Protein AF-A0A7J6FLV2-F1 (afdb_monomer_lite)

Secondary structure (DSSP, 8-state):
-HHHHHHHHHHHHHHHTS--GGGHHHHHHHHHHHHHHHHHHHH-TTT--HHHHHHHHHHHHHHHHHHHHHHHHHHHHHHHHH-SSTT--TT-HHHHH-TT-PPTTHHHHHHHHHHHHHHHHHHHHHTT--SSSHHHHHHHHHHHHHHHHHHHT-SHHHHHHHGGGHHHHHHHHHHHHHHHH-TT--TT-HHHHHHHHHHHHHIIIIIIIHHHHHHHHHHHHGGGS-SSSHHHHHHHHHHHHHHHHHHHHHHHHHHHHHHHTS-TTTHHHHHHHHHHHHHHHHHHHSS--TT----S----TTTHHHHTTSS-S--EEEEEEEEEETTEEEEEEEEE-S-TT--B-EEEEEEEEPTTS-EEEEEE----TTBSS-B-----EEE--TTS--EEEEEEEEPPGGGTT-----

Structure (mmCIF, N/CA/C/O backbone):
data_AF-A0A7J6FLV2-F1
#
_entry.id   AF-A0A7J6FLV2-F1
#
loop_
_atom_site.group_PDB
_atom_site.id
_atom_site.type_symbol
_atom_site.label_atom_id
_atom_site.label_alt_id
_atom_site.label_comp_id
_atom_site.label_asym_id
_atom_site.label_entity_id
_atom_site.label_seq_id
_atom_site.pdbx_PDB_ins_code
_atom_site.Cartn_x
_atom_site.Cartn_y
_atom_site.Cartn_z
_atom_site.occupancy
_atom_site.B_iso_or_equiv
_atom_site.auth_seq_id
_atom_site.auth_comp_id
_atom_site.auth_asym_id
_atom_site.auth_atom_id
_atom_site.pdbx_PDB_model_num
ATOM 1 N N . MET A 1 1 ? -3.388 -17.970 0.027 1.00 80.94 1 MET A N 1
ATOM 2 C CA . MET A 1 1 ? -4.805 -18.245 -0.303 1.00 80.94 1 MET A CA 1
ATOM 3 C C . MET A 1 1 ? -5.576 -18.782 0.895 1.00 80.94 1 MET A C 1
ATOM 5 O O . MET A 1 1 ? -6.500 -18.103 1.310 1.00 80.94 1 MET A O 1
ATOM 9 N N . ALA A 1 2 ? -5.187 -19.911 1.504 1.00 85.69 2 ALA A N 1
ATOM 10 C CA . ALA A 1 2 ? -5.914 -20.488 2.648 1.00 85.69 2 ALA A CA 1
ATOM 11 C C . ALA A 1 2 ? -6.146 -19.507 3.819 1.00 85.69 2 ALA A C 1
ATOM 13 O O . ALA A 1 2 ? -7.260 -19.401 4.318 1.00 85.69 2 ALA A O 1
ATOM 14 N N . THR A 1 3 ? -5.132 -18.727 4.202 1.00 87.06 3 THR A N 1
ATOM 15 C CA . THR A 1 3 ? -5.237 -17.716 5.272 1.00 87.06 3 THR A CA 1
ATOM 16 C C . THR A 1 3 ? -6.282 -16.637 4.988 1.00 87.06 3 THR A C 1
ATOM 18 O O . THR A 1 3 ? -7.032 -16.261 5.881 1.00 87.06 3 THR A O 1
ATOM 21 N N . LEU A 1 4 ? -6.371 -16.171 3.742 1.00 87.75 4 LEU A N 1
ATOM 22 C CA . LEU A 1 4 ? -7.323 -15.142 3.325 1.00 87.75 4 LEU A CA 1
ATOM 23 C C . LEU A 1 4 ? -8.761 -15.681 3.280 1.00 87.75 4 LEU A C 1
ATOM 25 O O . LEU A 1 4 ? -9.696 -14.973 3.637 1.00 87.75 4 LEU A O 1
ATOM 29 N N . VAL A 1 5 ? -8.927 -16.954 2.905 1.00 89.56 5 VAL A N 1
ATOM 30 C CA . VAL A 1 5 ? -10.223 -17.646 2.963 1.00 89.56 5 VAL A CA 1
ATOM 31 C C . VAL A 1 5 ? -10.681 -17.807 4.412 1.00 89.56 5 VAL A C 1
ATOM 33 O O . VAL A 1 5 ? -11.814 -17.461 4.725 1.00 89.56 5 VAL A O 1
ATOM 36 N N . LEU A 1 6 ? -9.804 -18.269 5.309 1.00 90.88 6 LEU A N 1
ATOM 37 C CA . LEU A 1 6 ? -10.122 -18.389 6.737 1.00 90.88 6 LEU A CA 1
ATOM 38 C C . LEU A 1 6 ? -10.489 -17.036 7.357 1.00 90.88 6 LEU A C 1
ATOM 40 O O . LEU A 1 6 ? -11.454 -16.942 8.113 1.00 90.88 6 LEU A O 1
ATOM 44 N N . TRP A 1 7 ? -9.754 -15.982 6.999 1.00 92.81 7 TRP A N 1
ATOM 45 C CA . TRP A 1 7 ? -10.057 -14.618 7.420 1.00 92.81 7 TRP A CA 1
ATOM 46 C C . TRP A 1 7 ? -11.438 -14.154 6.930 1.00 92.81 7 TRP A C 1
ATOM 48 O O . TRP A 1 7 ? -12.233 -13.654 7.724 1.00 92.81 7 TRP A O 1
ATOM 58 N N . LEU A 1 8 ? -11.768 -14.391 5.656 1.00 91.38 8 LEU A N 1
ATOM 59 C CA . LEU A 1 8 ? -13.079 -14.050 5.101 1.00 91.38 8 LEU A CA 1
ATOM 60 C C . LEU A 1 8 ? -14.209 -14.817 5.802 1.00 91.38 8 LEU A C 1
ATOM 62 O O . LEU A 1 8 ? -15.231 -14.224 6.137 1.00 91.38 8 LEU A O 1
ATOM 66 N N . VAL A 1 9 ? -14.021 -16.114 6.062 1.00 92.50 9 VAL A N 1
ATOM 67 C CA . VAL A 1 9 ? -14.990 -16.932 6.810 1.00 92.50 9 VAL A CA 1
ATOM 68 C C . VAL A 1 9 ? -15.202 -16.372 8.218 1.00 92.50 9 VAL A C 1
ATOM 70 O O . VAL A 1 9 ? -16.345 -16.284 8.657 1.00 92.50 9 VAL A O 1
ATOM 73 N N . SER A 1 10 ? -14.140 -15.933 8.901 1.00 93.38 10 SER A N 1
ATOM 74 C CA . SER A 1 10 ? -14.253 -15.283 10.214 1.00 93.38 10 SER A CA 1
ATOM 75 C C . SER A 1 10 ? -15.088 -13.998 10.156 1.00 93.38 10 SER A C 1
ATOM 77 O O . SER A 1 10 ? -15.989 -13.835 10.974 1.00 93.38 10 SER A O 1
ATOM 79 N N . ILE A 1 11 ? -14.851 -13.124 9.172 1.00 92.88 11 ILE A N 1
ATOM 80 C CA . ILE A 1 11 ? -15.625 -11.880 8.996 1.00 92.88 11 ILE A CA 1
ATOM 81 C C . ILE A 1 11 ? -17.100 -12.191 8.712 1.00 92.88 11 ILE A C 1
ATOM 83 O O . ILE A 1 11 ? -17.995 -11.599 9.314 1.00 92.88 11 ILE A O 1
ATOM 87 N N . LEU A 1 12 ? -17.371 -13.135 7.805 1.00 92.62 12 LEU A N 1
ATOM 88 C CA . LEU A 1 12 ? -18.736 -13.534 7.459 1.00 92.62 12 LEU A CA 1
ATOM 89 C C . LEU A 1 12 ? -19.462 -14.160 8.653 1.00 92.62 12 LEU A C 1
ATOM 91 O O . LEU A 1 12 ? -20.650 -13.903 8.843 1.00 92.62 12 LEU A O 1
ATOM 95 N N . PHE A 1 13 ? -18.753 -14.937 9.473 1.00 93.25 13 PHE A N 1
ATOM 96 C CA . PHE A 1 13 ? -19.305 -15.506 10.696 1.00 93.25 13 PHE A CA 1
ATOM 97 C C . PHE A 1 13 ? -19.764 -14.408 11.667 1.00 93.25 13 PHE A C 1
ATOM 99 O O . PHE A 1 13 ? -20.900 -14.446 12.138 1.00 93.25 13 PHE A O 1
ATOM 106 N N . GLU A 1 14 ? -18.936 -13.387 11.903 1.00 91.88 14 GLU A N 1
ATOM 107 C CA . GLU A 1 14 ? -19.285 -12.242 12.758 1.00 91.88 14 GLU A CA 1
ATOM 108 C C . GLU A 1 14 ? -20.484 -11.436 12.223 1.00 91.88 14 GLU A C 1
ATOM 110 O O . GLU A 1 14 ? -21.342 -10.984 12.988 1.00 91.88 14 GLU A O 1
ATOM 115 N N . ILE A 1 15 ? -20.594 -11.288 10.900 1.00 92.19 15 ILE A N 1
ATOM 116 C CA . ILE A 1 15 ? -21.723 -10.591 10.267 1.00 92.19 15 ILE A CA 1
ATOM 117 C C . ILE A 1 15 ? -23.023 -11.386 10.437 1.00 92.19 15 ILE A C 1
ATOM 119 O O . ILE A 1 15 ? -24.042 -10.821 10.835 1.00 92.19 15 ILE A O 1
ATOM 123 N N . VAL A 1 16 ? -22.997 -12.685 10.126 1.00 93.00 16 VAL A N 1
ATOM 124 C CA . VAL A 1 16 ? -24.203 -13.523 10.049 1.00 93.00 16 VAL A CA 1
ATOM 125 C C . VAL A 1 16 ? -24.667 -13.979 11.430 1.00 93.00 16 VAL A C 1
ATOM 127 O O . VAL A 1 16 ? -25.844 -13.835 11.757 1.00 93.00 16 VAL A O 1
ATOM 130 N N . PHE A 1 17 ? -23.762 -14.516 12.250 1.00 92.38 17 PHE A N 1
ATOM 131 C CA . PHE A 1 17 ? -24.121 -15.134 13.528 1.00 92.38 17 PHE A CA 1
ATOM 132 C C . PHE A 1 17 ? -24.131 -14.126 14.677 1.00 92.38 17 PHE A C 1
ATOM 134 O O . PHE A 1 17 ? -25.069 -14.124 15.473 1.00 92.38 17 PHE A O 1
ATOM 141 N N . ASN A 1 18 ? -23.155 -13.214 14.721 1.00 89.94 18 ASN A N 1
ATOM 142 C CA . ASN A 1 18 ? -23.060 -12.198 15.777 1.00 89.94 18 ASN A CA 1
ATOM 143 C C . ASN A 1 18 ? -23.767 -10.877 15.417 1.00 89.94 18 ASN A C 1
ATOM 145 O O . ASN A 1 18 ? -23.737 -9.927 16.200 1.00 89.94 18 ASN A O 1
ATOM 149 N N . LYS A 1 19 ? -24.439 -10.817 14.253 1.00 88.88 19 LYS A N 1
ATOM 150 C CA . LYS A 1 19 ? -25.243 -9.677 13.766 1.00 88.88 19 LYS A CA 1
ATOM 151 C C . LYS A 1 19 ? -24.482 -8.342 13.721 1.00 88.88 19 LYS A C 1
ATOM 153 O O . LYS A 1 19 ? -25.082 -7.275 13.857 1.00 88.88 19 LYS A O 1
ATOM 158 N N . ARG A 1 20 ? -23.163 -8.370 13.500 1.00 88.50 20 ARG A N 1
ATOM 159 C CA . ARG A 1 20 ? -22.321 -7.166 13.377 1.00 88.50 20 ARG A CA 1
ATOM 160 C C . ARG A 1 20 ? -22.409 -6.582 11.962 1.00 88.50 20 ARG A C 1
ATOM 162 O O . ARG A 1 20 ? -21.488 -6.719 11.161 1.00 88.50 20 ARG A O 1
ATOM 169 N N . SER A 1 21 ? -23.514 -5.900 11.650 1.00 87.81 21 SER A N 1
ATOM 170 C CA . SER A 1 21 ? -23.757 -5.301 10.323 1.00 87.81 21 SER A CA 1
ATOM 171 C C . SER A 1 21 ? -22.735 -4.230 9.922 1.00 87.81 21 SER A C 1
ATOM 173 O O . SER A 1 21 ? -22.538 -3.981 8.738 1.00 87.81 21 SER A O 1
ATOM 175 N N . GLU A 1 22 ? -22.041 -3.620 10.882 1.00 87.94 22 GLU A N 1
ATOM 176 C CA . GLU A 1 22 ? -20.998 -2.613 10.634 1.00 87.94 22 GLU A CA 1
ATOM 177 C C . GLU A 1 22 ? -19.818 -3.164 9.808 1.00 87.94 22 GLU A C 1
ATOM 179 O O . GLU A 1 22 ? -19.197 -2.435 9.030 1.00 87.94 22 GLU A O 1
ATOM 184 N N . LEU A 1 23 ? -19.538 -4.470 9.917 1.00 92.00 23 LEU A N 1
ATOM 185 C CA . LEU A 1 23 ? -18.465 -5.147 9.181 1.00 92.00 23 LEU A CA 1
ATOM 186 C C . LEU A 1 23 ? -18.793 -5.352 7.693 1.00 92.00 23 LEU A C 1
ATOM 188 O O . LEU A 1 23 ? -17.893 -5.645 6.905 1.00 92.00 23 LEU A O 1
ATOM 192 N N . ILE A 1 24 ? -20.045 -5.137 7.269 1.00 91.94 24 ILE A N 1
ATOM 193 C CA . ILE A 1 24 ? -20.441 -5.195 5.851 1.00 91.94 24 ILE A CA 1
ATOM 194 C C . ILE A 1 24 ? -19.613 -4.208 5.016 1.00 91.94 24 ILE A C 1
ATOM 196 O O . ILE A 1 24 ? -19.270 -4.510 3.873 1.00 91.94 24 ILE A O 1
ATOM 200 N N . CYS A 1 25 ? -19.198 -3.077 5.597 1.00 93.06 25 CYS A N 1
ATOM 201 C CA . CYS A 1 25 ? -18.308 -2.108 4.954 1.00 93.06 25 CYS A CA 1
ATOM 202 C C . CYS A 1 25 ? -16.986 -2.729 4.457 1.00 93.06 25 CYS A C 1
ATOM 204 O O . CYS A 1 25 ? -16.458 -2.286 3.438 1.00 93.06 25 CYS A O 1
ATOM 206 N N . VAL A 1 26 ? -16.466 -3.768 5.126 1.00 95.19 26 VAL A N 1
ATOM 207 C CA . VAL A 1 26 ? -15.261 -4.502 4.691 1.00 95.19 26 VAL A CA 1
ATOM 208 C C . VAL A 1 26 ? -15.532 -5.255 3.389 1.00 95.19 26 VAL A C 1
ATOM 210 O O . VAL A 1 26 ? -14.759 -5.167 2.433 1.00 95.19 26 VAL A O 1
ATOM 213 N N . VAL A 1 27 ? -16.662 -5.961 3.330 1.00 93.75 27 VAL A N 1
ATOM 214 C CA . VAL A 1 27 ? -17.091 -6.727 2.153 1.00 93.75 27 VAL A CA 1
ATOM 215 C C . VAL A 1 27 ? -17.370 -5.784 0.981 1.00 93.75 27 VAL A C 1
ATOM 217 O O . VAL A 1 27 ? -16.883 -6.017 -0.124 1.00 93.75 27 VAL A O 1
ATOM 220 N N . VAL A 1 28 ? -18.073 -4.676 1.235 1.00 94.00 28 VAL A N 1
ATOM 221 C CA . VAL A 1 28 ? -18.327 -3.621 0.242 1.00 94.00 28 VAL A CA 1
ATOM 222 C C . VAL A 1 28 ? -17.018 -3.048 -0.301 1.00 94.00 28 VAL A C 1
ATOM 224 O O . VAL A 1 28 ? -16.888 -2.906 -1.514 1.00 94.00 28 VAL A O 1
ATOM 227 N N . GLY A 1 29 ? -16.032 -2.776 0.560 1.00 94.50 29 GLY A N 1
ATOM 228 C CA . GLY A 1 29 ? -14.703 -2.332 0.134 1.00 94.50 29 GLY A CA 1
ATOM 229 C C . GLY A 1 29 ? -14.035 -3.327 -0.817 1.00 94.50 29 GLY A C 1
ATOM 230 O O . GLY A 1 29 ? -13.588 -2.943 -1.895 1.00 94.50 29 GLY A O 1
ATOM 231 N N . CYS A 1 30 ? -14.042 -4.619 -0.478 1.00 94.12 30 CYS A N 1
ATOM 232 C CA . CYS A 1 30 ? -13.478 -5.670 -1.330 1.00 94.12 30 CYS A CA 1
ATOM 233 C C . CYS A 1 30 ? -14.136 -5.703 -2.726 1.00 94.12 30 CYS A C 1
ATOM 235 O O . CYS A 1 30 ? -13.441 -5.669 -3.745 1.00 94.12 30 CYS A O 1
ATOM 237 N N . PHE A 1 31 ? -15.474 -5.677 -2.792 1.00 94.81 31 PHE A N 1
ATOM 238 C CA . PHE A 1 31 ? -16.201 -5.635 -4.067 1.00 94.81 31 PHE A CA 1
ATOM 239 C C . PHE A 1 31 ? -15.961 -4.342 -4.850 1.00 94.81 31 PHE A C 1
ATOM 241 O O . PHE A 1 31 ? -15.834 -4.389 -6.073 1.00 94.81 31 PHE A O 1
ATOM 248 N N . PHE A 1 32 ? -15.861 -3.199 -4.170 1.00 97.00 32 PHE A N 1
ATOM 249 C CA . PHE A 1 32 ? -15.573 -1.916 -4.805 1.00 97.00 32 PHE A CA 1
ATOM 250 C C . PHE A 1 32 ? -14.228 -1.942 -5.540 1.00 97.00 32 PHE A C 1
ATOM 252 O O . PHE A 1 32 ? -14.158 -1.566 -6.710 1.00 97.00 32 PHE A O 1
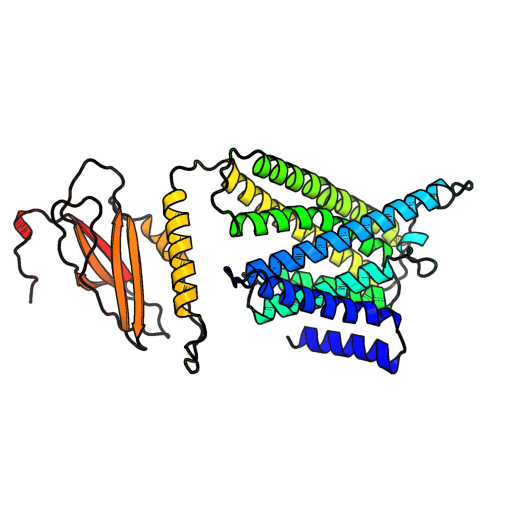ATOM 259 N N . PHE A 1 33 ? -13.164 -2.431 -4.898 1.00 95.88 33 PHE A N 1
ATOM 260 C CA . PHE A 1 33 ? -11.845 -2.498 -5.535 1.00 95.88 33 PHE A CA 1
ATOM 261 C C . PHE A 1 33 ? -11.752 -3.600 -6.594 1.00 95.88 33 PHE A C 1
ATOM 263 O O . PHE A 1 33 ? -11.081 -3.410 -7.610 1.00 95.88 33 PHE A O 1
ATOM 270 N N . GLN A 1 34 ? -12.497 -4.696 -6.433 1.00 95.06 34 GLN A N 1
ATOM 271 C CA . GLN A 1 34 ? -12.652 -5.703 -7.481 1.00 95.06 34 GLN A CA 1
ATOM 272 C C . GLN A 1 34 ? -13.342 -5.125 -8.728 1.00 95.06 34 GLN A C 1
ATOM 274 O O . GLN A 1 34 ? -12.913 -5.390 -9.854 1.00 95.06 34 GLN A O 1
ATOM 279 N N . LEU A 1 35 ? -14.382 -4.308 -8.541 1.00 95.12 35 LEU A N 1
ATOM 280 C CA . LEU A 1 35 ? -15.043 -3.589 -9.626 1.00 95.12 35 LEU A CA 1
ATOM 281 C C . LEU A 1 35 ? -14.095 -2.564 -10.259 1.00 95.12 35 LEU A C 1
ATOM 283 O O . LEU A 1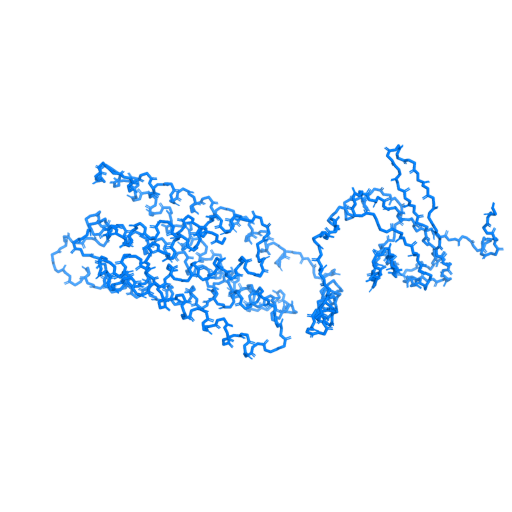 35 ? -13.997 -2.506 -11.480 1.00 95.12 35 LEU A O 1
ATOM 287 N N . ALA A 1 36 ? -13.343 -1.808 -9.455 1.00 94.25 36 ALA A N 1
ATOM 288 C CA . ALA A 1 36 ? -12.351 -0.859 -9.955 1.00 94.25 36 ALA A CA 1
ATOM 289 C C . ALA A 1 36 ? -11.267 -1.544 -10.806 1.00 94.25 36 ALA A C 1
ATOM 291 O O . ALA A 1 36 ? -10.915 -1.037 -11.868 1.00 94.25 36 ALA A O 1
ATOM 292 N N . ASN A 1 37 ? -10.780 -2.719 -10.393 1.00 93.12 37 ASN A N 1
ATOM 293 C CA . ASN A 1 37 ? -9.854 -3.537 -11.183 1.00 93.12 37 ASN A CA 1
ATOM 294 C C . ASN A 1 37 ? -10.449 -3.890 -12.550 1.00 93.12 37 ASN A C 1
ATOM 296 O O . ASN A 1 37 ? -9.797 -3.690 -13.575 1.00 93.12 37 ASN A O 1
ATOM 300 N N . TRP A 1 38 ? -11.700 -4.360 -12.568 1.00 91.12 38 TRP A N 1
ATOM 301 C CA . TRP A 1 38 ? -12.403 -4.698 -13.804 1.00 91.12 38 TRP A CA 1
ATOM 302 C C . TRP A 1 38 ? -12.581 -3.477 -14.716 1.00 91.12 38 TRP A C 1
ATOM 304 O O . TRP A 1 38 ? -12.234 -3.544 -15.893 1.00 91.12 38 TRP A O 1
ATOM 314 N N . VAL A 1 39 ? -13.024 -2.343 -14.165 1.00 92.50 39 VAL A N 1
ATOM 315 C CA . VAL A 1 39 ? -13.183 -1.076 -14.895 1.00 92.50 39 VAL A CA 1
ATOM 316 C C . VAL A 1 39 ? -11.850 -0.619 -15.495 1.00 92.50 39 VAL A C 1
ATOM 318 O O . VAL A 1 39 ? -11.782 -0.299 -16.679 1.00 92.50 39 VAL A O 1
ATOM 321 N N . ILE A 1 40 ? -10.765 -0.631 -14.716 1.00 89.44 40 ILE A N 1
ATOM 322 C CA . ILE A 1 40 ? -9.442 -0.216 -15.200 1.00 89.44 40 ILE A CA 1
ATOM 323 C C . ILE A 1 40 ? -8.953 -1.158 -16.302 1.00 89.44 40 ILE A C 1
ATOM 325 O O . ILE A 1 40 ? -8.434 -0.679 -17.303 1.00 89.44 40 ILE A O 1
ATOM 329 N N . ARG A 1 41 ? -9.155 -2.476 -16.177 1.00 87.88 41 ARG A N 1
ATOM 330 C CA . ARG A 1 41 ? -8.821 -3.438 -17.244 1.00 87.88 41 ARG A CA 1
ATOM 331 C C . ARG A 1 41 ? -9.632 -3.211 -18.511 1.00 87.88 41 ARG A C 1
ATOM 333 O O . ARG A 1 41 ? -9.088 -3.351 -19.600 1.00 87.88 41 ARG A O 1
ATOM 340 N N . PHE A 1 42 ? -10.906 -2.863 -18.363 1.00 86.94 42 PHE A N 1
ATOM 341 C CA . PHE A 1 42 ? -11.792 -2.585 -19.485 1.00 86.94 42 PHE A CA 1
ATOM 342 C C . PHE A 1 42 ? -11.336 -1.348 -20.271 1.00 86.94 42 PHE A C 1
ATOM 344 O O . PHE A 1 42 ? -11.233 -1.400 -21.495 1.00 86.94 42 PHE A O 1
ATOM 351 N N . PHE A 1 43 ? -10.990 -0.256 -19.580 1.00 83.88 43 PHE A N 1
ATOM 352 C CA . PHE A 1 43 ? -10.557 0.988 -20.228 1.00 83.88 43 PHE A CA 1
ATOM 353 C C . PHE A 1 43 ? -9.075 1.001 -20.643 1.00 83.88 43 PHE A C 1
ATOM 355 O O . PHE A 1 43 ? -8.728 1.639 -21.634 1.00 83.88 43 PHE A O 1
ATOM 362 N N . ALA A 1 44 ? -8.186 0.282 -19.950 1.00 73.44 44 ALA A N 1
ATOM 363 C CA . ALA A 1 44 ? -6.747 0.230 -20.245 1.00 73.44 44 ALA A CA 1
ATOM 364 C C . ALA A 1 44 ? -6.376 -0.789 -21.347 1.00 73.44 44 ALA A C 1
ATOM 366 O O . ALA A 1 44 ? -5.306 -1.398 -21.302 1.00 73.44 44 ALA A O 1
ATOM 367 N N . SER A 1 45 ? -7.257 -0.953 -22.342 1.00 49.22 45 SER A N 1
ATOM 368 C CA . SER A 1 45 ? -7.202 -1.940 -23.436 1.00 49.22 45 SER A CA 1
ATOM 369 C C . SER A 1 45 ? -5.815 -2.188 -24.079 1.00 49.22 45 SER A C 1
ATOM 371 O O . SER A 1 45 ? -5.538 -3.343 -24.398 1.00 49.22 45 SER A O 1
ATOM 373 N N . PRO A 1 46 ? -4.903 -1.197 -24.222 1.00 51.06 46 PRO A N 1
ATOM 374 C CA . PRO A 1 46 ? -3.610 -1.427 -24.871 1.00 51.06 46 PRO A CA 1
ATOM 375 C C . PRO A 1 46 ? -2.516 -2.069 -24.012 1.00 51.06 46 PRO A C 1
ATOM 377 O O . PRO A 1 46 ? -1.513 -2.461 -24.589 1.00 51.06 46 PRO A O 1
ATOM 380 N N . SER A 1 47 ? -2.620 -2.098 -22.674 1.00 54.38 47 SER A N 1
ATOM 381 C CA . SER A 1 47 ? -1.447 -2.428 -21.845 1.00 54.38 47 SER A CA 1
ATOM 382 C C . SER A 1 47 ? -1.516 -3.715 -21.043 1.00 54.38 47 SER A C 1
ATOM 384 O O . SER A 1 47 ? -0.445 -4.080 -20.585 1.00 54.38 47 SER A O 1
ATOM 386 N N . ARG A 1 48 ? -2.705 -4.331 -20.830 1.00 62.44 48 ARG A N 1
ATOM 387 C CA . ARG A 1 48 ? -3.054 -5.569 -20.056 1.00 62.44 48 ARG A CA 1
ATOM 388 C C . ARG A 1 48 ? -2.187 -5.950 -18.830 1.00 62.44 48 ARG A C 1
ATOM 390 O O . ARG A 1 48 ? -2.443 -6.978 -18.202 1.00 62.44 48 ARG A O 1
ATOM 397 N N . ASP A 1 49 ? -1.254 -5.103 -18.409 1.00 75.88 49 ASP A N 1
ATOM 398 C CA . ASP A 1 49 ? -0.177 -5.382 -17.480 1.00 75.88 49 ASP A CA 1
ATOM 399 C C . ASP A 1 49 ? -0.815 -5.490 -16.102 1.00 75.88 49 ASP A C 1
ATOM 401 O O . ASP A 1 49 ? -1.314 -4.488 -15.564 1.00 75.88 49 ASP A O 1
ATOM 405 N N . PRO A 1 50 ? -0.840 -6.697 -15.511 1.00 79.62 50 PRO A N 1
ATOM 406 C CA . PRO A 1 50 ? -1.470 -6.897 -14.220 1.00 79.62 50 PRO A CA 1
ATOM 407 C C . PRO A 1 50 ? -0.882 -5.973 -13.151 1.00 79.62 50 PRO A C 1
ATOM 409 O O . PRO A 1 50 ? -1.606 -5.529 -12.262 1.00 79.62 50 PRO A O 1
ATOM 412 N N . LEU A 1 51 ? 0.399 -5.608 -13.270 1.00 78.19 51 LEU A N 1
ATOM 413 C CA . LEU A 1 51 ? 1.061 -4.723 -12.326 1.00 78.19 51 LEU A CA 1
ATOM 414 C C . LEU A 1 51 ? 0.592 -3.268 -12.479 1.00 78.19 51 LEU A C 1
ATOM 416 O O . LEU A 1 51 ? 0.454 -2.562 -11.477 1.00 78.19 51 LEU A O 1
ATOM 420 N N . PHE A 1 52 ? 0.360 -2.794 -13.708 1.00 84.56 52 PHE A N 1
ATOM 421 C CA . PHE A 1 52 ? -0.222 -1.477 -13.995 1.00 84.56 52 PHE A CA 1
ATOM 422 C C . PHE A 1 52 ? -1.629 -1.339 -13.412 1.00 84.56 52 PHE A C 1
ATOM 424 O O . PHE A 1 52 ? -1.905 -0.356 -12.717 1.00 84.56 52 PHE A O 1
ATOM 431 N N . VAL A 1 53 ? -2.482 -2.338 -13.641 1.00 88.50 53 VAL A N 1
ATOM 432 C CA . VAL A 1 53 ? -3.847 -2.362 -13.100 1.00 88.50 53 VAL A CA 1
ATOM 433 C C . VAL A 1 53 ? -3.800 -2.331 -11.579 1.00 88.50 53 VAL A C 1
ATOM 435 O O . VAL A 1 53 ? -4.406 -1.451 -10.975 1.00 88.50 53 VAL A O 1
A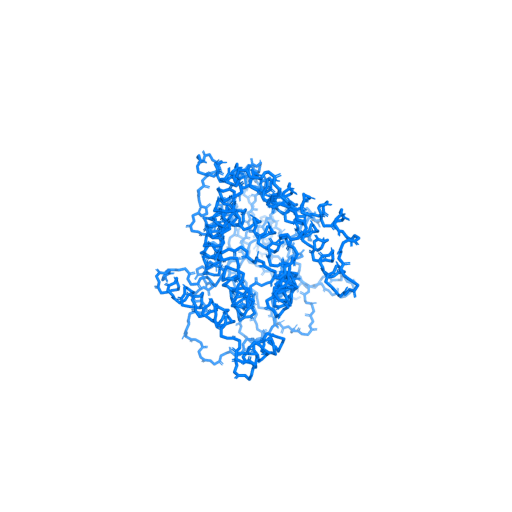TOM 438 N N . ASN A 1 54 ? -3.016 -3.224 -10.971 1.00 87.56 54 ASN A N 1
ATOM 439 C CA . ASN A 1 54 ? -2.851 -3.293 -9.524 1.00 87.56 54 ASN A CA 1
ATOM 440 C C . ASN A 1 54 ? -2.404 -1.939 -8.945 1.00 87.56 54 ASN A C 1
ATOM 442 O O . ASN A 1 54 ? -3.081 -1.378 -8.092 1.00 87.56 54 ASN A O 1
ATOM 446 N N . THR A 1 55 ? -1.358 -1.331 -9.519 1.00 85.88 55 THR A N 1
ATOM 447 C CA . THR A 1 55 ? -0.850 -0.019 -9.071 1.00 85.88 55 THR A CA 1
ATOM 448 C C . THR A 1 55 ? -1.900 1.093 -9.210 1.00 85.88 55 THR A C 1
ATOM 450 O O . THR A 1 55 ? -1.936 2.004 -8.385 1.00 85.88 55 THR A O 1
ATOM 453 N N . SER A 1 56 ? -2.753 1.032 -10.235 1.00 90.50 56 SER A N 1
ATOM 454 C CA . SER A 1 56 ? -3.827 2.007 -10.454 1.00 90.50 56 SER A CA 1
ATOM 455 C C . SER A 1 56 ? -4.965 1.839 -9.441 1.00 90.50 56 SER A C 1
ATOM 457 O O . SER A 1 56 ? -5.492 2.829 -8.938 1.00 90.50 56 SER A O 1
ATOM 459 N N . VAL A 1 57 ? -5.303 0.600 -9.074 1.00 93.50 57 VAL A N 1
ATOM 460 C CA . VAL A 1 57 ? -6.261 0.322 -7.994 1.00 93.50 57 VAL A CA 1
ATOM 461 C C . VAL A 1 57 ? -5.693 0.755 -6.635 1.00 93.50 57 VAL A C 1
ATOM 463 O O . VAL A 1 57 ? -6.407 1.381 -5.853 1.00 93.50 57 VAL A O 1
ATOM 466 N N . SER A 1 58 ? -4.402 0.530 -6.370 1.00 91.12 58 SER A N 1
ATOM 467 C CA . SER A 1 58 ? -3.733 1.043 -5.164 1.00 91.12 58 SER A CA 1
ATOM 468 C C . SER A 1 58 ? -3.710 2.576 -5.105 1.00 91.12 58 SER A C 1
ATOM 470 O O . SER A 1 58 ? -3.858 3.173 -4.038 1.00 91.12 58 SER A O 1
ATOM 472 N N . LEU A 1 59 ? -3.566 3.247 -6.254 1.00 92.00 59 LEU A N 1
ATOM 473 C CA . LEU A 1 59 ? -3.679 4.706 -6.341 1.00 92.00 59 LEU A CA 1
ATOM 474 C C . LEU A 1 59 ? -5.087 5.188 -5.963 1.00 92.00 59 LEU A C 1
ATOM 476 O O . LEU A 1 59 ? -5.229 6.171 -5.236 1.00 92.00 59 LEU A O 1
ATOM 480 N N . LEU A 1 60 ? -6.125 4.488 -6.428 1.00 95.50 60 LEU A N 1
ATOM 481 C CA . LEU A 1 60 ? -7.508 4.777 -6.054 1.00 95.50 60 LEU A CA 1
ATOM 482 C C . LEU A 1 60 ? -7.721 4.620 -4.540 1.00 95.50 60 LEU A C 1
ATOM 484 O O . LEU A 1 60 ? -8.279 5.518 -3.912 1.00 95.50 60 LEU A O 1
ATOM 488 N N . HIS A 1 61 ? -7.238 3.524 -3.944 1.00 94.75 61 HIS A N 1
ATOM 489 C CA . HIS A 1 61 ? -7.321 3.300 -2.495 1.00 94.75 61 HIS A CA 1
ATOM 490 C C . HIS A 1 61 ? -6.615 4.399 -1.705 1.00 94.75 61 HIS A C 1
ATOM 492 O O . HIS A 1 61 ? -7.253 5.057 -0.884 1.00 94.75 61 HIS A O 1
ATOM 498 N N . SER A 1 62 ? -5.338 4.649 -1.999 1.00 94.38 62 SER A N 1
ATOM 499 C CA . SER A 1 62 ? -4.547 5.652 -1.281 1.00 94.38 62 SER A CA 1
ATOM 500 C C . SER A 1 62 ? -5.138 7.058 -1.412 1.00 94.38 62 SER A C 1
ATOM 502 O O . SER A 1 62 ? -5.102 7.819 -0.447 1.00 94.38 62 SER A O 1
ATOM 504 N N . THR A 1 63 ? -5.764 7.390 -2.546 1.00 95.50 63 THR A N 1
ATOM 505 C CA . THR A 1 63 ? -6.478 8.665 -2.730 1.00 95.50 63 THR A CA 1
ATOM 506 C C . THR A 1 63 ? -7.718 8.742 -1.838 1.00 95.50 63 THR A C 1
ATOM 508 O O . THR A 1 63 ? -7.862 9.702 -1.083 1.00 95.50 63 THR A O 1
ATOM 511 N N . ILE A 1 64 ? -8.585 7.722 -1.869 1.00 95.81 64 ILE A N 1
ATOM 512 C CA . ILE A 1 64 ? -9.818 7.691 -1.064 1.00 95.81 64 ILE A CA 1
ATOM 513 C C . ILE A 1 64 ? -9.487 7.736 0.431 1.00 95.81 64 ILE A C 1
ATOM 515 O O . ILE A 1 64 ? -10.025 8.577 1.150 1.00 95.81 64 ILE A O 1
ATOM 519 N N . ILE A 1 65 ? -8.574 6.878 0.896 1.00 94.69 65 ILE A N 1
ATOM 520 C CA . ILE A 1 65 ? -8.216 6.801 2.315 1.00 94.69 65 ILE A CA 1
ATOM 521 C C . ILE A 1 65 ? -7.532 8.083 2.779 1.00 94.69 65 ILE A C 1
ATOM 523 O O . ILE A 1 65 ? -7.898 8.597 3.832 1.00 94.69 65 ILE A O 1
ATOM 527 N N . SER A 1 66 ? -6.618 8.662 1.996 1.00 95.12 66 SER A N 1
ATOM 528 C CA . SER A 1 66 ? -5.992 9.936 2.375 1.00 95.12 66 SER A CA 1
ATOM 529 C C . SER A 1 66 ? -7.023 11.057 2.497 1.00 95.12 66 SER A C 1
ATOM 531 O O . SER A 1 66 ? -6.989 11.812 3.468 1.00 95.12 66 SER A O 1
ATOM 533 N N . SER A 1 67 ? -7.977 11.151 1.563 1.00 95.75 67 SER A N 1
ATOM 534 C CA . SER A 1 67 ? -9.072 12.122 1.649 1.00 95.75 67 SER A CA 1
ATOM 535 C C . SER A 1 67 ? -9.952 11.886 2.878 1.00 95.75 67 SER A C 1
ATOM 537 O O . SER A 1 67 ? -10.275 12.842 3.581 1.00 95.75 67 SER A O 1
ATOM 539 N N . SER A 1 68 ? -10.296 10.630 3.185 1.00 95.75 68 SER A N 1
ATOM 540 C CA . SER A 1 68 ? -11.062 10.281 4.387 1.00 95.75 68 SER A CA 1
ATOM 541 C C . SER A 1 68 ? -10.309 10.621 5.675 1.00 95.75 68 SER A C 1
ATOM 543 O O . SER A 1 68 ? -10.895 11.219 6.570 1.00 95.75 68 SER A O 1
ATOM 545 N N . VAL A 1 69 ? -9.016 10.302 5.771 1.00 94.69 69 VAL A N 1
ATOM 546 C CA . VAL A 1 69 ? -8.183 10.602 6.948 1.00 94.69 69 VAL A CA 1
ATOM 547 C C . VAL A 1 69 ? -8.075 12.110 7.158 1.00 94.69 69 VAL A C 1
ATOM 549 O O . VAL A 1 69 ? -8.319 12.584 8.264 1.00 94.69 69 VAL A O 1
ATOM 552 N N . ILE A 1 70 ? -7.785 12.884 6.106 1.00 94.56 70 ILE A N 1
ATOM 553 C CA . ILE A 1 70 ? -7.729 14.350 6.199 1.00 94.56 70 ILE A CA 1
ATOM 554 C C . ILE A 1 70 ? -9.084 14.908 6.643 1.00 94.56 70 ILE A C 1
ATOM 556 O O . ILE A 1 70 ? -9.127 15.743 7.543 1.00 94.56 70 ILE A O 1
ATOM 560 N N . PHE A 1 71 ? -10.190 14.422 6.072 1.00 94.94 71 PHE A N 1
ATOM 561 C CA . PHE A 1 71 ? -11.535 14.836 6.471 1.00 94.94 71 PHE A CA 1
ATOM 562 C C . PHE A 1 71 ? -11.816 14.544 7.952 1.00 94.94 71 PHE A C 1
ATOM 564 O O . PHE A 1 71 ? -12.282 15.429 8.669 1.00 94.94 71 PHE A O 1
ATOM 571 N N . ILE A 1 72 ? -11.484 13.341 8.431 1.00 92.69 72 ILE A N 1
ATOM 572 C CA . ILE A 1 72 ? -11.657 12.949 9.835 1.00 92.69 72 ILE A CA 1
ATOM 573 C C . ILE A 1 72 ? -10.835 13.863 10.750 1.00 92.69 72 ILE A C 1
ATOM 575 O O . ILE A 1 72 ? -11.375 14.402 11.713 1.00 92.69 72 ILE A O 1
ATOM 579 N N . LEU A 1 73 ? -9.556 14.084 10.434 1.00 91.25 73 LEU A N 1
ATOM 580 C CA . LEU A 1 73 ? -8.660 14.909 11.247 1.00 91.25 73 LEU A CA 1
ATOM 581 C C . LEU A 1 73 ? -9.087 16.377 11.274 1.00 91.25 73 LEU A C 1
ATOM 583 O O . LEU A 1 73 ? -9.076 16.992 12.335 1.00 91.25 73 LEU A O 1
ATOM 587 N N . VAL A 1 74 ? -9.499 16.938 10.135 1.00 90.56 74 VAL A N 1
ATOM 588 C CA . VAL A 1 74 ? -10.010 18.313 10.064 1.00 90.56 74 VAL A CA 1
ATOM 589 C C . VAL A 1 74 ? -11.309 18.442 10.853 1.00 90.56 74 VAL A C 1
ATOM 591 O O . VAL A 1 74 ? -11.454 19.385 11.626 1.00 90.56 74 VAL A O 1
ATOM 594 N N . ASN A 1 75 ? -12.234 17.490 10.716 1.00 90.25 75 ASN A N 1
ATOM 595 C CA . ASN A 1 75 ? -13.488 17.500 11.465 1.00 90.25 75 ASN A CA 1
ATOM 596 C C . ASN A 1 75 ? -13.236 17.425 12.981 1.00 90.25 75 ASN A C 1
ATOM 598 O O . ASN A 1 75 ? -13.772 18.228 13.741 1.00 90.25 75 ASN A O 1
ATOM 602 N N . GLN A 1 76 ? -12.351 16.527 13.421 1.00 86.81 76 GLN A N 1
ATOM 603 C CA . GLN A 1 76 ? -11.959 16.431 14.830 1.00 86.81 76 GLN A CA 1
ATOM 604 C C . GLN A 1 76 ? -11.276 17.697 15.331 1.00 86.81 76 GLN A C 1
ATOM 606 O O . GLN A 1 76 ? -11.629 18.208 16.390 1.00 86.81 76 GLN A O 1
ATOM 611 N N . TRP A 1 77 ? -10.362 18.257 14.542 1.00 84.94 77 TRP A N 1
ATOM 612 C CA . TRP A 1 77 ? -9.706 19.515 14.867 1.00 84.94 77 TRP A CA 1
ATOM 613 C C . TRP A 1 77 ? -10.713 20.654 15.062 1.00 84.94 77 TRP A C 1
ATOM 615 O O . TRP A 1 77 ? -10.606 21.415 16.023 1.00 84.94 77 TRP A O 1
ATOM 625 N N . LEU A 1 78 ? -11.716 20.762 14.184 1.00 85.75 78 LEU A N 1
ATOM 626 C CA . LEU A 1 78 ? -12.769 21.774 14.283 1.00 85.75 78 LEU A CA 1
ATOM 627 C C . LEU A 1 78 ? -13.645 21.578 15.528 1.00 85.75 78 LEU A C 1
ATOM 629 O O . LEU A 1 78 ? -13.913 22.554 16.231 1.00 85.75 78 LEU A O 1
ATOM 633 N N . ILE A 1 79 ? -14.031 20.337 15.844 1.00 81.81 79 ILE A N 1
ATOM 634 C CA . ILE A 1 79 ? -14.805 20.006 17.052 1.00 81.81 79 ILE A CA 1
ATOM 635 C C . ILE A 1 79 ? -14.013 20.369 18.316 1.00 81.81 79 ILE A C 1
ATOM 637 O O . ILE A 1 79 ? -14.536 21.041 19.206 1.00 81.81 79 ILE A O 1
ATOM 641 N N . THR A 1 80 ? -12.734 19.994 18.380 1.00 75.25 80 THR A N 1
ATOM 642 C CA . THR A 1 80 ? -11.853 20.313 19.511 1.00 75.25 80 THR A CA 1
ATOM 643 C C . THR A 1 80 ? -11.669 21.822 19.687 1.00 75.25 80 THR A C 1
ATOM 645 O O . THR A 1 80 ? -11.657 22.310 20.815 1.00 75.25 80 THR A O 1
ATOM 648 N N . ARG A 1 81 ? -11.566 22.582 18.590 1.00 73.50 81 ARG A N 1
ATOM 649 C CA . ARG A 1 81 ? -11.364 24.039 18.625 1.00 73.50 81 ARG A CA 1
ATOM 650 C C . ARG A 1 81 ? -12.620 24.817 19.041 1.00 73.50 81 ARG A C 1
ATOM 652 O O . ARG A 1 81 ? -12.490 25.915 19.572 1.00 73.50 81 ARG A O 1
ATOM 659 N N . GLY A 1 82 ? -13.811 24.263 18.803 1.00 66.81 82 GLY A N 1
ATOM 660 C CA . GLY A 1 82 ? -15.098 24.852 19.191 1.00 66.81 82 GLY A CA 1
ATOM 661 C C . GLY A 1 82 ? -15.517 24.586 20.644 1.00 66.81 82 GLY A C 1
ATOM 662 O O . GLY A 1 82 ? -16.411 25.260 21.153 1.00 66.81 82 GLY A O 1
ATOM 663 N N . SER A 1 83 ? -14.881 23.635 21.338 1.00 62.59 83 SER A N 1
ATOM 664 C CA . SER A 1 83 ? -15.173 23.340 22.745 1.00 62.59 83 SER A CA 1
ATOM 665 C C . SER A 1 83 ? -14.528 24.383 23.666 1.00 62.59 83 SER A C 1
ATOM 667 O O . SER A 1 83 ? -13.346 24.303 23.989 1.00 62.59 83 SER A O 1
ATOM 669 N N . LEU A 1 84 ? -15.331 25.344 24.139 1.00 50.09 84 LEU A N 1
ATOM 670 C CA . LEU A 1 84 ? -14.942 26.424 25.066 1.00 50.09 84 LEU A CA 1
ATOM 671 C C . LEU A 1 84 ? -14.360 25.928 26.412 1.00 50.09 84 LEU A C 1
ATOM 673 O O . LEU A 1 84 ? -13.776 26.702 27.167 1.00 50.09 84 LEU A O 1
ATOM 677 N N . SER A 1 85 ? -14.516 24.640 26.732 1.00 49.69 85 SER A N 1
ATOM 678 C CA . SER A 1 85 ? -13.838 23.986 27.852 1.00 49.69 85 SER A CA 1
ATOM 679 C C . SER A 1 85 ? -12.601 23.279 27.303 1.00 49.69 85 SER A C 1
ATOM 681 O O . SER A 1 85 ? -12.730 22.243 26.651 1.00 49.69 85 SER A O 1
ATOM 683 N N . GLY A 1 86 ? -11.410 23.840 27.537 1.00 49.12 86 GLY A N 1
ATOM 684 C CA . GLY A 1 86 ? -10.103 23.342 27.071 1.00 49.12 86 GLY A CA 1
ATOM 685 C C . GLY A 1 86 ? -9.664 22.000 27.678 1.00 49.12 86 GLY A C 1
ATOM 686 O O . GLY A 1 86 ? -8.541 21.874 28.153 1.00 49.12 86 GLY A O 1
ATOM 687 N N . ARG A 1 87 ? -10.562 21.011 27.715 1.00 50.72 87 ARG A N 1
ATOM 688 C CA . ARG A 1 87 ? -10.411 19.723 28.403 1.00 50.72 87 ARG A CA 1
ATOM 689 C C . ARG A 1 87 ? -10.335 18.509 27.472 1.00 50.72 87 ARG A C 1
ATOM 691 O O . ARG A 1 87 ? -10.109 17.414 27.968 1.00 50.72 87 ARG A O 1
ATOM 698 N N . VAL A 1 88 ? -10.497 18.674 26.157 1.00 55.66 88 VAL A N 1
ATOM 699 C CA . VAL A 1 88 ? -10.513 17.552 25.203 1.00 55.66 88 VAL A CA 1
ATOM 700 C C . VAL A 1 88 ? -9.429 17.746 24.149 1.00 55.66 88 VAL A C 1
ATOM 702 O O . VAL A 1 88 ? -9.638 18.413 23.141 1.00 55.66 88 VAL A O 1
ATOM 705 N N . PHE A 1 89 ? -8.247 17.185 24.392 1.00 66.12 89 PHE A N 1
ATOM 706 C CA . PHE A 1 89 ? -7.168 17.171 23.408 1.00 66.12 89 PHE A CA 1
ATOM 707 C C . PHE A 1 89 ? -7.373 16.001 22.439 1.00 66.12 89 PHE A C 1
ATOM 709 O O . PHE A 1 89 ? -7.479 14.863 22.883 1.00 66.12 89 PHE A O 1
ATOM 716 N N . MET A 1 90 ? -7.343 16.272 21.127 1.00 74.44 90 MET A N 1
ATOM 717 C CA . MET A 1 90 ? -7.476 15.271 20.047 1.00 74.44 90 MET A CA 1
ATOM 718 C C . MET A 1 90 ? -6.532 14.060 20.206 1.00 74.44 90 MET A C 1
ATOM 720 O O . MET A 1 90 ? -6.818 12.971 19.719 1.00 74.44 90 MET A O 1
ATOM 724 N N . PHE A 1 91 ? -5.398 14.253 20.887 1.00 80.38 91 PHE A N 1
ATOM 725 C CA . PHE A 1 91 ? -4.376 13.231 21.121 1.00 80.38 91 PHE A CA 1
ATOM 726 C C . PHE A 1 91 ? -4.391 12.644 22.539 1.00 80.38 91 PHE A C 1
ATOM 728 O O . PHE A 1 91 ? -3.405 12.035 22.966 1.00 80.38 91 PHE A O 1
ATOM 735 N N . ASP A 1 92 ? -5.455 12.852 23.310 1.00 81.25 92 ASP A N 1
ATOM 736 C CA . ASP A 1 92 ? -5.549 12.238 24.628 1.00 81.25 92 ASP A CA 1
ATOM 737 C C . ASP A 1 92 ? -5.762 10.719 24.524 1.00 81.25 92 ASP A C 1
ATOM 739 O O . ASP A 1 92 ? -6.426 10.222 23.614 1.00 81.25 92 ASP A O 1
ATOM 743 N N . HIS A 1 93 ? -5.196 9.969 25.471 1.00 79.81 93 HIS A N 1
ATOM 744 C CA . HIS A 1 93 ? -5.261 8.505 25.458 1.00 79.81 93 HIS A CA 1
ATOM 745 C C . HIS A 1 93 ? -6.709 8.010 25.509 1.00 79.81 93 HIS A C 1
ATOM 747 O O . HIS A 1 93 ? -7.061 7.078 24.795 1.00 79.81 93 HIS A O 1
ATOM 753 N N . SER A 1 94 ? -7.565 8.679 26.288 1.00 76.50 94 SER A N 1
ATOM 754 C CA . SER A 1 94 ? -8.988 8.348 26.381 1.00 76.50 94 SER A CA 1
ATOM 755 C C . SER A 1 94 ? -9.692 8.420 25.022 1.00 76.50 94 SER A C 1
ATOM 757 O O . SER A 1 94 ? -10.480 7.544 24.697 1.00 76.50 94 SER A O 1
ATOM 759 N N . GLN A 1 95 ? -9.357 9.398 24.178 1.00 78.81 95 GLN A N 1
ATOM 760 C CA . GLN A 1 95 ? -9.937 9.514 22.840 1.00 78.81 95 GLN A CA 1
ATOM 761 C C . GLN A 1 95 ? -9.315 8.546 21.837 1.00 78.81 95 GLN A C 1
ATOM 763 O O . GLN A 1 95 ? -10.000 8.066 20.940 1.00 78.81 95 GLN A O 1
ATOM 768 N N . LEU A 1 96 ? -8.016 8.273 21.947 1.00 79.44 96 LEU A N 1
ATOM 769 C CA . LEU A 1 96 ? -7.310 7.428 20.985 1.00 79.44 96 LEU A CA 1
ATOM 770 C C . LEU A 1 96 ? -7.528 5.926 21.234 1.00 79.44 96 LEU A C 1
ATOM 772 O O . LEU A 1 96 ? -7.552 5.140 20.283 1.00 79.44 96 LEU A O 1
ATOM 776 N N . PHE A 1 97 ? -7.684 5.535 22.502 1.00 75.06 97 PHE A N 1
ATOM 777 C CA . PHE A 1 97 ? -7.825 4.151 22.946 1.00 75.06 97 PHE A CA 1
ATOM 778 C C . PHE A 1 97 ? -9.283 3.737 23.182 1.00 75.06 97 PHE A C 1
ATOM 780 O O . PHE A 1 97 ? -9.657 2.630 22.793 1.00 75.06 97 PHE A O 1
ATOM 787 N N . ALA A 1 98 ? -10.108 4.594 23.799 1.00 60.25 98 ALA A N 1
ATOM 788 C CA . ALA A 1 98 ? -11.358 4.135 24.403 1.00 60.25 98 ALA A CA 1
ATOM 789 C C . ALA A 1 98 ? -12.523 3.976 23.412 1.00 60.25 98 ALA A C 1
ATOM 791 O O . ALA A 1 98 ? -12.818 4.847 22.591 1.00 60.25 98 ALA A O 1
ATOM 792 N N . GLY A 1 99 ? -13.272 2.886 23.601 1.00 53.34 99 GLY A N 1
ATOM 793 C CA . GLY A 1 99 ? -14.527 2.559 22.917 1.00 53.34 99 GLY A CA 1
ATOM 794 C C . GLY A 1 99 ? -15.733 3.453 23.258 1.00 53.34 99 GLY A C 1
ATOM 795 O O . GLY A 1 99 ? -16.863 3.030 23.046 1.00 53.34 99 GLY A O 1
ATOM 796 N N . THR A 1 100 ? -15.537 4.668 23.786 1.00 53.34 100 THR A N 1
ATOM 797 C CA . THR A 1 100 ? -16.618 5.620 24.123 1.00 53.34 100 THR A CA 1
ATOM 798 C C . THR A 1 100 ? -16.876 6.690 23.055 1.00 53.34 100 THR A C 1
ATOM 800 O O . THR A 1 100 ? -17.963 7.264 23.041 1.00 53.34 100 THR A O 1
ATOM 803 N N . SER A 1 101 ? -15.944 6.963 22.131 1.00 66.00 101 SER A N 1
ATOM 804 C CA . SER A 1 101 ? -16.211 7.784 20.930 1.00 66.00 101 SER A CA 1
ATOM 805 C C . SER A 1 101 ? -15.144 7.592 19.851 1.00 66.00 101 SER A C 1
ATOM 807 O O . SER A 1 101 ? -14.168 8.338 19.759 1.00 66.00 101 SER A O 1
ATOM 809 N N . THR A 1 102 ? -15.348 6.598 18.988 1.00 82.31 102 THR A N 1
ATOM 810 C CA . THR A 1 102 ? -14.635 6.512 17.708 1.00 82.31 102 THR A CA 1
ATOM 811 C C . THR A 1 102 ? -14.905 7.778 16.898 1.00 82.31 102 THR A C 1
ATOM 813 O O . THR A 1 102 ? -16.039 8.263 16.867 1.00 82.31 102 THR A O 1
ATOM 816 N N . TRP A 1 103 ? -13.883 8.332 16.237 1.00 87.31 103 TRP A N 1
ATOM 817 C CA . TRP A 1 103 ? -14.102 9.518 15.413 1.00 87.31 103 TRP A CA 1
ATOM 818 C C . TRP A 1 103 ? -15.149 9.224 14.324 1.00 87.31 103 TRP A C 1
ATOM 820 O O . TRP A 1 103 ? -15.144 8.129 13.749 1.00 87.31 103 TRP A O 1
ATOM 830 N N . PRO A 1 104 ? -16.051 10.169 13.999 1.00 87.19 104 PRO A N 1
ATOM 831 C CA . PRO A 1 104 ? -17.027 9.968 12.942 1.00 87.19 104 PRO A CA 1
ATOM 832 C C . PRO A 1 104 ? -16.313 9.576 11.648 1.00 87.19 104 PRO A C 1
ATOM 834 O O . PRO A 1 104 ? -15.327 10.204 11.271 1.00 87.19 104 PRO A O 1
ATOM 837 N N . CYS A 1 105 ? -16.812 8.540 10.976 1.00 89.94 105 CYS A N 1
ATOM 838 C CA . CYS A 1 105 ? -16.235 7.941 9.764 1.00 89.94 105 CYS A CA 1
ATOM 839 C C . CYS A 1 105 ? -14.922 7.150 9.937 1.00 89.94 105 CYS A C 1
ATOM 841 O O . CYS A 1 105 ? -14.542 6.457 8.995 1.00 89.94 105 CYS A O 1
ATOM 843 N N . ALA A 1 106 ? -14.254 7.170 11.099 1.00 92.06 106 ALA A N 1
ATOM 844 C CA . ALA A 1 106 ? -13.019 6.404 11.311 1.00 92.06 106 ALA A CA 1
ATOM 845 C C . ALA A 1 106 ? -13.240 4.892 11.190 1.00 92.06 106 ALA A C 1
ATOM 847 O O . ALA A 1 106 ? -12.488 4.217 10.491 1.00 92.06 106 ALA A O 1
ATOM 848 N N . TYR A 1 107 ? -14.312 4.374 11.798 1.00 92.50 107 TYR A N 1
ATOM 849 C CA . TYR A 1 107 ? -14.674 2.960 11.684 1.00 92.50 107 TYR A CA 1
ATOM 850 C C . TYR A 1 107 ? -14.875 2.549 10.217 1.00 92.50 107 TYR A C 1
ATOM 852 O O . TYR A 1 107 ? -14.247 1.611 9.731 1.00 92.50 107 TYR A O 1
ATOM 860 N N . SER A 1 108 ? -15.693 3.305 9.478 1.00 93.25 108 SER A N 1
ATOM 861 C CA . SER A 1 108 ? -15.990 3.027 8.069 1.00 93.25 108 SER A CA 1
ATOM 862 C C . SER A 1 108 ? -14.756 3.134 7.172 1.00 93.25 108 SER A C 1
ATOM 864 O O . SER A 1 108 ? -14.572 2.286 6.301 1.00 93.25 108 SER A O 1
ATOM 866 N N . ALA A 1 109 ? -13.890 4.130 7.393 1.00 93.88 109 ALA A N 1
ATOM 867 C CA . ALA A 1 109 ? -12.644 4.291 6.645 1.00 93.88 109 ALA A CA 1
ATOM 868 C C . ALA A 1 109 ? -11.683 3.115 6.886 1.00 93.88 109 ALA A C 1
ATOM 870 O O . ALA A 1 109 ? -11.098 2.591 5.935 1.00 93.88 109 ALA A O 1
ATOM 871 N N . LEU A 1 110 ? -11.567 2.651 8.137 1.00 93.62 110 LEU A N 1
ATOM 872 C CA . LEU A 1 110 ? -10.757 1.484 8.481 1.00 93.62 110 LEU A CA 1
ATOM 873 C C . LEU A 1 110 ? -11.334 0.198 7.871 1.00 93.62 110 LEU A C 1
ATOM 875 O O . LEU A 1 110 ? -10.581 -0.576 7.284 1.00 93.62 110 LEU A O 1
ATOM 879 N N . CYS A 1 111 ? -12.656 -0.004 7.927 1.00 94.44 111 CYS A N 1
ATOM 880 C CA . CYS A 1 111 ? -13.331 -1.124 7.261 1.00 94.44 111 CYS A CA 1
ATOM 881 C C . CYS A 1 111 ? -13.070 -1.139 5.752 1.00 94.44 111 CYS A C 1
ATOM 883 O O . CYS A 1 111 ? -12.703 -2.172 5.192 1.00 94.44 111 CYS A O 1
ATOM 885 N N . PHE A 1 112 ? -13.233 0.010 5.096 1.00 94.75 112 PHE A N 1
ATOM 886 C CA . PHE A 1 112 ? -13.031 0.139 3.656 1.00 94.75 112 PHE A CA 1
ATOM 887 C C . PHE A 1 112 ? -11.574 -0.142 3.260 1.00 94.75 112 PHE A C 1
ATOM 889 O O . PHE A 1 112 ? -11.319 -0.873 2.302 1.00 94.75 112 PHE A O 1
ATOM 896 N N . SER A 1 113 ? -10.617 0.361 4.047 1.00 94.12 113 SER A N 1
ATOM 897 C CA . SER A 1 113 ? -9.190 0.070 3.873 1.00 94.12 113 SER A CA 1
ATOM 898 C C . SER A 1 113 ? -8.868 -1.412 4.112 1.00 94.12 113 SER A C 1
ATOM 900 O O . SER A 1 113 ? -8.121 -2.018 3.350 1.00 94.12 113 SER A O 1
ATOM 902 N N . CYS A 1 114 ? -9.486 -2.042 5.115 1.00 94.31 114 CYS A N 1
ATOM 903 C CA . CYS A 1 114 ? -9.347 -3.476 5.381 1.00 94.31 114 CYS A CA 1
ATOM 904 C C . CYS A 1 114 ? -9.827 -4.327 4.189 1.00 94.31 114 CYS A C 1
ATOM 906 O O . CYS A 1 114 ? -9.133 -5.248 3.755 1.00 94.31 114 CYS A O 1
ATOM 908 N N . GLY A 1 115 ? -10.969 -3.959 3.595 1.00 94.62 115 GLY A N 1
ATOM 909 C CA . GLY A 1 115 ? -11.486 -4.584 2.376 1.00 94.62 115 GLY A CA 1
ATOM 910 C C . GLY A 1 115 ? -10.525 -4.467 1.189 1.00 94.62 115 GLY A C 1
ATOM 911 O O . GLY A 1 115 ? -10.316 -5.447 0.474 1.00 94.62 115 GLY A O 1
ATOM 912 N N . TYR A 1 116 ? -9.884 -3.304 1.018 1.00 94.44 116 TYR A N 1
ATOM 913 C CA . TYR A 1 116 ? -8.820 -3.123 0.028 1.00 94.44 116 TYR A CA 1
ATOM 914 C C . TYR A 1 116 ? -7.634 -4.055 0.268 1.00 94.44 116 TYR A C 1
ATOM 916 O O . TYR A 1 116 ? -7.231 -4.741 -0.663 1.00 94.44 116 TYR A O 1
ATOM 924 N N . PHE A 1 117 ? -7.078 -4.108 1.485 1.00 92.31 117 PHE A N 1
ATOM 925 C CA . PHE A 1 117 ? -5.889 -4.924 1.763 1.00 92.31 117 PHE A CA 1
ATOM 926 C C . PHE A 1 117 ? -6.128 -6.409 1.473 1.00 92.31 117 PHE A C 1
ATOM 928 O O . PHE A 1 117 ? -5.235 -7.084 0.956 1.00 92.31 117 PHE A O 1
ATOM 935 N N . ALA A 1 118 ? -7.340 -6.901 1.751 1.00 93.56 118 ALA A N 1
ATOM 936 C CA . ALA A 1 118 ? -7.747 -8.261 1.422 1.00 93.56 118 ALA A CA 1
ATOM 937 C C . ALA A 1 118 ? -7.839 -8.478 -0.096 1.00 93.56 118 ALA A C 1
ATOM 939 O O . ALA A 1 118 ? -7.279 -9.444 -0.620 1.00 93.56 118 ALA A O 1
ATOM 940 N N . TYR A 1 119 ? -8.498 -7.564 -0.811 1.00 93.75 119 TYR A N 1
ATOM 941 C CA . TYR A 1 119 ? -8.561 -7.599 -2.271 1.00 93.75 119 TYR A CA 1
ATOM 942 C C . TYR A 1 119 ? -7.153 -7.540 -2.899 1.00 93.75 119 TYR A C 1
ATOM 944 O O . TYR A 1 119 ? -6.825 -8.371 -3.742 1.00 93.75 119 TYR A O 1
ATOM 952 N N . ASP A 1 120 ? -6.293 -6.622 -2.456 1.00 90.88 120 ASP A N 1
ATOM 953 C CA . ASP A 1 120 ? -4.968 -6.393 -3.035 1.00 90.88 120 ASP A CA 1
ATOM 954 C C . ASP A 1 120 ? -4.037 -7.580 -2.772 1.00 90.88 120 ASP A C 1
ATOM 956 O O . ASP A 1 120 ? -3.303 -8.025 -3.653 1.00 90.88 120 ASP A O 1
ATOM 960 N N . GLN A 1 121 ? -4.135 -8.191 -1.586 1.00 90.25 121 GLN A N 1
ATOM 961 C CA . GLN A 1 121 ? -3.437 -9.439 -1.299 1.00 90.25 121 GLN A CA 1
ATOM 962 C C . GLN A 1 121 ? -3.911 -10.585 -2.204 1.00 90.25 121 GLN A C 1
ATOM 964 O O . GLN A 1 121 ? -3.086 -11.373 -2.670 1.00 90.25 121 GLN A O 1
ATOM 969 N N . LEU A 1 122 ? -5.214 -10.687 -2.483 1.00 90.81 122 LEU A N 1
ATOM 970 C CA . LEU A 1 122 ? -5.756 -11.685 -3.408 1.00 90.81 122 LEU A CA 1
ATOM 971 C C . LEU A 1 122 ? -5.309 -11.428 -4.857 1.00 90.81 122 LEU A C 1
ATOM 973 O O . LEU A 1 122 ? -4.921 -12.376 -5.541 1.00 90.81 122 LEU A O 1
ATOM 977 N N . ASP A 1 123 ? -5.303 -10.174 -5.310 1.00 88.56 123 ASP A N 1
ATOM 978 C CA . ASP A 1 123 ? -4.859 -9.765 -6.649 1.00 88.56 123 ASP A CA 1
ATOM 979 C C . ASP A 1 123 ? -3.356 -10.050 -6.843 1.00 88.56 123 ASP A C 1
ATOM 981 O O . ASP A 1 123 ? -2.962 -10.710 -7.810 1.00 88.56 123 ASP A O 1
ATOM 985 N N . MET A 1 124 ? -2.519 -9.688 -5.862 1.00 82.19 124 MET A N 1
ATOM 986 C CA . MET A 1 124 ? -1.087 -10.003 -5.859 1.00 82.19 124 MET A CA 1
ATOM 987 C C . MET A 1 124 ? -0.805 -11.511 -5.870 1.00 82.19 124 MET A C 1
ATOM 989 O O . MET A 1 124 ? 0.139 -11.946 -6.532 1.00 82.19 124 MET A O 1
ATOM 993 N N . LEU A 1 125 ? -1.605 -12.319 -5.162 1.00 85.38 125 LEU A N 1
ATOM 994 C CA . LEU A 1 125 ? -1.473 -13.780 -5.159 1.00 85.38 125 LEU A CA 1
ATOM 995 C C . LEU A 1 125 ? -1.922 -14.402 -6.486 1.00 85.38 125 LEU A C 1
ATOM 997 O O . LEU A 1 125 ? -1.258 -15.312 -6.983 1.00 85.38 125 LEU A O 1
ATOM 1001 N N . LYS A 1 126 ? -3.019 -13.909 -7.073 1.00 84.44 126 LYS A N 1
ATOM 1002 C CA . LYS A 1 126 ? -3.567 -14.411 -8.341 1.00 84.44 126 LYS A CA 1
ATOM 1003 C C . LYS A 1 126 ? -2.615 -14.158 -9.508 1.00 84.44 126 LYS A C 1
ATOM 1005 O O . LYS A 1 126 ? -2.378 -15.063 -10.303 1.00 84.44 126 LYS A O 1
ATOM 1010 N N . TYR A 1 127 ? -2.050 -12.955 -9.586 1.00 79.81 127 TYR A N 1
ATOM 1011 C CA . TYR A 1 127 ? -1.167 -12.545 -10.683 1.00 79.81 127 TYR A CA 1
ATOM 1012 C C . TYR A 1 127 ? 0.330 -12.646 -10.348 1.00 79.81 127 TYR A C 1
ATOM 1014 O O . TYR A 1 127 ? 1.160 -12.238 -11.155 1.00 79.81 127 TYR A O 1
ATOM 1022 N N . ARG A 1 128 ? 0.688 -13.199 -9.177 1.00 78.38 128 ARG A N 1
ATOM 1023 C CA . ARG A 1 128 ? 2.076 -13.379 -8.701 1.00 78.38 128 ARG A CA 1
ATOM 1024 C C . ARG A 1 128 ? 2.912 -12.092 -8.764 1.00 78.38 128 ARG A C 1
ATOM 1026 O O . ARG A 1 128 ? 4.057 -12.098 -9.201 1.00 78.38 128 ARG A O 1
ATOM 1033 N N . LEU A 1 129 ? 2.343 -10.980 -8.296 1.00 71.06 129 LEU A N 1
ATOM 1034 C CA . LEU A 1 129 ? 2.940 -9.635 -8.387 1.00 71.06 129 LEU A CA 1
ATOM 1035 C C . LEU A 1 129 ? 3.976 -9.328 -7.292 1.00 71.06 129 LEU A C 1
ATOM 1037 O O . LEU A 1 129 ? 4.291 -8.167 -7.037 1.00 71.06 129 LEU A O 1
ATOM 1041 N N . TYR A 1 130 ? 4.513 -10.354 -6.633 1.00 68.81 130 TYR A N 1
ATOM 1042 C CA . TYR A 1 130 ? 5.456 -10.225 -5.526 1.00 68.81 130 TYR A CA 1
ATOM 1043 C C . TYR A 1 130 ? 6.827 -10.792 -5.916 1.00 68.81 130 TYR A C 1
ATOM 1045 O O . TYR A 1 130 ? 6.913 -11.890 -6.456 1.00 68.81 130 TYR A O 1
ATOM 1053 N N . ASN A 1 131 ? 7.903 -10.060 -5.608 1.00 54.47 131 ASN A N 1
ATOM 1054 C CA . ASN A 1 131 ? 9.274 -10.566 -5.767 1.00 54.47 131 ASN A CA 1
ATOM 1055 C C . ASN A 1 131 ? 9.747 -11.287 -4.499 1.00 54.47 131 ASN A C 1
ATOM 1057 O O . ASN A 1 131 ? 10.035 -12.476 -4.543 1.00 54.47 131 ASN A O 1
ATOM 1061 N N . ASP A 1 132 ? 9.753 -10.589 -3.358 1.00 58.91 132 ASP A N 1
ATOM 1062 C CA . ASP A 1 132 ? 10.410 -11.079 -2.133 1.00 58.91 132 ASP A CA 1
ATOM 1063 C C . ASP A 1 132 ? 9.419 -11.499 -1.032 1.00 58.91 132 ASP A C 1
ATOM 1065 O O . ASP A 1 132 ? 9.807 -11.760 0.103 1.00 58.91 132 ASP A O 1
ATOM 1069 N N . GLY A 1 133 ? 8.112 -11.516 -1.329 1.00 69.50 133 GLY A N 1
ATOM 1070 C CA . GLY A 1 133 ? 7.047 -11.932 -0.401 1.00 69.50 133 GLY A CA 1
ATOM 1071 C C . GLY A 1 133 ? 6.832 -11.024 0.822 1.00 69.50 133 GLY A C 1
ATOM 1072 O O . GLY A 1 133 ? 5.760 -11.059 1.419 1.00 69.50 133 GLY A O 1
ATOM 1073 N N . TRP A 1 134 ? 7.784 -10.150 1.159 1.00 69.88 134 TRP A N 1
ATOM 1074 C CA . TRP A 1 134 ? 7.713 -9.228 2.298 1.00 69.88 134 TRP A CA 1
ATOM 1075 C C . TRP A 1 134 ? 6.488 -8.309 2.243 1.00 69.88 134 TRP A C 1
ATOM 1077 O O . TRP A 1 134 ? 5.868 -8.020 3.264 1.00 69.88 134 TRP A O 1
ATOM 1087 N N . ILE A 1 135 ? 6.076 -7.920 1.033 1.00 73.75 135 ILE A N 1
ATOM 1088 C CA . ILE A 1 135 ? 4.863 -7.124 0.823 1.00 73.75 135 ILE A CA 1
ATOM 1089 C C . ILE A 1 135 ? 3.585 -7.891 1.204 1.00 73.75 135 ILE A C 1
ATOM 1091 O O . ILE A 1 135 ? 2.670 -7.311 1.779 1.00 73.75 135 ILE A O 1
ATOM 1095 N N . LEU A 1 136 ? 3.551 -9.212 0.987 1.00 77.50 136 LEU A N 1
ATOM 1096 C CA . LEU A 1 136 ? 2.436 -10.067 1.401 1.00 77.50 136 LEU A CA 1
ATOM 1097 C C . LEU A 1 136 ? 2.416 -10.267 2.919 1.00 77.50 136 LEU A C 1
ATOM 1099 O O . LEU A 1 136 ? 1.342 -10.294 3.516 1.00 77.50 136 LEU A O 1
ATOM 1103 N N . VAL A 1 137 ? 3.591 -10.390 3.547 1.00 78.38 137 VAL A N 1
ATOM 1104 C CA . VAL A 1 137 ? 3.712 -10.468 5.014 1.00 78.38 137 VAL A CA 1
ATOM 1105 C C . VAL A 1 137 ? 3.225 -9.169 5.653 1.00 78.38 137 VAL A C 1
ATOM 1107 O O . VAL A 1 137 ? 2.455 -9.207 6.608 1.00 78.38 137 VAL A O 1
ATOM 1110 N N . HIS A 1 138 ? 3.604 -8.021 5.090 1.00 79.69 138 HIS A N 1
ATOM 1111 C CA . HIS A 1 138 ? 3.112 -6.721 5.529 1.00 79.69 138 HIS A CA 1
ATOM 1112 C C . HIS A 1 138 ? 1.579 -6.622 5.445 1.00 79.69 138 HIS A C 1
ATOM 1114 O O . HIS A 1 138 ? 0.946 -6.249 6.433 1.00 79.69 138 HIS A O 1
ATOM 1120 N N . HIS A 1 139 ? 0.978 -7.026 4.319 1.00 83.31 139 HIS A N 1
ATOM 1121 C CA . HIS A 1 139 ? -0.483 -7.046 4.156 1.00 83.31 139 HIS A CA 1
ATOM 1122 C C . HIS A 1 139 ? -1.167 -7.963 5.172 1.00 83.31 139 HIS A C 1
ATOM 1124 O O . HIS A 1 139 ? -2.178 -7.586 5.758 1.00 83.31 139 HIS A O 1
ATOM 1130 N N . LEU A 1 140 ? -0.585 -9.135 5.442 1.00 83.88 140 LEU A N 1
ATOM 1131 C CA . LEU A 1 140 ? -1.107 -10.059 6.444 1.00 83.88 140 LEU A CA 1
ATOM 1132 C C . LEU A 1 140 ? -1.098 -9.442 7.852 1.00 83.88 140 LEU A C 1
ATOM 1134 O O . LEU A 1 140 ? -2.095 -9.541 8.565 1.00 83.88 140 LEU A O 1
ATOM 1138 N N . ILE A 1 141 ? 0.001 -8.790 8.247 1.00 82.50 141 ILE A N 1
ATOM 1139 C CA . ILE A 1 141 ? 0.109 -8.117 9.551 1.00 82.50 141 ILE A CA 1
ATOM 1140 C C . ILE A 1 141 ? -0.929 -6.993 9.662 1.00 82.50 141 ILE A C 1
ATOM 1142 O O . ILE A 1 141 ? -1.610 -6.896 10.684 1.00 82.50 141 ILE A O 1
ATOM 1146 N N . LEU A 1 142 ? -1.092 -6.177 8.613 1.00 85.69 142 LEU A N 1
ATOM 1147 C CA . LEU A 1 142 ? -2.103 -5.117 8.587 1.00 85.69 142 LEU A CA 1
ATOM 1148 C C . LEU A 1 142 ? -3.525 -5.671 8.696 1.00 85.69 142 LEU A C 1
ATOM 1150 O O . LEU A 1 142 ? -4.300 -5.165 9.503 1.00 85.69 142 LEU A O 1
ATOM 1154 N N . LEU A 1 143 ? -3.857 -6.733 7.954 1.00 89.38 143 LEU A N 1
ATOM 1155 C CA . LEU A 1 143 ? -5.175 -7.369 8.022 1.00 89.38 143 LEU A CA 1
ATOM 1156 C C . LEU A 1 143 ? -5.486 -7.895 9.422 1.00 89.38 143 LEU A C 1
ATOM 1158 O O . LEU A 1 143 ? -6.584 -7.660 9.924 1.00 89.38 143 LEU A O 1
ATOM 1162 N N . ILE A 1 144 ? -4.530 -8.558 10.079 1.00 86.56 144 ILE A N 1
ATOM 1163 C CA . ILE A 1 144 ? -4.700 -9.039 11.458 1.00 86.56 144 ILE A CA 1
ATOM 1164 C C . ILE A 1 144 ? -4.935 -7.858 12.407 1.00 86.56 144 ILE A C 1
ATOM 1166 O O . ILE A 1 144 ? -5.876 -7.882 13.199 1.00 86.56 144 ILE A O 1
ATOM 1170 N N . CYS A 1 145 ? -4.114 -6.810 12.301 1.00 86.81 145 CYS A N 1
ATOM 1171 C CA . CYS A 1 145 ? -4.183 -5.647 13.184 1.00 86.81 145 CYS A CA 1
ATOM 1172 C C . CYS A 1 145 ? -5.502 -4.873 13.013 1.00 86.81 145 CYS A C 1
ATOM 1174 O O . CYS A 1 145 ? -6.185 -4.576 13.993 1.00 86.81 145 CYS A O 1
ATOM 1176 N N . PHE A 1 146 ? -5.914 -4.616 11.768 1.00 90.31 146 PHE A N 1
ATOM 1177 C CA . PHE A 1 146 ? -7.159 -3.908 11.463 1.00 90.31 146 PHE A CA 1
ATOM 1178 C C . PHE A 1 146 ? -8.375 -4.723 11.893 1.00 90.31 146 PHE A C 1
ATOM 1180 O O . PHE A 1 146 ? -9.291 -4.184 12.506 1.00 90.31 146 PHE A O 1
ATOM 1187 N N . THR A 1 147 ? -8.377 -6.029 11.627 1.00 90.19 147 THR A N 1
ATOM 1188 C CA . THR A 1 147 ? -9.505 -6.900 11.985 1.00 90.19 147 THR A CA 1
ATOM 1189 C C . THR A 1 147 ? -9.674 -7.007 13.494 1.00 90.19 147 THR A C 1
ATOM 1191 O O . THR A 1 147 ? -10.795 -6.904 13.985 1.00 90.19 147 THR A O 1
ATOM 1194 N N . LEU A 1 148 ? -8.578 -7.140 14.250 1.00 87.56 148 LEU A N 1
ATOM 1195 C CA . LEU A 1 148 ? -8.659 -7.174 15.709 1.00 87.56 148 LEU A CA 1
ATOM 1196 C C . LEU A 1 148 ? -9.219 -5.860 16.270 1.00 87.56 148 LEU A C 1
ATOM 1198 O O . LEU A 1 148 ? -10.093 -5.895 17.138 1.00 87.56 148 LEU A O 1
ATOM 1202 N N . ALA A 1 149 ? -8.771 -4.716 15.743 1.00 87.31 149 ALA A N 1
ATOM 1203 C CA . ALA A 1 149 ? -9.289 -3.408 16.138 1.00 87.31 149 ALA A CA 1
ATOM 1204 C C . ALA A 1 149 ? -10.784 -3.247 15.812 1.00 87.31 149 ALA A C 1
ATOM 1206 O O . ALA A 1 149 ? -11.533 -2.721 16.634 1.00 87.31 149 ALA A O 1
ATOM 1207 N N . LEU A 1 150 ? -11.241 -3.752 14.659 1.00 89.81 150 LEU A N 1
ATOM 1208 C CA . LEU A 1 150 ? -12.655 -3.735 14.260 1.00 89.81 150 LEU A CA 1
ATOM 1209 C C . LEU A 1 150 ? -13.533 -4.676 15.101 1.00 89.81 150 LEU A C 1
ATOM 1211 O O . LEU A 1 150 ? -14.690 -4.354 15.365 1.00 89.81 150 LEU A O 1
ATOM 1215 N N . TYR A 1 151 ? -13.008 -5.825 15.537 1.00 89.31 151 TYR A N 1
ATOM 1216 C CA . TYR A 1 151 ? -13.736 -6.762 16.402 1.00 89.31 151 TYR A CA 1
ATOM 1217 C C . TYR A 1 151 ? -13.862 -6.244 17.834 1.00 89.31 151 TYR A C 1
ATOM 1219 O O . TYR A 1 151 ? -14.919 -6.371 18.456 1.00 89.31 151 TYR A O 1
ATOM 1227 N N . ARG A 1 152 ? -12.788 -5.647 18.358 1.00 84.69 152 ARG A N 1
ATOM 1228 C CA . ARG A 1 152 ? -12.725 -5.140 19.733 1.00 84.69 152 ARG A CA 1
ATOM 1229 C C . ARG A 1 152 ? -13.237 -3.706 19.888 1.00 84.69 152 ARG A C 1
ATOM 1231 O O . ARG A 1 152 ? -13.512 -3.309 21.011 1.00 84.69 152 ARG A O 1
ATOM 1238 N N . ASN A 1 153 ? -13.396 -2.947 18.800 1.00 85.69 153 ASN A N 1
ATOM 1239 C CA . ASN A 1 153 ? -13.719 -1.512 18.816 1.00 85.69 153 ASN A CA 1
ATOM 1240 C C . ASN A 1 153 ? -12.723 -0.665 19.637 1.00 85.69 153 ASN A C 1
ATOM 1242 O O . ASN A 1 153 ? -13.090 0.353 20.221 1.00 85.69 153 ASN A O 1
ATOM 1246 N N . VAL A 1 154 ? -11.453 -1.069 19.660 1.00 83.50 154 VAL A N 1
ATOM 1247 C CA . VAL A 1 154 ? -10.362 -0.396 20.388 1.00 83.50 154 VAL A CA 1
ATOM 1248 C C . VAL A 1 154 ? -9.286 0.062 19.414 1.00 83.50 154 VAL A C 1
ATOM 1250 O O . VAL A 1 154 ? -9.099 -0.537 18.356 1.00 83.50 154 VAL A O 1
ATOM 1253 N N . THR A 1 155 ? -8.547 1.118 19.761 1.00 83.94 155 THR A N 1
ATOM 1254 C CA . THR A 1 155 ? -7.380 1.628 19.000 1.00 83.94 155 THR A CA 1
ATOM 1255 C C . THR A 1 155 ? -7.639 2.072 17.548 1.00 83.94 155 THR A C 1
ATOM 1257 O O . THR A 1 155 ? -6.699 2.404 16.826 1.00 83.94 155 THR A O 1
ATOM 1260 N N . ILE A 1 156 ? -8.900 2.156 17.109 1.00 88.75 156 ILE A N 1
ATOM 1261 C CA . ILE A 1 156 ? -9.270 2.556 15.738 1.00 88.75 156 ILE A CA 1
ATOM 1262 C C . ILE A 1 156 ? -8.709 3.940 15.394 1.00 88.75 156 ILE A C 1
ATOM 1264 O O . ILE A 1 156 ? -8.164 4.137 14.311 1.00 88.75 156 ILE A O 1
ATOM 1268 N N . ASN A 1 157 ? -8.776 4.889 16.329 1.00 89.94 157 ASN A N 1
ATOM 1269 C CA . ASN A 1 157 ? -8.267 6.242 16.111 1.00 89.94 157 ASN A CA 1
ATOM 1270 C C . ASN A 1 157 ? -6.730 6.256 15.957 1.00 89.94 157 ASN A C 1
ATOM 1272 O O . ASN A 1 157 ? -6.214 6.983 15.108 1.00 89.94 157 ASN A O 1
ATOM 1276 N N . TYR A 1 158 ? -5.992 5.398 16.680 1.00 87.75 158 TYR A N 1
ATOM 1277 C CA . TYR A 1 158 ? -4.554 5.202 16.437 1.00 87.75 158 TYR A CA 1
ATOM 1278 C C . TYR A 1 158 ? -4.284 4.654 15.029 1.00 87.75 158 TYR A C 1
ATOM 1280 O O . TYR A 1 158 ? -3.383 5.147 14.355 1.00 87.75 158 TYR A O 1
ATOM 1288 N N . LEU A 1 159 ? -5.071 3.683 14.555 1.00 88.88 159 LEU A N 1
ATOM 1289 C CA . LEU A 1 159 ? -4.921 3.136 13.200 1.00 88.88 159 LEU A CA 1
ATOM 1290 C C . LEU A 1 159 ? -5.248 4.165 12.106 1.00 88.88 159 LEU A C 1
ATOM 1292 O O . LEU A 1 159 ? -4.600 4.192 11.064 1.00 88.88 159 LEU A O 1
ATOM 1296 N N . ILE A 1 160 ? -6.203 5.065 12.340 1.00 91.19 160 ILE A N 1
ATOM 1297 C CA . ILE A 1 160 ? -6.466 6.185 11.424 1.00 91.19 160 ILE A CA 1
ATOM 1298 C C . ILE A 1 160 ? -5.283 7.156 11.372 1.00 91.19 160 ILE A C 1
ATOM 1300 O O . ILE A 1 160 ? -4.926 7.627 10.293 1.00 91.19 160 ILE A O 1
ATOM 1304 N N . LEU A 1 161 ? -4.632 7.424 12.508 1.00 89.88 161 LEU A N 1
ATOM 1305 C CA . LEU A 1 161 ? -3.415 8.236 12.532 1.00 89.88 161 LEU A CA 1
ATOM 1306 C C . LEU A 1 161 ? -2.256 7.559 11.790 1.00 89.88 161 LEU A C 1
ATOM 1308 O O . LEU A 1 161 ? -1.512 8.239 11.084 1.00 89.88 161 LEU A O 1
ATOM 1312 N N . THR A 1 162 ? -2.096 6.236 11.892 1.00 88.50 162 THR A N 1
ATOM 1313 C CA . THR A 1 162 ? -1.034 5.537 11.149 1.00 88.50 162 THR A CA 1
ATOM 1314 C C . THR A 1 162 ? -1.295 5.524 9.642 1.00 88.50 162 THR A C 1
ATOM 1316 O O . THR A 1 162 ? -0.327 5.616 8.881 1.00 88.50 162 THR A O 1
ATOM 1319 N N . LEU A 1 163 ? -2.567 5.524 9.212 1.00 90.31 163 LEU A N 1
ATOM 1320 C CA . LEU A 1 163 ? -3.003 5.643 7.811 1.00 90.31 163 LEU A CA 1
ATOM 1321 C C . LEU A 1 163 ? -2.709 7.006 7.162 1.00 90.31 163 LEU A C 1
ATOM 1323 O O . LEU A 1 163 ? -2.837 7.131 5.945 1.00 90.31 163 LEU A O 1
ATOM 1327 N N . ILE A 1 164 ? -2.215 8.006 7.906 1.00 89.75 164 ILE A N 1
ATOM 1328 C CA . ILE A 1 164 ? -1.618 9.218 7.308 1.00 89.75 164 ILE A CA 1
ATOM 1329 C C . ILE A 1 164 ? -0.506 8.842 6.307 1.00 89.75 164 ILE A C 1
ATOM 1331 O O . ILE A 1 164 ? -0.284 9.561 5.332 1.00 89.75 164 ILE A O 1
ATOM 1335 N N . CYS A 1 165 ? 0.145 7.684 6.482 1.00 88.81 165 CYS A N 1
ATOM 1336 C CA . CYS A 1 165 ? 1.156 7.173 5.557 1.00 88.81 165 CYS A CA 1
ATOM 1337 C C . CYS A 1 165 ? 0.648 6.943 4.121 1.00 88.81 165 CYS A C 1
ATOM 1339 O O . CYS A 1 165 ? 1.478 6.921 3.202 1.00 88.81 165 CYS A O 1
ATOM 1341 N N . GLU A 1 166 ? -0.671 6.821 3.915 1.00 89.88 166 GLU A N 1
ATOM 1342 C CA . GLU A 1 166 ? -1.283 6.684 2.589 1.00 89.88 166 GLU A CA 1
ATOM 1343 C C . GLU A 1 166 ? -1.143 7.949 1.740 1.00 89.88 166 GLU A C 1
ATOM 1345 O O . GLU A 1 166 ? -1.077 7.860 0.513 1.00 89.88 166 GLU A O 1
ATOM 1350 N N . LEU A 1 167 ? -0.953 9.114 2.370 1.00 90.00 167 LEU A N 1
ATOM 1351 C CA . LEU A 1 167 ? -0.684 10.359 1.651 1.00 90.00 167 LEU A CA 1
ATOM 1352 C C . LEU A 1 167 ? 0.613 10.263 0.835 1.00 90.00 167 LEU A C 1
ATOM 1354 O O . LEU A 1 167 ? 0.690 10.772 -0.281 1.00 90.00 167 LEU A O 1
ATOM 1358 N N . HIS A 1 168 ? 1.629 9.577 1.369 1.00 90.25 168 HIS A N 1
ATOM 1359 C CA . HIS A 1 168 ? 2.852 9.286 0.621 1.00 90.25 168 HIS A CA 1
ATOM 1360 C C . HIS A 1 168 ? 2.618 8.231 -0.470 1.00 90.25 168 HIS A C 1
ATOM 1362 O O . HIS A 1 168 ? 3.175 8.344 -1.565 1.00 90.25 168 HIS A O 1
ATOM 1368 N N . SER A 1 169 ? 1.779 7.223 -0.198 1.00 87.94 169 SER A N 1
ATOM 1369 C CA . SER A 1 169 ? 1.453 6.165 -1.162 1.00 87.94 169 SER A CA 1
ATOM 1370 C C . SER A 1 169 ? 0.899 6.745 -2.469 1.00 87.94 169 SER A C 1
ATOM 1372 O O . SER A 1 169 ? 1.292 6.268 -3.531 1.00 87.94 169 SER A O 1
ATOM 1374 N N . ILE A 1 170 ? 0.099 7.822 -2.427 1.00 89.50 170 ILE A N 1
ATOM 1375 C CA . ILE A 1 170 ? -0.404 8.513 -3.632 1.00 89.50 170 ILE A CA 1
ATOM 1376 C C . ILE A 1 170 ? 0.751 8.894 -4.567 1.00 89.50 170 ILE A C 1
ATOM 1378 O O . ILE A 1 170 ? 0.783 8.480 -5.725 1.00 89.50 170 ILE A O 1
ATOM 1382 N N . PHE A 1 171 ? 1.733 9.649 -4.069 1.00 87.75 171 PHE A N 1
ATOM 1383 C CA . PHE A 1 171 ? 2.851 10.137 -4.886 1.00 87.75 171 PHE A CA 1
ATOM 1384 C C . PHE A 1 171 ? 3.746 9.002 -5.389 1.00 87.75 171 PHE A C 1
ATOM 1386 O O . PHE A 1 171 ? 4.290 9.070 -6.498 1.00 87.75 171 PHE A O 1
ATOM 1393 N N . LEU A 1 172 ? 3.856 7.930 -4.607 1.00 84.12 172 LEU A N 1
ATOM 1394 C CA . LEU A 1 172 ? 4.584 6.732 -4.991 1.00 84.12 172 LEU A CA 1
ATOM 1395 C C . LEU A 1 172 ? 3.859 5.965 -6.109 1.00 84.12 172 LEU A C 1
ATOM 1397 O O . LEU A 1 172 ? 4.503 5.543 -7.076 1.00 84.12 172 LEU A O 1
ATOM 1401 N N . HIS A 1 173 ? 2.538 5.798 -6.013 1.00 84.69 173 HIS A N 1
ATOM 1402 C CA . HIS A 1 173 ? 1.728 5.127 -7.030 1.00 84.69 173 HIS A CA 1
ATOM 1403 C C . HIS A 1 173 ? 1.625 5.953 -8.313 1.00 84.69 173 HIS A C 1
ATOM 1405 O O . HIS A 1 173 ? 1.821 5.389 -9.388 1.00 84.69 173 HIS A O 1
ATOM 1411 N N . VAL A 1 174 ? 1.450 7.277 -8.224 1.00 84.56 174 VAL A N 1
ATOM 1412 C CA . VAL A 1 174 ? 1.509 8.189 -9.382 1.00 84.56 174 VAL A CA 1
ATOM 1413 C C . VAL A 1 174 ? 2.835 8.028 -10.126 1.00 84.56 174 VAL A C 1
ATOM 1415 O O . VAL A 1 174 ? 2.834 7.822 -11.340 1.00 84.56 174 VAL A O 1
ATOM 1418 N N . ARG A 1 175 ? 3.968 8.005 -9.407 1.00 83.94 175 ARG A N 1
ATOM 1419 C CA . ARG A 1 175 ? 5.286 7.764 -10.013 1.00 83.94 175 ARG A CA 1
ATOM 1420 C C . ARG A 1 175 ? 5.364 6.406 -10.708 1.00 83.94 175 ARG A C 1
ATOM 1422 O O . ARG A 1 175 ? 5.861 6.316 -11.831 1.00 83.94 175 ARG A O 1
ATOM 1429 N N . LYS A 1 176 ? 4.901 5.336 -10.050 1.00 81.06 176 LYS A N 1
ATOM 1430 C CA . LYS A 1 176 ? 4.902 3.979 -10.627 1.00 81.06 176 LYS A CA 1
ATOM 1431 C C . LYS A 1 176 ? 4.039 3.903 -11.894 1.00 81.06 176 LYS A C 1
ATOM 1433 O O . LYS A 1 176 ? 4.492 3.325 -12.877 1.00 81.06 176 LYS A O 1
ATOM 1438 N N . VAL A 1 177 ? 2.853 4.515 -11.890 1.00 82.38 177 VAL A N 1
ATOM 1439 C CA . VAL A 1 177 ? 1.946 4.603 -13.049 1.00 82.38 177 VAL A CA 1
ATOM 1440 C C . VAL A 1 177 ? 2.599 5.387 -14.189 1.00 82.38 177 VAL A C 1
ATOM 1442 O O . VAL A 1 177 ? 2.708 4.871 -15.302 1.00 82.38 177 VAL A O 1
ATOM 1445 N N . ARG A 1 178 ? 3.131 6.585 -13.909 1.00 81.81 178 ARG A N 1
ATOM 1446 C CA . ARG A 1 178 ? 3.821 7.429 -14.898 1.00 81.81 178 ARG A CA 1
ATOM 1447 C C . ARG A 1 178 ? 4.977 6.694 -15.566 1.00 81.81 178 ARG A C 1
ATOM 1449 O O . ARG A 1 178 ? 5.091 6.725 -16.787 1.00 81.81 178 ARG A O 1
ATOM 1456 N N . ARG A 1 179 ? 5.835 6.027 -14.787 1.00 73.25 179 ARG A N 1
ATOM 1457 C CA . ARG A 1 179 ? 6.995 5.287 -15.317 1.00 73.25 179 ARG A CA 1
ATOM 1458 C C . ARG A 1 179 ? 6.599 4.183 -16.302 1.00 73.25 179 ARG A C 1
ATOM 1460 O O . ARG A 1 179 ? 7.435 3.827 -17.125 1.00 73.25 179 ARG A O 1
ATOM 1467 N N . ARG A 1 180 ? 5.374 3.650 -16.218 1.00 70.88 180 ARG A N 1
ATOM 1468 C CA . ARG A 1 180 ? 4.861 2.627 -17.145 1.00 70.88 180 ARG A CA 1
ATOM 1469 C C . ARG A 1 180 ? 4.134 3.217 -18.344 1.00 70.88 180 ARG A C 1
ATOM 1471 O O . ARG A 1 180 ? 4.353 2.752 -19.451 1.00 70.88 180 ARG A O 1
ATOM 1478 N N . MET A 1 181 ? 3.316 4.250 -18.142 1.00 71.56 181 MET A N 1
ATOM 1479 C CA . MET A 1 181 ? 2.598 4.897 -19.247 1.00 71.56 181 MET A CA 1
ATOM 1480 C C . MET A 1 181 ? 3.518 5.715 -20.154 1.00 71.56 181 MET A C 1
ATOM 1482 O O . MET A 1 181 ? 3.300 5.793 -21.357 1.00 71.56 181 MET A O 1
ATOM 1486 N N . ALA A 1 182 ? 4.528 6.362 -19.576 1.00 68.75 182 ALA A N 1
ATOM 1487 C CA . ALA A 1 182 ? 5.360 7.317 -20.287 1.00 68.75 182 ALA A CA 1
ATOM 1488 C C . ALA A 1 182 ? 6.837 7.201 -19.859 1.00 68.75 182 ALA A C 1
ATOM 1490 O O . ALA A 1 182 ? 7.382 8.114 -19.225 1.00 68.75 182 ALA A O 1
ATOM 1491 N N . PRO A 1 183 ? 7.511 6.085 -20.211 1.00 61.56 183 PRO A N 1
ATOM 1492 C CA . PRO A 1 183 ? 8.916 5.853 -19.865 1.00 61.56 183 PRO A CA 1
ATOM 1493 C C . PRO A 1 183 ? 9.856 6.918 -20.455 1.00 61.56 183 PRO A C 1
ATOM 1495 O O . PRO A 1 183 ? 10.879 7.233 -19.853 1.00 61.56 183 PRO A O 1
ATOM 1498 N N . GLY A 1 184 ? 9.471 7.537 -21.578 1.00 56.16 184 GLY A N 1
ATOM 1499 C CA . GLY A 1 184 ? 10.257 8.556 -22.280 1.00 56.16 184 GLY A CA 1
ATOM 1500 C C . GLY A 1 184 ? 10.237 9.968 -21.677 1.00 56.16 184 GLY A C 1
ATOM 1501 O O . GLY A 1 184 ? 10.903 10.849 -22.223 1.00 56.16 184 GLY A O 1
ATOM 1502 N N . LEU A 1 185 ? 9.503 10.231 -20.581 1.00 60.22 185 LEU A N 1
ATOM 1503 C CA . LEU A 1 185 ? 9.552 11.551 -19.937 1.00 60.22 185 LEU A CA 1
ATOM 1504 C C . LEU A 1 185 ? 10.970 11.831 -19.425 1.00 60.22 185 LEU A C 1
ATOM 1506 O O . LEU A 1 185 ? 11.490 11.145 -18.544 1.00 60.22 185 LEU A O 1
ATOM 1510 N N . THR A 1 186 ? 11.596 12.872 -19.970 1.00 57.81 186 THR A N 1
ATOM 1511 C CA . THR A 1 186 ? 12.980 13.212 -19.645 1.00 57.81 186 THR A CA 1
ATOM 1512 C C . THR A 1 186 ? 13.107 13.803 -18.240 1.00 57.81 186 THR A C 1
ATOM 1514 O O . THR A 1 186 ? 12.234 14.519 -17.746 1.00 57.81 186 THR A O 1
ATOM 1517 N N . LYS A 1 187 ? 14.271 13.578 -17.619 1.00 60.72 187 LYS A N 1
ATOM 1518 C CA . LYS A 1 187 ? 14.686 14.121 -16.309 1.00 60.72 187 LYS A CA 1
ATOM 1519 C C . LYS A 1 187 ? 14.515 15.646 -16.171 1.00 60.72 187 LYS A C 1
ATOM 1521 O O . LYS A 1 187 ? 14.447 16.167 -15.060 1.00 60.72 187 LYS A O 1
ATOM 1526 N N . ARG A 1 188 ? 14.488 16.381 -17.289 1.00 61.62 188 ARG A N 1
ATOM 1527 C CA . ARG A 1 188 ? 14.329 17.845 -17.318 1.00 61.62 188 ARG A CA 1
ATOM 1528 C C . ARG A 1 188 ? 12.884 18.311 -17.172 1.00 61.62 188 ARG A C 1
ATOM 1530 O O . ARG A 1 188 ? 12.676 19.491 -16.909 1.00 61.62 188 ARG A O 1
ATOM 1537 N N . SER A 1 189 ? 11.910 17.418 -17.320 1.00 77.75 189 SER A N 1
ATOM 1538 C CA . SER A 1 189 ? 10.505 17.772 -17.174 1.00 77.75 189 SER A CA 1
ATOM 1539 C C . SER A 1 189 ? 10.218 18.285 -15.760 1.00 77.75 189 SER A C 1
ATOM 1541 O O . SER A 1 189 ? 10.549 17.632 -14.766 1.00 77.75 189 SER A O 1
ATOM 1543 N N . MET A 1 190 ? 9.576 19.454 -15.672 1.00 80.94 190 MET A N 1
ATOM 1544 C CA . MET A 1 190 ? 9.129 20.046 -14.406 1.00 80.94 190 MET A CA 1
ATOM 1545 C C . MET A 1 190 ? 8.253 19.063 -13.616 1.00 80.94 190 MET A C 1
ATOM 1547 O O . MET A 1 190 ? 8.379 18.972 -12.398 1.00 80.94 190 MET A O 1
ATOM 1551 N N . PHE A 1 191 ? 7.446 18.261 -14.318 1.00 82.75 191 PHE A N 1
ATOM 1552 C CA . PHE A 1 191 ? 6.581 17.244 -13.723 1.00 82.75 191 PHE A CA 1
ATOM 1553 C C . PHE A 1 191 ? 7.361 16.217 -12.895 1.00 82.75 191 PHE A C 1
ATOM 1555 O O . PHE A 1 191 ? 6.984 15.937 -11.762 1.00 82.75 191 PHE A O 1
ATOM 1562 N N . VAL A 1 192 ? 8.487 15.709 -13.408 1.00 82.75 192 VAL A N 1
ATOM 1563 C CA . VAL A 1 192 ? 9.303 14.706 -12.700 1.00 82.75 192 VAL A CA 1
ATOM 1564 C C . VAL A 1 192 ? 9.984 15.320 -11.469 1.00 82.75 192 VAL A C 1
ATOM 1566 O O . VAL A 1 192 ? 10.102 14.666 -10.436 1.00 82.75 192 VAL A O 1
ATOM 1569 N N . ARG A 1 193 ? 10.395 16.594 -11.538 1.00 85.69 193 ARG A N 1
ATOM 1570 C CA . ARG A 1 193 ? 10.985 17.305 -10.390 1.00 85.69 193 ARG A CA 1
ATOM 1571 C C . ARG A 1 193 ? 9.969 17.546 -9.276 1.00 85.69 193 ARG A C 1
ATOM 1573 O O . ARG A 1 193 ? 10.280 17.286 -8.117 1.00 85.69 193 ARG A O 1
ATOM 1580 N N . ILE A 1 194 ? 8.772 18.016 -9.627 1.00 89.62 194 ILE A N 1
ATOM 1581 C CA . ILE A 1 194 ? 7.678 18.229 -8.670 1.00 89.62 194 ILE A CA 1
ATOM 1582 C C . ILE A 1 194 ? 7.260 16.896 -8.045 1.00 89.62 194 ILE A C 1
ATOM 1584 O O . ILE A 1 194 ? 7.116 16.817 -6.831 1.00 89.62 194 ILE A O 1
ATOM 1588 N N . GLU A 1 195 ? 7.133 15.833 -8.841 1.00 87.88 195 GLU A N 1
ATOM 1589 C CA . GLU A 1 195 ? 6.814 14.492 -8.343 1.00 87.88 195 GLU A CA 1
ATOM 1590 C C . GLU A 1 195 ? 7.830 14.009 -7.299 1.00 87.88 195 GLU A C 1
ATOM 1592 O O . GLU A 1 195 ? 7.440 13.491 -6.251 1.00 87.88 195 GLU A O 1
ATOM 1597 N N . TRP A 1 196 ? 9.130 14.192 -7.551 1.00 89.00 196 TRP A N 1
ATOM 1598 C CA . TRP A 1 196 ? 10.173 13.822 -6.594 1.00 89.00 196 TRP A CA 1
ATOM 1599 C C . TRP A 1 196 ? 10.178 14.707 -5.349 1.00 89.00 196 TRP A C 1
ATOM 1601 O O . TRP A 1 196 ? 10.348 14.184 -4.248 1.00 89.00 196 TRP A O 1
ATOM 1611 N N . LEU A 1 197 ? 9.946 16.015 -5.496 1.00 93.19 197 LEU A N 1
ATOM 1612 C CA . LEU A 1 197 ? 9.791 16.925 -4.362 1.00 93.19 197 LEU A CA 1
ATOM 1613 C C . LEU A 1 197 ? 8.628 16.483 -3.465 1.00 93.19 197 LEU A C 1
ATOM 1615 O O . LEU A 1 197 ? 8.810 16.328 -2.261 1.00 93.19 197 LEU A O 1
ATOM 1619 N N . LEU A 1 198 ? 7.458 16.221 -4.052 1.00 91.44 198 LEU A N 1
ATOM 1620 C CA . LEU A 1 198 ? 6.272 15.775 -3.322 1.00 91.44 198 LEU A CA 1
ATOM 1621 C C . LEU A 1 198 ? 6.489 14.404 -2.673 1.00 91.44 198 LEU A C 1
ATOM 1623 O O . LEU A 1 198 ? 6.116 14.220 -1.516 1.00 91.44 198 LEU A O 1
ATOM 1627 N N . ASN A 1 199 ? 7.154 13.466 -3.356 1.00 89.44 199 ASN A N 1
ATOM 1628 C CA . ASN A 1 199 ? 7.526 12.173 -2.772 1.00 89.44 199 ASN A CA 1
ATOM 1629 C C . ASN A 1 199 ? 8.427 12.335 -1.540 1.00 89.44 199 ASN A C 1
ATOM 1631 O O . ASN A 1 199 ? 8.162 11.711 -0.517 1.00 89.44 199 ASN A O 1
ATOM 1635 N N . TRP A 1 200 ? 9.458 13.182 -1.605 1.00 93.06 200 TRP A N 1
ATOM 1636 C CA . TRP A 1 200 ? 10.359 13.416 -0.471 1.00 93.06 200 TRP A CA 1
ATOM 1637 C C . TRP A 1 200 ? 9.668 14.119 0.692 1.00 93.06 200 TRP A C 1
ATOM 1639 O O . TRP A 1 200 ? 9.782 13.670 1.833 1.00 93.06 200 TRP A O 1
ATOM 1649 N N . VAL A 1 201 ? 8.924 15.189 0.404 1.00 95.19 201 VAL A N 1
ATOM 1650 C CA . VAL A 1 201 ? 8.189 15.944 1.426 1.00 95.19 201 VAL A CA 1
ATOM 1651 C C . VAL A 1 201 ? 7.206 15.027 2.144 1.00 95.19 201 VAL A C 1
ATOM 1653 O O . VAL A 1 201 ? 7.221 14.969 3.370 1.00 95.19 201 VAL A O 1
ATOM 1656 N N . THR A 1 202 ? 6.399 14.262 1.405 1.00 91.75 202 THR A N 1
ATOM 1657 C CA . THR A 1 202 ? 5.420 13.348 2.011 1.00 91.75 202 THR A CA 1
ATOM 1658 C C . THR A 1 202 ? 6.047 12.153 2.711 1.00 91.75 202 THR A C 1
ATOM 1660 O O . THR A 1 202 ? 5.525 11.723 3.732 1.00 91.75 202 THR A O 1
ATOM 1663 N N . TYR A 1 203 ? 7.179 11.632 2.234 1.00 90.00 203 TYR A N 1
ATOM 1664 C CA . TYR A 1 203 ? 7.901 10.574 2.938 1.00 90.00 203 TYR A CA 1
ATOM 1665 C C . TYR A 1 203 ? 8.359 11.050 4.325 1.00 90.00 203 TYR A C 1
ATOM 1667 O O . TYR A 1 203 ? 8.104 10.393 5.337 1.00 90.00 203 TYR A O 1
ATOM 1675 N N . ILE A 1 204 ? 8.971 12.236 4.391 1.00 93.69 204 ILE A N 1
ATOM 1676 C CA . ILE A 1 204 ? 9.469 12.806 5.647 1.00 93.69 204 ILE A CA 1
ATOM 1677 C C . ILE A 1 204 ? 8.310 13.138 6.593 1.00 93.69 204 ILE A C 1
ATOM 1679 O O . ILE A 1 204 ? 8.371 12.793 7.772 1.00 93.69 204 ILE A O 1
ATOM 1683 N N . THR A 1 205 ? 7.249 13.783 6.105 1.00 92.50 205 THR A N 1
ATOM 1684 C CA . THR A 1 205 ? 6.150 14.243 6.967 1.00 92.50 205 THR A CA 1
ATOM 1685 C C . THR A 1 205 ? 5.182 13.118 7.338 1.00 92.50 205 THR A C 1
ATOM 1687 O O . THR A 1 205 ? 4.951 12.871 8.521 1.00 92.50 205 THR A O 1
ATOM 1690 N N . ALA A 1 206 ? 4.637 12.407 6.349 1.00 89.12 206 ALA A N 1
ATOM 1691 C CA . ALA A 1 206 ? 3.542 11.456 6.532 1.00 89.12 206 ALA A CA 1
ATOM 1692 C C . ALA A 1 206 ? 3.998 10.060 6.982 1.00 89.12 206 ALA A C 1
ATOM 1694 O O . ALA A 1 206 ? 3.195 9.313 7.540 1.00 89.12 206 ALA A O 1
ATOM 1695 N N . ARG A 1 207 ? 5.268 9.692 6.755 1.00 88.00 207 ARG A N 1
ATOM 1696 C CA . ARG A 1 207 ? 5.813 8.395 7.188 1.00 88.00 207 ARG A CA 1
ATOM 1697 C C . ARG A 1 207 ? 6.811 8.524 8.325 1.00 88.00 207 ARG A C 1
ATOM 1699 O O . ARG A 1 207 ? 6.588 7.909 9.357 1.00 88.00 207 ARG A O 1
ATOM 1706 N N . CYS A 1 208 ? 7.856 9.340 8.196 1.00 90.44 208 CYS A N 1
ATOM 1707 C CA . CYS A 1 208 ? 8.858 9.454 9.262 1.00 90.44 208 CYS A CA 1
ATOM 1708 C C . CYS A 1 208 ? 8.323 10.224 10.477 1.00 90.44 208 CYS A C 1
ATOM 1710 O O . CYS A 1 208 ? 8.193 9.655 11.558 1.00 90.44 208 CYS A O 1
ATOM 1712 N N . ALA A 1 209 ? 7.986 11.507 10.315 1.00 92.19 209 ALA A N 1
ATOM 1713 C CA . ALA A 1 209 ? 7.588 12.356 11.436 1.00 92.19 209 ALA A CA 1
ATOM 1714 C C . ALA A 1 209 ? 6.303 11.847 12.109 1.00 92.19 209 ALA A C 1
ATOM 1716 O O . ALA A 1 209 ? 6.287 11.657 13.324 1.00 92.19 209 ALA A O 1
ATOM 1717 N N . ALA A 1 210 ? 5.255 11.552 11.332 1.00 90.81 210 ALA A N 1
ATOM 1718 C CA . ALA A 1 210 ? 3.995 11.045 11.874 1.00 90.81 210 ALA A CA 1
ATOM 1719 C C . ALA A 1 210 ? 4.166 9.723 12.646 1.00 90.81 210 ALA A C 1
ATOM 1721 O O . ALA A 1 210 ? 3.685 9.615 13.773 1.00 90.81 210 ALA A O 1
ATOM 1722 N N . HIS A 1 211 ? 4.883 8.730 12.100 1.00 89.19 211 HIS A N 1
ATOM 1723 C CA . HIS A 1 211 ? 5.037 7.440 12.789 1.00 89.19 211 HIS A CA 1
ATOM 1724 C C . HIS A 1 211 ? 5.956 7.539 14.008 1.00 89.19 211 HIS A C 1
ATOM 1726 O O . HIS A 1 211 ? 5.674 6.885 15.011 1.00 89.19 211 HIS A O 1
ATOM 1732 N N . ILE A 1 212 ? 6.990 8.392 13.988 1.00 91.62 212 ILE A N 1
ATOM 1733 C CA . ILE A 1 212 ? 7.802 8.681 15.183 1.00 91.62 212 ILE A CA 1
ATOM 1734 C C . ILE A 1 212 ? 6.928 9.307 16.275 1.00 91.62 212 ILE A C 1
ATOM 1736 O O . ILE A 1 212 ? 6.982 8.866 17.421 1.00 91.62 212 ILE A O 1
ATOM 1740 N N . LEU A 1 213 ? 6.083 10.287 15.937 1.00 91.50 213 LEU A N 1
ATOM 1741 C CA . LEU A 1 213 ? 5.178 10.922 16.901 1.00 91.50 213 LEU A CA 1
ATOM 1742 C C . LEU A 1 213 ? 4.178 9.921 17.493 1.00 91.50 213 LEU A C 1
ATOM 1744 O O . LEU A 1 213 ? 4.000 9.891 18.710 1.00 91.50 213 LEU A O 1
ATOM 1748 N N . ILE A 1 214 ? 3.576 9.066 16.661 1.00 89.62 214 ILE A N 1
ATOM 1749 C CA . ILE A 1 214 ? 2.648 8.020 17.117 1.00 89.62 214 ILE A CA 1
ATOM 1750 C C . ILE A 1 214 ? 3.375 7.002 18.000 1.00 89.62 214 ILE A C 1
ATOM 1752 O O . ILE A 1 214 ? 2.853 6.631 19.045 1.00 89.62 214 ILE A O 1
ATOM 1756 N N . THR A 1 215 ? 4.590 6.589 17.629 1.00 91.06 215 THR A N 1
ATOM 1757 C CA . THR A 1 215 ? 5.397 5.638 18.415 1.00 91.06 215 THR A CA 1
ATOM 1758 C C . THR A 1 215 ? 5.743 6.224 19.783 1.00 91.06 215 THR A C 1
ATOM 1760 O O . THR A 1 215 ? 5.512 5.581 20.803 1.00 91.06 215 THR A O 1
ATOM 1763 N N . THR A 1 216 ? 6.229 7.467 19.824 1.00 90.56 216 THR A N 1
ATOM 1764 C CA . THR A 1 216 ? 6.529 8.174 21.076 1.00 90.56 216 THR A CA 1
ATOM 1765 C C . THR A 1 216 ? 5.279 8.315 21.938 1.00 90.56 216 THR A C 1
ATOM 1767 O O . THR A 1 216 ? 5.330 8.071 23.143 1.00 90.56 216 THR A O 1
ATOM 1770 N N . LYS A 1 217 ? 4.132 8.648 21.331 1.00 89.19 217 LYS A N 1
ATOM 1771 C CA . LYS A 1 217 ? 2.860 8.756 22.051 1.00 89.19 217 LYS A CA 1
ATOM 1772 C C . LYS A 1 217 ? 2.401 7.412 22.613 1.00 89.19 217 LYS A C 1
ATOM 1774 O O . LYS A 1 217 ? 1.974 7.358 23.760 1.00 89.19 217 LYS A O 1
ATOM 1779 N N . LEU A 1 218 ? 2.524 6.339 21.834 1.00 88.38 218 LEU A N 1
ATOM 1780 C CA . LEU A 1 218 ? 2.175 4.982 22.247 1.00 88.38 218 LEU A CA 1
ATOM 1781 C C . LEU A 1 218 ? 3.043 4.513 23.422 1.00 88.38 218 LEU A C 1
ATOM 1783 O O . LEU A 1 218 ? 2.516 3.952 24.375 1.00 88.38 218 LEU A O 1
ATOM 1787 N N . ILE A 1 219 ? 4.350 4.791 23.388 1.00 90.00 219 ILE A N 1
ATOM 1788 C CA . ILE A 1 219 ? 5.275 4.485 24.492 1.00 90.00 219 ILE A CA 1
ATOM 1789 C C . ILE A 1 219 ? 4.917 5.296 25.742 1.00 90.00 219 ILE A C 1
ATOM 1791 O O . ILE A 1 219 ? 4.914 4.753 26.843 1.00 90.00 219 ILE A O 1
ATOM 1795 N N . TRP A 1 220 ? 4.573 6.576 25.584 1.00 88.81 220 TRP A N 1
ATOM 1796 C CA . TRP A 1 220 ? 4.162 7.425 26.705 1.00 88.81 220 TRP A CA 1
ATOM 1797 C C . TRP A 1 220 ? 2.855 6.956 27.351 1.00 88.81 220 TRP A C 1
ATOM 1799 O O . TRP A 1 220 ? 2.690 7.023 28.568 1.00 88.81 220 TRP A O 1
ATOM 1809 N N . ASP A 1 221 ? 1.910 6.491 26.538 1.00 85.62 221 ASP A N 1
ATOM 1810 C CA . ASP A 1 221 ? 0.622 5.999 27.014 1.00 85.62 221 ASP A CA 1
ATOM 1811 C C . ASP A 1 221 ? 0.649 4.521 27.423 1.00 85.62 221 ASP A C 1
ATOM 1813 O O . ASP A 1 221 ? -0.317 4.070 28.027 1.00 85.62 221 ASP A O 1
ATOM 1817 N N . ALA A 1 222 ? 1.740 3.787 27.177 1.00 85.94 222 ALA A N 1
ATOM 1818 C CA . ALA A 1 222 ? 1.915 2.381 27.550 1.00 85.94 222 ALA A CA 1
ATOM 1819 C C . ALA A 1 222 ? 1.430 2.014 28.972 1.00 85.94 222 ALA A C 1
ATOM 1821 O O . ALA A 1 222 ? 0.726 1.013 29.093 1.00 85.94 222 ALA A O 1
ATOM 1822 N N . PRO A 1 223 ? 1.711 2.789 30.045 1.00 85.50 223 PRO A N 1
ATOM 1823 C CA . PRO A 1 223 ? 1.218 2.460 31.387 1.00 85.50 223 PRO A CA 1
ATOM 1824 C C . PRO A 1 223 ? -0.302 2.610 31.567 1.00 85.50 223 PRO A C 1
ATOM 1826 O O . PRO A 1 223 ? -0.833 2.128 32.562 1.00 85.50 223 PRO A O 1
ATOM 1829 N N . LYS A 1 224 ? -1.000 3.290 30.648 1.00 83.25 224 LYS A N 1
ATOM 1830 C CA . LYS A 1 224 ? -2.459 3.492 30.684 1.00 83.25 224 LYS A CA 1
ATOM 1831 C C . LYS A 1 224 ? -3.233 2.374 29.986 1.00 83.25 224 LYS A C 1
ATOM 1833 O O . LYS A 1 224 ? -4.439 2.276 30.184 1.00 83.25 224 LYS A O 1
ATOM 1838 N N . PHE A 1 225 ? -2.557 1.549 29.185 1.00 80.25 225 PHE A N 1
ATOM 1839 C CA . PHE A 1 225 ? -3.186 0.396 28.553 1.00 80.25 225 PHE A CA 1
ATOM 1840 C C . PHE A 1 225 ? -3.548 -0.644 29.612 1.00 80.25 225 PHE A C 1
ATOM 1842 O O . PHE A 1 225 ? -2.751 -0.970 30.496 1.00 80.25 225 PHE A O 1
ATOM 1849 N N . GLU A 1 226 ? -4.750 -1.203 29.496 1.00 74.56 226 GLU A N 1
ATOM 1850 C CA . GLU A 1 226 ? -5.147 -2.349 30.305 1.00 74.56 226 GLU A CA 1
ATOM 1851 C C . GLU A 1 226 ? -4.240 -3.556 30.005 1.00 74.56 226 GLU A C 1
ATOM 1853 O O . GLU A 1 226 ? -3.661 -3.678 28.920 1.00 74.56 226 GLU A O 1
ATOM 1858 N N . LYS A 1 227 ? -4.089 -4.466 30.977 1.00 66.81 227 LYS A N 1
ATOM 1859 C CA . LYS A 1 227 ? -3.256 -5.673 30.838 1.00 66.81 227 LYS A CA 1
ATOM 1860 C C . LYS A 1 227 ? -3.894 -6.649 29.839 1.00 66.81 227 LYS A C 1
ATOM 1862 O O . LYS A 1 227 ? -4.564 -7.598 30.234 1.00 66.81 227 LYS A O 1
ATOM 1867 N N . GLY A 1 228 ? -3.680 -6.413 28.547 1.00 74.19 228 GLY A N 1
ATOM 1868 C CA . GLY A 1 228 ? -4.192 -7.220 27.440 1.00 74.19 228 GLY A CA 1
ATOM 1869 C C . GLY A 1 228 ? -3.195 -7.367 26.285 1.00 74.19 228 GLY A C 1
ATOM 1870 O O . GLY A 1 228 ? -2.062 -6.892 26.342 1.00 74.19 228 GLY A O 1
ATOM 1871 N N . LEU A 1 229 ? -3.629 -8.032 25.210 1.00 77.38 229 LEU A N 1
ATOM 1872 C CA . LEU A 1 229 ? -2.823 -8.279 24.000 1.00 77.38 229 LEU A CA 1
ATOM 1873 C C . LEU A 1 229 ? -2.633 -7.036 23.110 1.00 77.38 229 LEU A C 1
ATOM 1875 O O . LEU A 1 229 ? -1.868 -7.075 22.150 1.00 77.38 229 LEU A O 1
ATOM 1879 N N . GLU A 1 230 ? -3.309 -5.935 23.421 1.00 78.81 230 GLU A N 1
ATOM 1880 C CA . GLU A 1 230 ? -3.404 -4.754 22.560 1.00 78.81 230 GLU A CA 1
ATOM 1881 C C . GLU A 1 230 ? -2.111 -3.936 22.536 1.00 78.81 230 GLU A C 1
ATOM 1883 O O . GLU A 1 230 ? -1.644 -3.564 21.462 1.00 78.81 230 GLU A O 1
ATOM 1888 N N . LEU A 1 231 ? -1.483 -3.715 23.696 1.00 83.81 231 LEU A N 1
ATOM 1889 C CA . LEU A 1 231 ? -0.225 -2.971 23.785 1.00 83.81 231 LEU A CA 1
ATOM 1890 C C . LEU A 1 231 ? 0.942 -3.710 23.098 1.00 83.81 231 LEU A C 1
ATOM 1892 O O . LEU A 1 231 ? 1.610 -3.090 22.266 1.00 83.81 231 LEU A O 1
ATOM 1896 N N . PRO A 1 232 ? 1.196 -5.013 23.362 1.00 84.69 232 PRO A N 1
ATOM 1897 C CA . PRO A 1 232 ? 2.228 -5.757 22.640 1.00 84.69 232 PRO A CA 1
ATOM 1898 C C . PRO A 1 232 ? 1.997 -5.769 21.128 1.00 84.69 232 PRO A C 1
ATOM 1900 O O . PRO A 1 232 ? 2.944 -5.590 20.363 1.00 84.69 232 PRO A O 1
ATOM 1903 N N . LEU A 1 233 ? 0.743 -5.929 20.690 1.00 80.88 233 LEU A N 1
ATOM 1904 C CA . LEU A 1 233 ? 0.400 -5.924 19.271 1.00 80.88 233 LEU A CA 1
ATOM 1905 C C . LEU A 1 233 ? 0.620 -4.548 18.630 1.00 80.88 233 LEU A C 1
ATOM 1907 O O . LEU A 1 233 ? 1.198 -4.473 17.547 1.00 80.88 233 LEU A O 1
ATOM 1911 N N . ALA A 1 234 ? 0.208 -3.466 19.294 1.00 81.88 234 ALA A N 1
ATOM 1912 C CA . ALA A 1 234 ? 0.398 -2.104 18.804 1.00 81.88 234 ALA A CA 1
ATOM 1913 C C . ALA A 1 234 ? 1.888 -1.737 18.715 1.00 81.88 234 ALA A C 1
ATOM 1915 O O . ALA A 1 234 ? 2.326 -1.193 17.701 1.00 81.88 234 ALA A O 1
ATOM 1916 N N . LEU A 1 235 ? 2.689 -2.083 19.730 1.00 86.31 235 LEU A N 1
ATOM 1917 C CA . LEU A 1 235 ? 4.138 -1.855 19.723 1.00 86.31 235 LEU A CA 1
ATOM 1918 C C . LEU A 1 235 ? 4.833 -2.663 18.623 1.00 86.31 235 LEU A C 1
ATOM 1920 O O . LEU A 1 235 ? 5.666 -2.117 17.900 1.00 86.31 235 LEU A O 1
ATOM 1924 N N . PHE A 1 236 ? 4.462 -3.935 18.453 1.00 84.38 236 PHE A N 1
ATOM 1925 C CA . PHE A 1 236 ? 4.990 -4.775 17.380 1.00 84.38 236 PHE A CA 1
ATOM 1926 C C . PHE A 1 236 ? 4.610 -4.235 15.994 1.00 84.38 236 PHE A C 1
ATOM 1928 O O . PHE A 1 236 ? 5.467 -4.127 15.116 1.00 84.38 236 PHE A O 1
ATOM 1935 N N . GLY A 1 237 ? 3.350 -3.829 15.807 1.00 80.69 237 GLY A N 1
ATOM 1936 C CA . GLY A 1 237 ? 2.868 -3.216 14.570 1.00 80.69 237 GLY A CA 1
ATOM 1937 C C . GLY A 1 237 ? 3.603 -1.916 14.232 1.00 80.69 237 GLY A C 1
ATOM 1938 O O . GLY A 1 237 ? 4.047 -1.742 13.097 1.00 80.69 237 GLY A O 1
ATOM 1939 N N . MET A 1 238 ? 3.807 -1.035 15.218 1.00 85.94 238 MET A N 1
ATOM 1940 C CA . MET A 1 238 ? 4.558 0.213 15.037 1.00 85.94 238 MET A CA 1
ATOM 1941 C C . MET A 1 238 ? 6.042 -0.036 14.747 1.00 85.94 238 MET A C 1
ATOM 1943 O O . MET A 1 238 ? 6.609 0.612 13.867 1.00 85.94 238 MET A O 1
ATOM 1947 N N . ALA A 1 239 ? 6.672 -1.001 15.423 1.00 85.88 239 ALA A N 1
ATOM 1948 C CA . ALA A 1 239 ? 8.051 -1.393 15.138 1.00 85.88 239 ALA A CA 1
ATOM 1949 C C . ALA A 1 239 ? 8.196 -1.940 13.707 1.00 85.88 239 ALA A C 1
ATOM 1951 O O . ALA A 1 239 ? 9.082 -1.508 12.965 1.00 85.88 239 ALA A O 1
ATOM 1952 N N . GLY A 1 240 ? 7.285 -2.828 13.292 1.00 80.62 240 GLY A N 1
ATOM 1953 C CA . GLY A 1 240 ? 7.230 -3.364 11.933 1.00 80.62 240 GLY A CA 1
ATOM 1954 C C . GLY A 1 240 ? 7.038 -2.272 10.878 1.00 80.62 240 GLY A C 1
ATOM 1955 O O . GLY A 1 240 ? 7.747 -2.264 9.872 1.00 80.62 240 GLY A O 1
ATOM 1956 N N . MET A 1 241 ? 6.144 -1.307 11.122 1.00 80.31 241 MET A N 1
ATOM 1957 C CA . MET A 1 241 ? 5.936 -0.186 10.200 1.00 80.31 241 MET A CA 1
ATOM 1958 C C . MET A 1 241 ? 7.133 0.751 10.099 1.00 80.31 241 MET A C 1
ATOM 1960 O O . MET A 1 241 ? 7.492 1.155 8.993 1.00 80.31 241 MET A O 1
ATOM 1964 N N . ASN A 1 242 ? 7.791 1.064 11.213 1.00 85.44 242 ASN A N 1
ATOM 1965 C CA . ASN A 1 242 ? 8.997 1.885 11.187 1.00 85.44 242 ASN A CA 1
ATOM 1966 C C . ASN A 1 242 ? 10.128 1.192 10.413 1.00 85.44 242 ASN A C 1
ATOM 1968 O O . ASN A 1 242 ? 10.786 1.832 9.594 1.00 85.44 242 ASN A O 1
ATOM 1972 N N . LEU A 1 243 ? 10.302 -0.122 10.593 1.00 84.25 243 LEU A N 1
ATOM 1973 C CA . LEU A 1 243 ? 11.269 -0.911 9.826 1.00 84.25 243 LEU A CA 1
ATOM 1974 C C . LEU A 1 243 ? 10.955 -0.899 8.319 1.00 84.25 243 LEU A C 1
ATOM 1976 O O . LEU A 1 243 ? 11.838 -0.658 7.497 1.00 84.25 243 LEU A O 1
ATOM 1980 N N . LEU A 1 244 ? 9.687 -1.103 7.952 1.00 78.06 244 LEU A N 1
ATOM 1981 C CA . LEU A 1 244 ? 9.222 -1.025 6.564 1.00 78.06 244 LEU A CA 1
ATOM 1982 C C . LEU A 1 244 ? 9.457 0.355 5.942 1.00 78.06 244 LEU A C 1
ATOM 1984 O O . LEU A 1 244 ? 9.850 0.444 4.779 1.00 78.06 244 LEU A O 1
ATOM 1988 N N . ASN A 1 245 ? 9.250 1.426 6.709 1.00 82.50 245 ASN A N 1
ATOM 1989 C CA . ASN A 1 245 ? 9.514 2.785 6.252 1.00 82.50 245 ASN A CA 1
ATOM 1990 C C . ASN A 1 245 ? 11.007 2.998 5.972 1.00 82.50 245 ASN A C 1
ATOM 1992 O O . ASN A 1 245 ? 11.331 3.593 4.950 1.00 82.50 245 ASN A O 1
ATOM 1996 N N . VAL A 1 246 ? 11.912 2.447 6.793 1.00 85.25 246 VAL A N 1
ATOM 1997 C CA . VAL A 1 246 ? 13.363 2.496 6.532 1.00 85.25 246 VAL A CA 1
ATOM 1998 C C . VAL A 1 246 ? 13.716 1.796 5.218 1.00 85.25 246 VAL A C 1
ATOM 2000 O O . VAL A 1 246 ? 14.410 2.388 4.389 1.00 85.25 246 VAL A O 1
ATOM 2003 N N . PHE A 1 247 ? 13.210 0.578 4.986 1.00 78.94 247 PHE A N 1
ATOM 2004 C CA . PHE A 1 247 ? 13.446 -0.134 3.723 1.00 78.94 247 PHE A CA 1
ATOM 2005 C C . PHE A 1 247 ? 12.911 0.643 2.521 1.00 78.94 247 PHE A C 1
ATOM 2007 O O . PHE A 1 247 ? 13.628 0.833 1.537 1.00 78.94 247 PHE A O 1
ATOM 2014 N N . LEU A 1 248 ? 11.696 1.185 2.633 1.00 79.44 248 LEU A N 1
ATOM 2015 C CA . LEU A 1 248 ? 11.133 2.021 1.583 1.00 79.44 248 LEU A CA 1
ATOM 2016 C C . LEU A 1 248 ? 11.982 3.274 1.328 1.00 79.44 248 LEU A C 1
ATOM 2018 O O . LEU A 1 248 ? 12.158 3.658 0.175 1.00 79.44 248 LEU A O 1
ATOM 2022 N N . GLY A 1 249 ? 12.520 3.909 2.370 1.00 78.19 249 GLY A N 1
ATOM 2023 C CA . GLY A 1 249 ? 13.398 5.070 2.238 1.00 78.19 249 GLY A CA 1
ATOM 2024 C C . GLY A 1 249 ? 14.671 4.764 1.454 1.00 78.19 249 GLY A C 1
ATOM 2025 O O . GLY A 1 249 ? 15.063 5.544 0.584 1.00 78.19 249 GLY A O 1
ATOM 2026 N N . VAL A 1 250 ? 15.286 3.606 1.711 1.00 78.81 250 VAL A N 1
ATOM 2027 C CA . VAL A 1 250 ? 16.453 3.124 0.957 1.00 78.81 250 VAL A CA 1
ATOM 2028 C C . VAL A 1 250 ? 16.091 2.900 -0.513 1.00 78.81 250 VAL A C 1
ATOM 2030 O O . VAL A 1 250 ? 16.802 3.375 -1.405 1.00 78.81 250 VAL A O 1
ATOM 2033 N N . ASP A 1 251 ? 14.964 2.243 -0.783 1.00 77.38 251 ASP A N 1
ATOM 2034 C CA . ASP A 1 251 ? 14.482 2.005 -2.147 1.00 77.38 251 ASP A CA 1
ATOM 2035 C C . ASP A 1 251 ? 14.148 3.309 -2.882 1.00 77.38 251 ASP A C 1
ATOM 2037 O O . ASP A 1 251 ? 14.490 3.478 -4.058 1.00 77.38 251 ASP A O 1
ATOM 2041 N N . LEU A 1 252 ? 13.529 4.264 -2.184 1.00 77.62 252 LEU A N 1
ATOM 2042 C CA . LEU A 1 252 ? 13.180 5.579 -2.709 1.00 77.62 252 LEU A CA 1
ATOM 2043 C C . LEU A 1 252 ? 14.437 6.386 -3.048 1.00 77.62 252 LEU A C 1
ATOM 2045 O O . LEU A 1 252 ? 14.521 6.954 -4.138 1.00 77.62 252 LEU A O 1
ATOM 2049 N N . PHE A 1 253 ? 15.441 6.380 -2.169 1.00 82.44 253 PHE A N 1
ATOM 2050 C CA . PHE A 1 253 ? 16.725 7.038 -2.406 1.00 82.44 253 PHE A CA 1
ATOM 2051 C C . PHE A 1 253 ? 17.473 6.422 -3.594 1.00 82.44 253 PHE A C 1
ATOM 2053 O O . PHE A 1 253 ? 17.977 7.136 -4.468 1.00 82.44 253 PHE A O 1
ATOM 2060 N N . ASN A 1 254 ? 17.503 5.091 -3.673 1.00 79.06 254 ASN A N 1
ATOM 2061 C CA . ASN A 1 254 ? 18.110 4.378 -4.792 1.00 79.06 254 ASN A CA 1
ATOM 2062 C C . ASN A 1 254 ? 17.416 4.707 -6.120 1.00 79.06 254 ASN A C 1
ATOM 2064 O O . ASN A 1 254 ? 18.094 4.957 -7.122 1.00 79.06 254 ASN A O 1
ATOM 2068 N N . ALA A 1 255 ? 16.082 4.762 -6.126 1.00 76.50 255 ALA A N 1
ATOM 2069 C CA . ALA A 1 255 ? 15.296 5.152 -7.290 1.00 76.50 255 ALA A CA 1
ATOM 2070 C C . ALA A 1 255 ? 15.528 6.622 -7.682 1.00 76.50 255 ALA A C 1
ATOM 2072 O O . ALA A 1 255 ? 15.736 6.902 -8.864 1.00 76.50 255 ALA A O 1
ATOM 2073 N N . TYR A 1 256 ? 15.574 7.537 -6.708 1.00 82.25 256 TYR A N 1
ATOM 2074 C CA . TYR A 1 256 ? 15.869 8.955 -6.927 1.00 82.25 256 TYR A CA 1
ATOM 2075 C C . TYR A 1 256 ? 17.233 9.128 -7.586 1.00 82.25 256 TYR A C 1
ATOM 2077 O O . TYR A 1 256 ? 17.344 9.754 -8.636 1.00 82.25 256 TYR A O 1
ATOM 2085 N N . ARG A 1 257 ? 18.276 8.505 -7.027 1.00 80.75 257 ARG A N 1
ATOM 2086 C CA . ARG A 1 257 ? 19.631 8.550 -7.586 1.00 80.75 257 ARG A CA 1
ATOM 2087 C C . ARG A 1 257 ? 19.668 8.007 -9.015 1.00 80.75 257 ARG A C 1
ATOM 2089 O O . ARG A 1 257 ? 20.313 8.599 -9.879 1.00 80.75 257 ARG A O 1
ATOM 2096 N N . LYS A 1 258 ? 18.961 6.908 -9.290 1.00 75.69 258 LYS A N 1
ATOM 2097 C CA . LYS A 1 258 ? 18.902 6.323 -10.635 1.00 75.69 258 LYS A CA 1
ATOM 2098 C C . LYS A 1 258 ? 18.256 7.273 -11.650 1.00 75.69 258 LYS A C 1
ATOM 2100 O O . LYS A 1 258 ? 18.768 7.407 -12.752 1.00 75.69 258 LYS A O 1
ATOM 2105 N N . GLU A 1 259 ? 17.167 7.945 -11.287 1.00 73.62 259 GLU A N 1
ATOM 2106 C CA . GLU A 1 259 ? 16.422 8.817 -12.208 1.00 73.62 259 GLU A CA 1
ATOM 2107 C C . GLU A 1 259 ? 17.032 10.229 -12.314 1.00 73.62 259 GLU A C 1
ATOM 2109 O O . GLU A 1 259 ? 17.023 10.839 -13.383 1.00 73.62 259 GLU A O 1
ATOM 2114 N N . MET A 1 260 ? 17.599 10.747 -11.219 1.00 72.75 260 MET A N 1
ATOM 2115 C CA . MET A 1 260 ? 18.058 12.135 -11.093 1.00 72.75 260 MET A CA 1
ATOM 2116 C C . MET A 1 260 ? 19.574 12.317 -11.135 1.00 72.75 260 MET A C 1
ATOM 2118 O O . MET A 1 260 ? 20.022 13.453 -11.262 1.00 72.75 260 MET A O 1
ATOM 2122 N N . ILE A 1 261 ? 20.393 11.268 -11.048 1.00 68.56 261 ILE A N 1
ATOM 2123 C CA . ILE A 1 261 ? 21.861 11.420 -11.017 1.00 68.56 261 ILE A CA 1
ATOM 2124 C C . ILE A 1 261 ? 22.532 10.707 -12.197 1.00 68.56 261 ILE A C 1
ATOM 2126 O O . ILE A 1 261 ? 23.476 11.260 -12.756 1.00 68.56 261 ILE A O 1
ATOM 2130 N N . GLN A 1 262 ? 22.026 9.560 -12.667 1.00 58.66 262 GLN A N 1
ATOM 2131 C CA . GLN A 1 262 ? 22.664 8.854 -13.789 1.00 58.66 262 GLN A CA 1
ATOM 2132 C C . GLN A 1 262 ? 22.510 9.595 -15.141 1.00 58.66 262 GLN A C 1
ATOM 2134 O O . GLN A 1 262 ? 21.414 10.075 -15.454 1.00 58.66 262 GLN A O 1
ATOM 2139 N N . PRO A 1 263 ? 23.588 9.711 -15.948 1.00 49.81 263 PRO A N 1
ATOM 2140 C CA . PRO A 1 263 ? 23.550 10.345 -17.266 1.00 49.81 263 PRO A CA 1
ATOM 2141 C C . PRO A 1 263 ? 22.786 9.503 -18.302 1.00 49.81 263 PRO A C 1
ATOM 2143 O O . PRO A 1 263 ? 22.839 8.276 -18.306 1.00 49.81 263 PRO A O 1
ATOM 2146 N N . GLN A 1 264 ? 22.080 10.187 -19.205 1.00 48.31 264 GLN A N 1
ATOM 2147 C CA . GLN A 1 264 ? 21.099 9.629 -20.147 1.00 48.31 264 GLN A CA 1
ATOM 2148 C C . GLN A 1 264 ? 21.705 8.900 -21.370 1.00 48.31 264 GLN A C 1
ATOM 2150 O O . GLN A 1 264 ? 20.978 8.614 -22.316 1.00 48.31 264 GLN A O 1
ATOM 2155 N N . ASN A 1 265 ? 23.005 8.585 -21.376 1.00 35.31 265 ASN A N 1
ATOM 2156 C CA . ASN A 1 265 ? 23.706 8.115 -22.583 1.00 35.31 265 ASN A CA 1
ATOM 2157 C C . ASN A 1 265 ? 23.649 6.597 -22.841 1.00 35.31 265 ASN A C 1
ATOM 2159 O O . ASN A 1 265 ? 24.141 6.148 -23.868 1.00 35.31 265 ASN A O 1
ATOM 2163 N N . SER A 1 266 ? 23.020 5.796 -21.978 1.00 38.19 266 SER A N 1
ATOM 2164 C CA . SER A 1 266 ? 22.950 4.329 -22.155 1.00 38.19 266 SER A CA 1
ATOM 2165 C C . SER A 1 266 ? 21.538 3.733 -22.072 1.00 38.19 266 SER A C 1
ATOM 2167 O O . SER A 1 266 ? 21.346 2.561 -22.385 1.00 38.19 266 SER A O 1
ATOM 2169 N N . ASN A 1 267 ? 20.518 4.525 -21.720 1.00 39.72 267 ASN A N 1
ATOM 2170 C CA . ASN A 1 267 ? 19.176 3.995 -21.436 1.00 39.72 267 ASN A CA 1
ATOM 2171 C C . ASN A 1 267 ? 18.199 4.031 -22.622 1.00 39.72 267 ASN A C 1
ATOM 2173 O O . ASN A 1 267 ? 17.277 3.221 -22.649 1.00 39.72 267 ASN A O 1
ATOM 2177 N N . HIS A 1 268 ? 18.403 4.884 -23.633 1.00 33.91 268 HIS A N 1
ATOM 2178 C CA . HIS A 1 268 ? 17.455 4.978 -24.755 1.00 33.91 268 HIS A CA 1
ATOM 2179 C C . HIS A 1 268 ? 17.441 3.725 -25.649 1.00 33.91 268 HIS A C 1
ATOM 2181 O O . HIS A 1 268 ? 16.384 3.321 -26.132 1.00 33.91 268 HIS A O 1
ATOM 2187 N N . HIS A 1 269 ? 18.587 3.060 -25.825 1.00 32.78 269 HIS A N 1
ATOM 2188 C CA . HIS A 1 269 ? 18.640 1.768 -26.517 1.00 32.78 269 HIS A CA 1
ATOM 2189 C C . HIS A 1 269 ? 18.094 0.622 -25.654 1.00 32.78 269 HIS A C 1
ATOM 2191 O O . HIS A 1 269 ? 17.478 -0.300 -26.183 1.00 32.78 269 HIS A O 1
ATOM 2197 N N . GLN A 1 270 ? 18.252 0.698 -24.330 1.00 31.80 270 GLN A N 1
ATOM 2198 C CA . GLN A 1 270 ? 17.842 -0.359 -23.407 1.00 31.80 270 GLN A CA 1
ATOM 2199 C C . GLN A 1 270 ? 16.329 -0.354 -23.118 1.00 31.80 270 GLN A C 1
ATOM 2201 O O . GLN A 1 270 ? 15.731 -1.424 -23.022 1.00 31.80 270 GLN A O 1
ATOM 2206 N N . GLU A 1 271 ? 15.688 0.819 -23.055 1.00 32.09 271 GLU A N 1
ATOM 2207 C CA . GLU A 1 271 ? 14.225 0.940 -22.930 1.00 32.09 271 GLU A CA 1
ATOM 2208 C C . GLU A 1 271 ? 13.490 0.591 -24.240 1.00 32.09 271 GLU A C 1
ATOM 2210 O O . GLU A 1 271 ? 12.433 -0.031 -24.174 1.00 32.09 271 GLU A O 1
ATOM 2215 N N . SER A 1 272 ? 14.051 0.874 -25.431 1.00 27.50 272 SER A N 1
ATOM 2216 C CA . SER A 1 272 ? 13.422 0.452 -26.706 1.00 27.50 272 SER A CA 1
ATOM 2217 C C . SER A 1 272 ? 13.507 -1.063 -26.947 1.00 27.50 272 SER A C 1
ATOM 2219 O O . SER A 1 272 ? 12.623 -1.644 -27.578 1.00 27.50 272 SER A O 1
ATOM 2221 N N . LEU A 1 273 ? 14.553 -1.714 -26.425 1.00 29.42 273 LEU A N 1
ATOM 2222 C CA . LEU A 1 273 ? 14.680 -3.171 -26.404 1.00 29.42 273 LEU A CA 1
ATOM 2223 C C . LEU A 1 273 ? 13.688 -3.787 -25.411 1.00 29.42 273 LEU A C 1
ATOM 2225 O O . LEU A 1 273 ? 12.964 -4.698 -25.788 1.00 29.42 273 LEU A O 1
ATOM 2229 N N . TYR A 1 274 ? 13.580 -3.256 -24.188 1.00 31.92 274 TYR A N 1
ATOM 2230 C CA . TYR A 1 274 ? 12.605 -3.732 -23.196 1.00 31.92 274 TYR A CA 1
ATOM 2231 C C . TYR A 1 274 ? 11.153 -3.613 -23.696 1.00 31.92 274 TYR A C 1
ATOM 2233 O O . TYR A 1 274 ? 10.377 -4.553 -23.559 1.00 31.92 274 TYR A O 1
ATOM 2241 N N . CYS A 1 275 ? 10.815 -2.503 -24.361 1.00 28.20 275 CYS A N 1
ATOM 2242 C CA . CYS A 1 275 ? 9.499 -2.288 -24.966 1.00 28.20 275 CYS A CA 1
ATOM 2243 C C . CYS A 1 275 ? 9.212 -3.278 -26.117 1.00 28.20 275 CYS A C 1
ATOM 2245 O O . CYS A 1 275 ? 8.118 -3.827 -26.204 1.00 28.20 275 CYS A O 1
ATOM 2247 N N . ARG A 1 276 ? 10.214 -3.596 -26.956 1.00 28.94 276 ARG A N 1
ATOM 2248 C CA . ARG A 1 276 ? 10.095 -4.640 -27.996 1.00 28.94 276 ARG A CA 1
ATOM 2249 C C . ARG A 1 276 ? 9.918 -6.046 -27.417 1.00 28.94 276 ARG A C 1
ATOM 2251 O O . ARG A 1 276 ? 9.173 -6.838 -27.986 1.00 28.94 276 ARG A O 1
ATOM 2258 N N . TRP A 1 277 ? 10.574 -6.344 -26.296 1.00 30.14 277 TRP A N 1
ATOM 2259 C CA . TRP A 1 277 ? 10.480 -7.637 -25.614 1.00 30.14 277 TRP A CA 1
ATOM 2260 C C . TRP A 1 277 ? 9.152 -7.837 -24.871 1.00 30.14 277 TRP A C 1
ATOM 2262 O O . TRP A 1 277 ? 8.633 -8.950 -24.888 1.00 30.14 277 TRP A O 1
ATOM 2272 N N . GLU A 1 278 ? 8.563 -6.793 -24.276 1.00 32.50 278 GLU A N 1
ATOM 2273 C CA . GLU A 1 278 ? 7.213 -6.877 -23.689 1.00 32.50 278 GLU A CA 1
ATOM 2274 C C . GLU A 1 278 ? 6.123 -6.998 -24.772 1.00 32.50 278 GLU A C 1
ATOM 2276 O O . GLU A 1 278 ? 5.245 -7.844 -24.634 1.00 32.50 278 GLU A O 1
ATOM 2281 N N . CYS A 1 279 ? 6.230 -6.290 -25.908 1.00 28.92 279 CYS A N 1
ATOM 2282 C CA . CYS A 1 279 ? 5.324 -6.512 -27.049 1.00 28.92 279 CYS A CA 1
ATOM 2283 C C . CYS A 1 279 ? 5.405 -7.949 -27.597 1.00 28.92 279 CYS A C 1
ATOM 2285 O O . CYS A 1 279 ? 4.389 -8.540 -27.952 1.00 28.92 279 CYS A O 1
ATOM 2287 N N . LEU A 1 280 ? 6.605 -8.542 -27.652 1.00 28.88 280 LEU A N 1
ATOM 2288 C CA . LEU A 1 280 ? 6.782 -9.932 -28.088 1.00 28.88 280 LEU A CA 1
ATOM 2289 C C . LEU A 1 280 ? 6.189 -10.927 -27.076 1.00 28.88 280 LEU A C 1
ATOM 2291 O O . LEU A 1 280 ? 5.633 -11.953 -27.459 1.00 28.88 280 LEU A O 1
ATOM 2295 N N . LYS A 1 281 ? 6.277 -10.607 -25.783 1.00 31.98 281 LYS A N 1
ATOM 2296 C CA . LYS A 1 281 ? 5.696 -11.380 -24.684 1.00 31.98 281 LYS A CA 1
ATOM 2297 C C . LYS A 1 281 ? 4.164 -11.329 -24.696 1.00 31.98 281 LYS A C 1
ATOM 2299 O O . LYS A 1 281 ? 3.552 -12.357 -24.443 1.00 31.98 281 LYS A O 1
ATOM 2304 N N . GLU A 1 282 ? 3.549 -10.207 -25.074 1.00 30.84 282 GLU A N 1
ATOM 2305 C CA . GLU A 1 282 ? 2.093 -10.120 -25.285 1.00 30.84 282 GLU A CA 1
ATOM 2306 C C . GLU A 1 282 ? 1.613 -10.876 -26.535 1.00 30.84 282 GLU A C 1
ATOM 2308 O O . GLU A 1 282 ? 0.562 -11.511 -26.489 1.00 30.84 282 GLU A O 1
ATOM 2313 N N . ILE A 1 283 ? 2.402 -10.906 -27.617 1.00 31.08 283 ILE A N 1
ATOM 2314 C CA . ILE A 1 283 ? 2.108 -11.726 -28.811 1.00 31.08 283 ILE A CA 1
ATOM 2315 C C . ILE A 1 283 ? 2.218 -13.230 -28.504 1.00 31.08 283 ILE A C 1
ATOM 2317 O O . ILE A 1 283 ? 1.481 -14.031 -29.071 1.00 31.08 283 ILE A O 1
ATOM 2321 N N . LEU A 1 284 ? 3.116 -13.622 -27.595 1.00 29.75 284 LEU A N 1
ATOM 2322 C CA . LEU A 1 284 ? 3.312 -15.017 -27.182 1.00 29.75 284 LEU A CA 1
ATOM 2323 C C . LEU A 1 284 ? 2.353 -15.482 -26.065 1.00 29.75 284 LEU A C 1
ATOM 2325 O O . LEU A 1 284 ? 2.250 -16.685 -25.844 1.00 29.75 284 LEU A O 1
ATOM 2329 N N . LEU A 1 285 ? 1.675 -14.564 -25.360 1.00 31.33 285 LEU A N 1
ATOM 2330 C CA . LEU A 1 285 ? 0.776 -14.854 -24.225 1.00 31.33 285 LEU A CA 1
ATOM 2331 C C . LEU A 1 285 ? -0.702 -14.513 -24.482 1.00 31.33 285 LEU A C 1
ATOM 2333 O O . LEU A 1 285 ? -1.533 -14.734 -23.602 1.00 31.33 285 LEU A O 1
ATOM 2337 N N . GLY A 1 286 ? -1.052 -13.951 -25.640 1.00 25.83 286 GLY A N 1
ATOM 2338 C CA . GLY A 1 286 ? -2.441 -13.646 -25.978 1.00 25.83 286 GLY A CA 1
ATOM 2339 C C . GLY A 1 286 ? -3.209 -14.897 -26.401 1.00 25.83 286 GLY A C 1
ATOM 2340 O O . GLY A 1 286 ? -2.911 -15.409 -27.469 1.00 25.83 286 GLY A O 1
ATOM 2341 N N . ASP A 1 287 ? -4.158 -15.343 -25.564 1.00 27.88 287 ASP A N 1
ATOM 2342 C CA . ASP A 1 287 ? -5.374 -16.181 -25.747 1.00 27.88 287 ASP A CA 1
ATOM 2343 C C . ASP A 1 287 ? -5.443 -17.281 -26.854 1.00 27.88 287 ASP A C 1
ATOM 2345 O O . ASP A 1 287 ? -6.489 -17.892 -27.035 1.00 27.88 287 ASP A O 1
ATOM 2349 N N . TRP A 1 288 ? -4.360 -17.611 -27.562 1.00 29.41 288 TRP A N 1
ATOM 2350 C CA . TRP A 1 288 ? -4.287 -18.638 -28.618 1.00 29.41 288 TRP A CA 1
ATOM 2351 C C . TRP A 1 288 ? -3.585 -19.924 -28.165 1.00 29.41 288 TRP A C 1
ATOM 2353 O O . TRP A 1 288 ? -3.252 -20.778 -28.985 1.00 29.41 288 TRP A O 1
ATOM 2363 N N . THR A 1 289 ? -3.356 -20.095 -26.864 1.00 28.31 289 THR A N 1
ATOM 2364 C CA . THR A 1 289 ? -2.736 -21.304 -26.306 1.00 28.31 289 THR A CA 1
ATOM 2365 C C . THR A 1 289 ? -3.611 -21.936 -25.233 1.00 28.31 289 THR A C 1
ATOM 2367 O O . THR A 1 289 ? -3.203 -22.068 -24.079 1.00 28.31 289 THR A O 1
ATOM 2370 N N . ASP A 1 290 ? -4.809 -22.365 -25.621 1.00 24.09 290 ASP A N 1
ATOM 2371 C CA . ASP A 1 290 ? -5.497 -23.430 -24.897 1.00 24.09 290 ASP A CA 1
ATOM 2372 C C . ASP A 1 290 ? -4.693 -24.727 -25.085 1.00 24.09 290 ASP A C 1
ATOM 2374 O O . ASP A 1 290 ? -4.600 -25.264 -26.187 1.00 24.09 290 ASP A O 1
ATOM 2378 N N . GLY A 1 291 ? -4.067 -25.213 -24.006 1.00 26.25 291 GLY A N 1
ATOM 2379 C CA . GLY A 1 291 ? -3.504 -26.569 -23.950 1.00 26.25 291 GLY A CA 1
ATOM 2380 C C . GLY A 1 291 ? -2.000 -26.727 -23.698 1.00 26.25 291 GLY A C 1
ATOM 2381 O O . GLY A 1 291 ? -1.522 -27.856 -23.772 1.00 26.25 291 GLY A O 1
ATOM 2382 N N . ILE A 1 292 ? -1.238 -25.679 -23.356 1.00 23.00 292 ILE A N 1
ATOM 2383 C CA . ILE A 1 292 ? 0.185 -25.842 -22.990 1.00 23.00 292 ILE A CA 1
ATOM 2384 C C . ILE A 1 292 ? 0.398 -25.517 -21.508 1.00 23.00 292 ILE A C 1
ATOM 2386 O O . ILE A 1 292 ? 0.414 -24.368 -21.071 1.00 23.00 292 ILE A O 1
ATOM 2390 N N . LEU A 1 293 ? 0.556 -26.582 -20.726 1.00 22.31 293 LEU A N 1
ATOM 2391 C CA . LEU A 1 293 ? 0.870 -26.573 -19.304 1.00 22.31 293 LEU A CA 1
ATOM 2392 C C . LEU A 1 293 ? 2.322 -26.082 -19.101 1.00 22.31 293 LEU A C 1
ATOM 2394 O O . LEU A 1 293 ? 3.264 -26.869 -19.152 1.00 22.31 293 LEU A O 1
ATOM 2398 N N . CYS A 1 294 ? 2.533 -24.780 -18.895 1.00 23.50 294 CYS A N 1
ATOM 2399 C CA . CYS A 1 294 ? 3.870 -24.244 -18.613 1.00 23.50 294 CYS A CA 1
ATOM 2400 C C . CYS A 1 294 ? 4.267 -24.482 -17.145 1.00 23.50 294 CYS A C 1
ATOM 2402 O O . CYS A 1 294 ? 3.812 -23.790 -16.231 1.00 23.50 294 CYS A O 1
ATOM 2404 N N . SER A 1 295 ? 5.137 -25.474 -16.944 1.00 20.62 295 SER A N 1
ATOM 2405 C CA . SER A 1 295 ? 5.855 -25.737 -15.695 1.00 20.62 295 SER A CA 1
ATOM 2406 C C . SER A 1 295 ? 6.871 -24.630 -15.381 1.00 20.62 295 SER A C 1
ATOM 2408 O O . SER A 1 295 ? 7.438 -23.992 -16.267 1.00 20.62 295 SER A O 1
ATOM 2410 N N . PHE A 1 296 ? 7.069 -24.403 -14.085 1.00 24.31 296 PHE A N 1
ATOM 2411 C CA . PHE A 1 296 ? 8.000 -23.456 -13.479 1.00 24.31 296 PHE A CA 1
ATOM 2412 C C . PHE A 1 296 ? 9.449 -23.658 -13.950 1.00 24.31 296 PHE A C 1
ATOM 2414 O O . PHE A 1 296 ? 9.967 -24.767 -13.883 1.00 24.31 296 PHE A O 1
ATOM 2421 N N . GLY A 1 297 ? 10.138 -22.562 -14.287 1.00 24.00 297 GLY A N 1
ATOM 2422 C CA . GLY A 1 297 ? 11.598 -22.565 -14.417 1.00 24.00 297 GLY A CA 1
ATOM 2423 C C . GLY A 1 297 ? 12.145 -21.504 -15.367 1.00 24.00 297 GLY A C 1
ATOM 2424 O O . GLY A 1 297 ? 12.664 -21.837 -16.423 1.00 24.00 297 GLY A O 1
ATOM 2425 N N . MET A 1 298 ? 12.064 -20.218 -15.011 1.00 22.92 298 MET A N 1
ATOM 2426 C CA . MET A 1 298 ? 12.927 -19.219 -15.654 1.00 22.92 298 MET A CA 1
ATOM 2427 C C . MET A 1 298 ? 14.362 -19.435 -15.148 1.00 22.92 298 MET A C 1
ATOM 2429 O O . MET A 1 298 ? 14.577 -19.314 -13.938 1.00 22.92 298 MET A O 1
ATOM 2433 N N . PRO A 1 299 ? 15.357 -19.720 -16.008 1.00 28.27 299 PRO A N 1
ATOM 2434 C CA . PRO A 1 299 ? 16.740 -19.772 -15.570 1.00 28.27 299 PRO A CA 1
ATOM 2435 C C . PRO A 1 299 ? 17.189 -18.378 -15.128 1.00 28.27 299 PRO A C 1
ATOM 2437 O O . PRO A 1 299 ? 16.812 -17.347 -15.692 1.00 28.27 299 PRO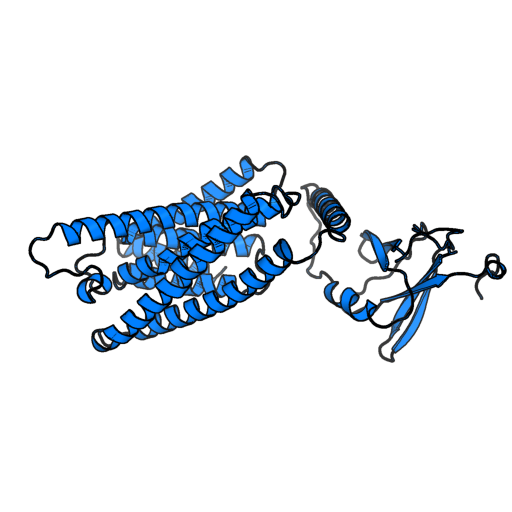 A O 1
ATOM 2440 N N . VAL A 1 300 ? 18.016 -18.358 -14.092 1.00 30.22 300 VAL A N 1
ATOM 2441 C CA . VAL A 1 300 ? 18.611 -17.180 -13.465 1.00 30.22 300 VAL A CA 1
ATOM 2442 C C . VAL A 1 300 ? 19.525 -16.442 -14.463 1.00 30.22 300 VAL A C 1
ATOM 2444 O O . VAL A 1 300 ? 20.740 -16.595 -14.462 1.00 30.22 300 VAL A O 1
ATOM 2447 N N . ILE A 1 301 ? 18.959 -15.556 -15.290 1.00 34.06 301 ILE A N 1
ATOM 2448 C CA . ILE A 1 301 ? 19.707 -14.652 -16.200 1.00 34.06 301 ILE A CA 1
ATOM 2449 C C . ILE A 1 301 ? 20.374 -13.484 -15.427 1.00 34.06 301 ILE A C 1
ATOM 2451 O O . ILE A 1 301 ? 21.095 -12.658 -15.987 1.00 34.06 301 ILE A O 1
ATOM 2455 N N . LYS A 1 302 ? 20.209 -13.408 -14.096 1.00 27.11 302 LYS A N 1
ATOM 2456 C CA . LYS A 1 302 ? 20.887 -12.401 -13.257 1.00 27.11 302 LYS A CA 1
ATOM 2457 C C . LYS A 1 302 ? 22.403 -12.626 -13.133 1.00 27.11 302 LYS A C 1
ATOM 2459 O O . LYS A 1 302 ? 23.119 -11.643 -12.959 1.00 27.11 302 LYS A O 1
ATOM 2464 N N . GLN A 1 303 ? 22.903 -13.860 -13.262 1.00 26.28 303 GLN A N 1
ATOM 2465 C CA . GLN A 1 303 ? 24.329 -14.170 -13.051 1.00 26.28 303 GLN A CA 1
ATOM 2466 C C . GLN A 1 303 ? 25.225 -13.927 -14.278 1.00 26.28 303 GLN A C 1
ATOM 2468 O O . GLN A 1 303 ? 26.408 -13.630 -14.114 1.00 26.28 303 GLN A O 1
ATOM 2473 N N . ILE A 1 304 ? 24.678 -13.933 -15.500 1.00 30.52 304 ILE A N 1
ATOM 2474 C CA . ILE A 1 304 ? 25.467 -13.708 -16.729 1.00 30.52 304 ILE A CA 1
ATOM 2475 C C . ILE A 1 304 ? 26.041 -12.280 -16.778 1.00 30.52 304 ILE A C 1
ATOM 2477 O O . ILE A 1 304 ? 27.175 -12.075 -17.206 1.00 30.52 304 ILE A O 1
ATOM 2481 N N . LYS A 1 305 ? 25.330 -11.287 -16.221 1.00 27.84 305 LYS A N 1
ATOM 2482 C CA . LYS A 1 305 ? 25.857 -9.915 -16.071 1.00 27.84 305 LYS A CA 1
ATOM 2483 C C . LYS A 1 305 ? 27.063 -9.811 -15.131 1.00 27.84 305 LYS A C 1
ATOM 2485 O O . LYS A 1 305 ? 27.771 -8.807 -15.181 1.00 27.84 305 LYS A O 1
ATOM 2490 N N . GLN A 1 306 ? 27.265 -10.791 -14.252 1.00 25.83 306 GLN A N 1
ATOM 2491 C CA . GLN A 1 306 ? 28.319 -10.766 -13.240 1.00 25.83 306 GLN A CA 1
ATOM 2492 C C . GLN A 1 306 ? 29.565 -11.543 -13.688 1.00 25.83 306 GLN A C 1
ATOM 2494 O O . GLN A 1 306 ? 30.669 -11.110 -13.371 1.00 25.83 306 GLN A O 1
ATOM 2499 N N . LEU A 1 307 ? 29.408 -12.602 -14.496 1.00 28.70 307 LEU A N 1
ATOM 2500 C CA . LEU A 1 307 ? 30.536 -13.337 -15.087 1.00 28.70 307 LEU A CA 1
ATOM 2501 C C . LEU A 1 307 ? 31.193 -12.616 -16.276 1.00 28.70 307 LEU A C 1
ATOM 2503 O O . LEU A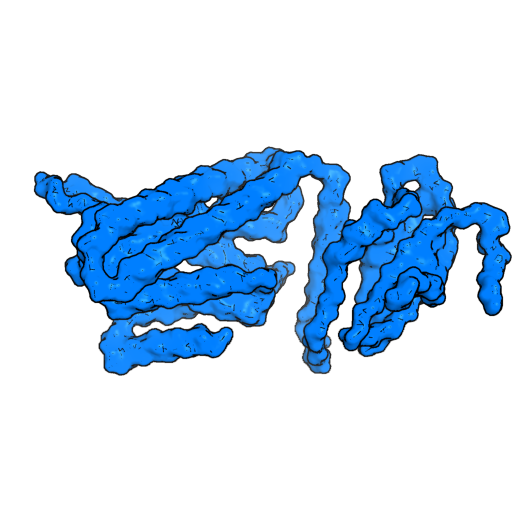 1 307 ? 32.393 -12.759 -16.479 1.00 28.70 307 LEU A O 1
ATOM 2507 N N . ALA A 1 308 ? 30.462 -11.771 -17.008 1.00 29.33 308 ALA A N 1
ATOM 2508 C CA . ALA A 1 308 ? 31.014 -10.995 -18.127 1.00 29.33 308 ALA A CA 1
ATOM 2509 C C . ALA A 1 308 ? 32.005 -9.879 -17.712 1.00 29.33 308 ALA A C 1
ATOM 2511 O O . ALA A 1 308 ? 32.461 -9.113 -18.555 1.00 29.33 308 ALA A O 1
ATOM 2512 N N . LYS A 1 309 ? 32.329 -9.749 -16.417 1.00 25.50 309 LYS A N 1
ATOM 2513 C CA . LYS A 1 309 ? 33.302 -8.768 -15.902 1.00 25.50 309 LYS A CA 1
ATOM 2514 C C . LYS A 1 309 ? 34.746 -9.266 -15.866 1.00 25.50 309 LYS A C 1
ATOM 2516 O O . LYS A 1 309 ? 35.630 -8.471 -15.567 1.00 25.50 309 LYS A O 1
ATOM 2521 N N . GLY A 1 310 ? 34.993 -10.541 -16.149 1.00 27.05 310 GLY A N 1
ATOM 2522 C CA . GLY A 1 310 ? 36.331 -11.121 -16.089 1.00 27.05 310 GLY A CA 1
ATOM 2523 C C . GLY A 1 310 ? 36.678 -11.879 -17.354 1.00 27.05 310 GLY A C 1
ATOM 2524 O O . GLY A 1 310 ? 36.721 -13.096 -17.299 1.00 27.05 310 GLY A O 1
ATOM 2525 N N . LEU A 1 311 ? 36.884 -11.179 -18.472 1.00 27.22 311 LEU A N 1
ATOM 2526 C CA . LEU A 1 311 ? 37.680 -11.625 -19.624 1.00 27.22 311 LEU A CA 1
ATOM 2527 C C . LEU A 1 311 ? 37.798 -10.455 -20.617 1.00 27.22 311 LEU A C 1
ATOM 2529 O O . LEU A 1 311 ? 36.803 -9.884 -21.053 1.00 27.22 311 LEU A O 1
ATOM 2533 N N . ILE A 1 312 ? 39.038 -10.085 -20.921 1.00 27.67 312 ILE A N 1
ATOM 2534 C CA . ILE A 1 312 ? 39.473 -9.257 -22.061 1.00 27.67 312 ILE A CA 1
ATOM 2535 C C . ILE A 1 312 ? 38.827 -9.862 -23.339 1.00 27.67 312 ILE A C 1
ATOM 2537 O O . ILE A 1 312 ? 38.860 -11.080 -23.469 1.00 27.67 312 ILE A O 1
ATOM 2541 N N . SER A 1 313 ? 38.187 -9.175 -24.296 1.00 33.00 313 SER A N 1
ATOM 2542 C CA . SER A 1 313 ? 38.238 -7.779 -24.743 1.00 33.00 313 SER A CA 1
ATOM 2543 C C . SER A 1 313 ? 36.952 -7.408 -25.522 1.00 33.00 313 SER A C 1
ATOM 2545 O O . SER A 1 313 ? 36.531 -8.131 -26.418 1.00 33.00 313 SER A O 1
ATOM 2547 N N . GLU A 1 314 ? 36.355 -6.264 -25.189 1.00 41.16 314 GLU A N 1
ATOM 2548 C CA . GLU A 1 314 ? 35.659 -5.334 -26.104 1.00 41.16 314 GLU A CA 1
ATOM 2549 C C . GLU A 1 314 ? 34.323 -5.668 -26.813 1.00 41.16 314 GLU A C 1
ATOM 2551 O O . GLU A 1 314 ? 33.771 -4.754 -27.404 1.00 41.16 314 GLU A O 1
ATOM 2556 N N . TYR A 1 315 ? 33.672 -6.831 -26.694 1.00 38.16 315 TYR A N 1
ATOM 2557 C CA . TYR A 1 315 ? 32.327 -7.019 -27.301 1.00 38.16 315 TYR A CA 1
ATOM 2558 C C . TYR A 1 315 ? 31.219 -7.389 -26.296 1.00 38.16 315 TYR A C 1
ATOM 2560 O O . TYR A 1 315 ? 31.352 -8.320 -25.505 1.00 38.16 315 TYR A O 1
ATOM 2568 N N . GLN A 1 316 ? 30.085 -6.669 -26.329 1.00 44.31 316 GLN A N 1
ATOM 2569 C CA . GLN A 1 316 ? 28.878 -7.003 -25.551 1.00 44.31 316 GLN A CA 1
ATOM 2570 C C . GLN A 1 316 ? 27.907 -7.847 -26.391 1.00 44.31 316 GLN A C 1
ATOM 2572 O O . GLN A 1 316 ? 27.231 -7.308 -27.268 1.00 44.31 316 GLN A O 1
ATOM 2577 N N . LEU A 1 317 ? 27.800 -9.146 -26.088 1.00 40.91 317 LEU A N 1
ATOM 2578 C CA . LEU A 1 317 ? 26.836 -10.062 -26.714 1.00 40.91 317 LEU A CA 1
ATOM 2579 C C . LEU A 1 317 ? 25.386 -9.744 -26.301 1.00 40.91 317 LEU A C 1
ATOM 2581 O O . LEU A 1 317 ? 25.069 -9.566 -25.122 1.00 40.91 317 LEU A O 1
ATOM 2585 N N . LYS A 1 318 ? 24.488 -9.714 -27.283 1.00 43.62 318 LYS A N 1
ATOM 2586 C CA . LYS A 1 318 ? 23.039 -9.533 -27.162 1.00 43.62 318 LYS A CA 1
ATOM 2587 C C . LYS A 1 318 ? 22.331 -10.682 -27.877 1.00 43.62 318 LYS A C 1
ATOM 2589 O O . LYS A 1 318 ? 22.791 -11.150 -28.912 1.00 43.62 318 LYS A O 1
ATOM 2594 N N . PHE A 1 319 ? 21.191 -11.109 -27.339 1.00 43.78 319 PHE A N 1
ATOM 2595 C CA . PHE A 1 319 ? 20.368 -12.165 -27.927 1.00 43.78 319 PHE A CA 1
ATOM 2596 C C . PHE A 1 319 ? 19.060 -11.572 -28.454 1.00 43.78 319 PHE A C 1
ATOM 2598 O O . PHE A 1 319 ? 18.421 -10.814 -27.726 1.00 43.78 319 PHE A O 1
ATOM 2605 N N . ASN A 1 320 ? 18.668 -11.893 -29.692 1.00 33.81 320 ASN A N 1
ATOM 2606 C CA . ASN A 1 320 ? 17.504 -11.284 -30.364 1.00 33.81 320 ASN A CA 1
ATOM 2607 C C . ASN A 1 320 ? 16.223 -12.133 -30.307 1.00 33.81 320 ASN A C 1
ATOM 2609 O O . ASN A 1 320 ? 15.127 -11.593 -30.414 1.00 33.81 320 ASN A O 1
ATOM 2613 N N . SER A 1 321 ? 16.334 -13.455 -30.177 1.00 36.81 321 SER A N 1
ATOM 2614 C CA . SER A 1 321 ? 15.187 -14.368 -30.105 1.00 36.81 321 SER A CA 1
ATOM 2615 C C . SER A 1 321 ? 15.625 -15.708 -29.525 1.00 36.81 321 SER A C 1
ATOM 2617 O O . SER A 1 321 ? 16.731 -16.161 -29.830 1.00 36.81 321 SER A O 1
ATOM 2619 N N . ALA A 1 322 ? 14.758 -16.318 -28.713 1.00 33.75 322 ALA A N 1
ATOM 2620 C CA . ALA A 1 322 ? 14.884 -17.702 -28.287 1.00 33.75 322 ALA A CA 1
ATOM 2621 C C . ALA A 1 322 ? 13.556 -18.432 -28.502 1.00 33.75 322 ALA A C 1
ATOM 2623 O O . ALA A 1 322 ? 12.520 -17.972 -28.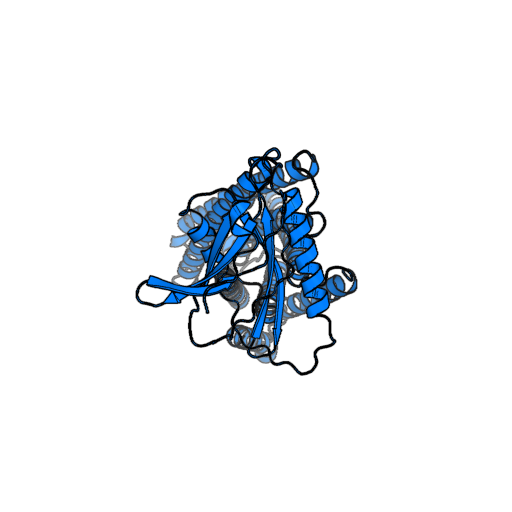021 1.00 33.75 322 ALA A O 1
ATOM 2624 N N . LYS A 1 323 ? 13.575 -19.545 -29.241 1.00 32.22 323 LYS A N 1
ATOM 2625 C CA . LYS A 1 323 ? 12.395 -20.394 -29.467 1.00 32.22 323 LYS A CA 1
ATOM 2626 C C . LYS A 1 323 ? 12.694 -21.767 -28.873 1.00 32.22 323 LYS A C 1
ATOM 2628 O O . LYS A 1 323 ? 13.714 -22.354 -29.215 1.00 32.22 323 LYS A O 1
ATOM 2633 N N . GLY A 1 324 ? 11.851 -22.222 -27.949 1.00 34.94 324 GLY A N 1
ATOM 2634 C CA . GLY A 1 324 ? 11.982 -23.521 -27.294 1.00 34.94 324 GLY A CA 1
ATOM 2635 C C . GLY A 1 324 ? 10.942 -24.493 -27.837 1.00 34.94 324 GLY A C 1
ATOM 2636 O O . GLY A 1 324 ? 9.753 -24.183 -27.790 1.00 34.94 324 GLY A O 1
ATOM 2637 N N . LEU A 1 325 ? 11.367 -25.647 -28.347 1.00 32.59 325 LEU A N 1
ATOM 2638 C CA . LEU A 1 325 ? 10.474 -26.727 -28.772 1.00 32.59 325 LEU A CA 1
ATOM 2639 C C . LEU A 1 325 ? 10.804 -27.956 -27.924 1.00 32.59 325 LEU A C 1
ATOM 2641 O O . LEU A 1 325 ? 11.675 -28.709 -28.318 1.00 32.59 325 LEU A O 1
ATOM 2645 N N . ILE A 1 326 ? 10.172 -28.069 -26.743 1.00 34.31 326 ILE A N 1
ATOM 2646 C CA . ILE A 1 326 ? 10.136 -29.160 -25.724 1.00 34.31 326 ILE A CA 1
ATOM 2647 C C . ILE A 1 326 ? 11.474 -29.828 -25.296 1.00 34.31 326 ILE A C 1
ATOM 2649 O O . ILE A 1 326 ? 11.593 -30.253 -24.153 1.00 34.31 326 ILE A O 1
ATOM 2653 N N . SER A 1 327 ? 12.516 -29.836 -26.115 1.00 35.91 327 SER A N 1
ATOM 2654 C CA . SER A 1 327 ? 13.866 -30.319 -25.833 1.00 35.91 327 SER A CA 1
ATOM 2655 C C . SER A 1 327 ? 14.964 -29.421 -26.406 1.00 35.91 327 SER A C 1
ATOM 2657 O O . SER A 1 327 ? 16.103 -29.556 -25.981 1.00 35.91 327 SER A O 1
ATOM 2659 N N . GLU A 1 328 ? 14.660 -28.497 -27.323 1.00 33.47 328 GLU A N 1
ATOM 2660 C CA . GLU A 1 328 ? 15.672 -27.720 -28.054 1.00 33.47 328 GLU A CA 1
ATOM 2661 C C . GLU A 1 328 ? 15.468 -26.208 -27.921 1.00 33.47 328 GLU A C 1
ATOM 2663 O O . GLU A 1 328 ? 14.349 -25.712 -28.075 1.00 33.47 328 GLU A O 1
ATOM 2668 N N . ILE A 1 329 ? 16.556 -25.471 -27.661 1.00 37.06 329 ILE A N 1
ATOM 2669 C CA . ILE A 1 329 ? 16.569 -24.002 -27.618 1.00 37.06 329 ILE A CA 1
ATOM 2670 C C . ILE A 1 329 ? 17.432 -23.457 -28.760 1.00 37.06 329 ILE A C 1
ATOM 2672 O O . ILE A 1 329 ? 18.601 -23.824 -28.874 1.00 37.06 329 ILE A O 1
ATOM 2676 N N . TYR A 1 330 ? 16.874 -22.534 -29.552 1.00 38.16 330 TYR A N 1
ATOM 2677 C CA . TYR A 1 330 ? 17.599 -21.783 -30.589 1.00 38.16 330 TYR A CA 1
ATOM 2678 C C . TYR A 1 330 ? 17.901 -20.360 -30.121 1.00 38.16 330 TYR A C 1
ATOM 2680 O O . TYR A 1 330 ? 17.027 -19.738 -29.524 1.00 38.16 330 TYR A O 1
ATOM 2688 N N . TRP A 1 331 ? 19.072 -19.811 -30.455 1.00 45.16 331 TRP A N 1
ATOM 2689 C CA . TRP A 1 331 ? 19.466 -18.438 -30.108 1.00 45.16 331 TRP A CA 1
ATOM 2690 C C . TRP A 1 331 ? 19.958 -17.657 -31.329 1.00 45.16 331 TRP A C 1
ATOM 2692 O O . TRP A 1 331 ? 20.711 -18.195 -32.135 1.00 45.16 331 TRP A O 1
ATOM 2702 N N . ASN A 1 332 ? 19.596 -16.372 -31.415 1.00 37.09 332 ASN A N 1
ATOM 2703 C CA . ASN A 1 332 ? 20.187 -15.419 -32.366 1.00 37.09 332 ASN A CA 1
ATOM 2704 C C . ASN A 1 332 ? 21.122 -14.457 -31.621 1.00 37.09 332 ASN A C 1
ATOM 2706 O O . ASN A 1 332 ? 20.673 -13.852 -30.644 1.00 37.09 332 ASN A O 1
ATOM 2710 N N . MET A 1 333 ? 22.361 -14.275 -32.090 1.00 46.56 333 MET A N 1
ATOM 2711 C CA . MET A 1 333 ? 23.399 -13.468 -31.429 1.00 46.56 333 MET A CA 1
ATOM 2712 C C . MET A 1 333 ? 23.712 -12.167 -32.185 1.00 46.56 333 MET A C 1
ATOM 2714 O O . MET A 1 333 ? 23.659 -12.119 -33.412 1.00 46.56 333 MET A O 1
ATOM 2718 N N . LEU A 1 334 ? 24.061 -11.123 -31.435 1.00 40.12 334 LEU A N 1
ATOM 2719 C CA . LEU A 1 334 ? 24.525 -9.812 -31.903 1.00 40.12 334 LEU A CA 1
ATOM 2720 C C . LEU A 1 334 ? 25.648 -9.335 -30.971 1.00 40.12 334 LEU A C 1
ATOM 2722 O O . LEU A 1 334 ? 25.581 -9.629 -29.778 1.00 40.12 334 LEU A O 1
ATOM 2726 N N . ALA A 1 335 ? 26.645 -8.585 -31.442 1.00 49.28 335 ALA A N 1
ATOM 2727 C CA . ALA A 1 335 ? 27.673 -8.011 -30.566 1.00 49.28 335 ALA A CA 1
ATOM 2728 C C . ALA A 1 335 ? 27.892 -6.513 -30.816 1.00 49.28 335 ALA A C 1
ATOM 2730 O O . ALA A 1 335 ? 27.952 -6.089 -31.958 1.00 49.28 335 ALA A O 1
ATOM 2731 N N . VAL A 1 336 ? 28.048 -5.719 -29.747 1.00 47.59 336 VAL A N 1
ATOM 2732 C CA . VAL A 1 336 ? 28.280 -4.262 -29.847 1.00 47.59 336 VAL A CA 1
ATOM 2733 C C . VAL A 1 336 ? 29.672 -3.884 -29.315 1.00 47.59 336 VAL A C 1
ATOM 2735 O O . VAL A 1 336 ? 29.956 -4.223 -28.158 1.00 47.59 336 VAL A O 1
ATOM 2738 N N . PRO A 1 337 ? 30.504 -3.165 -30.092 1.00 46.00 337 PRO A N 1
ATOM 2739 C CA . PRO A 1 337 ? 31.822 -2.695 -29.686 1.00 46.00 337 PRO A CA 1
ATOM 2740 C C . PRO A 1 337 ? 31.770 -1.346 -28.946 1.00 46.00 337 PRO A C 1
ATOM 2742 O O . PRO A 1 337 ? 30.795 -0.595 -29.057 1.00 46.00 337 PRO A O 1
ATOM 2745 N N . PRO A 1 338 ? 32.825 -1.005 -28.185 1.00 42.47 338 PRO A N 1
ATOM 2746 C CA . PRO A 1 338 ? 32.912 0.208 -27.379 1.00 42.47 338 PRO A CA 1
ATOM 2747 C C . PRO A 1 338 ? 33.302 1.465 -28.167 1.00 42.47 338 PRO A C 1
ATOM 2749 O O . PRO A 1 338 ? 33.041 2.563 -27.673 1.00 42.47 338 PRO A O 1
ATOM 2752 N N . THR A 1 339 ? 33.906 1.356 -29.358 1.00 48.00 339 THR A N 1
ATOM 2753 C CA . THR A 1 339 ? 34.344 2.509 -30.170 1.00 48.00 339 THR A CA 1
ATOM 2754 C C . THR A 1 339 ? 34.065 2.304 -31.666 1.00 48.00 339 THR A C 1
ATOM 2756 O O . THR A 1 339 ? 34.088 1.193 -32.182 1.00 48.00 339 THR A O 1
ATOM 2759 N N . THR A 1 340 ? 33.759 3.393 -32.379 1.00 50.44 340 THR A N 1
ATOM 2760 C CA . THR A 1 340 ? 33.200 3.390 -33.746 1.00 50.44 340 THR A CA 1
ATOM 2761 C C . THR A 1 340 ? 34.233 3.361 -34.883 1.00 50.44 340 THR A C 1
ATOM 2763 O O . THR A 1 340 ? 33.855 3.603 -36.028 1.00 50.44 340 THR A O 1
ATOM 2766 N N . SER A 1 341 ? 35.523 3.108 -34.619 1.00 49.00 341 SER A N 1
ATOM 2767 C CA . SER A 1 341 ? 36.578 3.284 -35.639 1.00 49.00 341 SER A CA 1
ATOM 2768 C C . SER A 1 341 ? 37.332 2.025 -36.075 1.00 49.00 341 SER A C 1
ATOM 2770 O O . SER A 1 341 ? 38.139 2.137 -36.994 1.00 49.00 341 SER A O 1
ATOM 2772 N N . TYR A 1 342 ? 37.105 0.856 -35.467 1.00 52.53 342 TYR A N 1
ATOM 2773 C CA . TYR A 1 342 ? 37.774 -0.392 -35.858 1.00 52.53 342 TYR A CA 1
ATOM 2774 C C . TYR A 1 342 ? 36.755 -1.391 -36.417 1.00 52.53 342 TYR A C 1
ATOM 2776 O O . TYR A 1 342 ? 35.759 -1.688 -35.762 1.00 52.53 342 TYR A O 1
ATOM 2784 N N . LYS A 1 343 ? 36.980 -1.857 -37.651 1.00 56.50 343 LYS A N 1
ATOM 2785 C CA . LYS A 1 343 ? 36.209 -2.936 -38.280 1.00 56.50 343 LYS A CA 1
ATOM 2786 C C . LYS A 1 343 ? 36.951 -4.243 -38.016 1.00 56.50 343 LYS A C 1
ATOM 2788 O O . LYS A 1 343 ? 38.135 -4.314 -38.320 1.00 56.50 343 LYS A O 1
ATOM 2793 N N . SER A 1 344 ? 36.251 -5.224 -37.461 1.00 62.09 344 SER A N 1
ATOM 2794 C CA . SER A 1 344 ? 36.769 -6.565 -37.158 1.00 62.09 344 SER A CA 1
ATOM 2795 C C . SER A 1 344 ? 36.012 -7.623 -37.961 1.00 62.09 344 SER A C 1
ATOM 2797 O O . SER A 1 344 ? 34.928 -7.331 -38.483 1.00 62.09 344 SER A O 1
ATOM 2799 N N . ASP A 1 345 ? 36.529 -8.848 -37.970 1.00 67.81 345 ASP A N 1
ATOM 2800 C CA . ASP A 1 345 ? 35.920 -10.034 -38.575 1.00 67.81 345 ASP A CA 1
ATOM 2801 C C . ASP A 1 345 ? 35.443 -11.005 -37.466 1.00 67.81 345 ASP A C 1
ATOM 2803 O O . ASP A 1 345 ? 36.081 -12.024 -37.182 1.00 67.81 345 ASP A O 1
ATOM 2807 N N . PRO A 1 346 ? 34.348 -10.681 -36.746 1.00 66.81 346 PRO A N 1
ATOM 2808 C CA . PRO A 1 346 ? 33.984 -11.377 -35.519 1.00 66.81 346 PRO A CA 1
ATOM 2809 C C . PRO A 1 346 ? 33.275 -12.726 -35.739 1.00 66.81 346 PRO A C 1
ATOM 2811 O O . PRO A 1 346 ? 32.372 -12.870 -36.571 1.00 66.81 346 PRO A O 1
ATOM 2814 N N . ILE A 1 347 ? 33.621 -13.690 -34.882 1.00 63.03 347 ILE A N 1
ATOM 2815 C CA . ILE A 1 347 ? 32.997 -15.016 -34.733 1.00 63.03 347 ILE A CA 1
ATOM 2816 C C . ILE A 1 347 ? 32.658 -15.282 -33.263 1.00 63.03 347 ILE A C 1
ATOM 2818 O O . ILE A 1 347 ? 33.390 -14.852 -32.371 1.00 63.03 347 ILE A O 1
ATOM 2822 N N . VAL A 1 348 ? 31.583 -16.025 -32.991 1.00 69.94 348 VAL A N 1
ATOM 2823 C CA . VAL A 1 348 ? 31.256 -16.514 -31.645 1.00 69.94 348 VAL A CA 1
ATOM 2824 C C . VAL A 1 348 ? 31.503 -18.012 -31.552 1.00 69.94 348 VAL A C 1
ATOM 2826 O O . VAL A 1 348 ? 31.033 -18.787 -32.381 1.00 69.94 348 VAL A O 1
ATOM 2829 N N . VAL A 1 349 ? 32.192 -18.423 -30.491 1.00 66.56 349 VAL A N 1
ATOM 2830 C CA . VAL A 1 349 ? 32.368 -19.824 -30.107 1.00 66.56 349 VAL A CA 1
ATOM 2831 C C . VAL A 1 349 ? 31.648 -20.075 -28.789 1.00 66.56 349 VAL A C 1
ATOM 2833 O O . VAL A 1 349 ? 31.796 -19.317 -27.823 1.00 66.56 349 VAL A O 1
ATOM 2836 N N . ILE A 1 350 ? 30.852 -21.138 -28.758 1.00 70.62 350 ILE A N 1
ATOM 2837 C CA . ILE A 1 350 ? 30.043 -21.545 -27.612 1.00 70.62 350 ILE A CA 1
ATOM 2838 C C . ILE A 1 350 ? 30.715 -22.733 -26.937 1.00 70.62 350 ILE A C 1
ATOM 2840 O O . ILE A 1 350 ? 31.043 -23.716 -27.596 1.00 70.62 350 ILE A O 1
ATOM 2844 N N . TYR A 1 351 ? 30.851 -22.675 -25.618 1.00 69.44 351 TYR A N 1
ATOM 2845 C CA . TYR A 1 351 ? 31.340 -23.770 -24.791 1.00 69.44 351 TYR A CA 1
ATOM 2846 C C . TYR A 1 351 ? 30.315 -24.143 -23.724 1.00 69.44 351 TYR A C 1
ATOM 2848 O O . TYR A 1 351 ? 29.592 -23.279 -23.223 1.00 69.44 351 TYR A O 1
ATOM 2856 N N . THR A 1 352 ? 30.301 -25.408 -23.320 1.00 75.69 352 THR A N 1
ATOM 2857 C CA . THR A 1 352 ? 29.725 -25.834 -22.042 1.00 75.69 352 THR A CA 1
ATOM 2858 C C . THR A 1 352 ? 30.834 -25.951 -21.002 1.00 75.69 352 THR A C 1
ATOM 2860 O O . THR A 1 352 ? 31.950 -26.354 -21.332 1.00 75.69 352 THR A O 1
ATOM 2863 N N . LYS A 1 353 ? 30.541 -25.573 -19.756 1.00 74.81 353 LYS A N 1
ATOM 2864 C CA . LYS A 1 353 ? 31.459 -25.735 -18.623 1.00 74.81 353 LYS A CA 1
ATOM 2865 C C . LYS A 1 353 ? 31.046 -26.956 -17.807 1.00 74.81 353 LYS A C 1
ATOM 2867 O O . LYS A 1 353 ? 29.955 -26.970 -17.232 1.00 74.81 353 LYS A O 1
ATOM 2872 N N . GLU A 1 354 ? 31.919 -27.955 -17.747 1.00 73.62 354 GLU A N 1
ATOM 2873 C CA . GLU A 1 354 ? 31.734 -29.125 -16.888 1.00 73.62 354 GLU A CA 1
ATOM 2874 C C . GLU A 1 354 ? 32.087 -28.821 -15.418 1.00 73.62 354 GLU A C 1
ATOM 2876 O O . GLU A 1 354 ? 32.559 -27.734 -15.065 1.00 73.62 354 GLU A O 1
ATOM 2881 N N . ARG A 1 355 ? 31.802 -29.772 -14.517 1.00 69.00 355 ARG A N 1
ATOM 2882 C CA . ARG A 1 355 ? 32.005 -29.607 -13.061 1.00 69.00 355 ARG A CA 1
ATOM 2883 C C . ARG A 1 355 ? 33.475 -29.442 -12.666 1.00 69.00 355 ARG A C 1
ATOM 2885 O O . ARG A 1 355 ? 33.745 -28.895 -11.603 1.00 69.00 355 ARG A O 1
ATOM 2892 N N . ASP A 1 356 ? 34.390 -29.909 -13.503 1.00 73.25 356 ASP A N 1
ATOM 2893 C CA . ASP A 1 356 ? 35.845 -29.799 -13.358 1.00 73.25 356 ASP A CA 1
ATOM 2894 C C . ASP A 1 356 ? 36.418 -28.502 -13.966 1.00 73.25 356 ASP A C 1
ATOM 2896 O O . ASP A 1 356 ? 37.629 -28.329 -14.046 1.00 73.25 356 ASP A O 1
ATOM 2900 N N . GLU A 1 357 ? 35.541 -27.581 -14.379 1.00 71.94 357 GLU A N 1
ATOM 2901 C CA . GLU A 1 357 ? 35.860 -26.333 -15.073 1.00 71.94 357 GLU A CA 1
ATOM 2902 C C . GLU A 1 357 ? 36.420 -26.476 -16.492 1.00 71.94 357 GLU A C 1
ATOM 2904 O O . GLU A 1 357 ? 36.780 -25.462 -17.102 1.00 71.94 357 GLU A O 1
ATOM 2909 N N . THR A 1 358 ? 36.430 -27.683 -17.059 1.00 75.62 358 THR A N 1
ATOM 2910 C CA . THR A 1 358 ? 36.806 -27.875 -18.459 1.00 75.62 358 THR A CA 1
ATOM 2911 C C . THR A 1 358 ? 35.744 -27.290 -19.392 1.00 75.62 358 THR A C 1
ATOM 2913 O O . THR A 1 358 ? 34.543 -27.280 -19.103 1.00 75.62 358 THR A O 1
ATOM 2916 N N . LEU A 1 359 ? 36.209 -26.714 -20.505 1.00 72.56 359 LEU A N 1
ATOM 2917 C CA . LEU A 1 359 ? 35.363 -26.081 -21.512 1.00 72.56 359 LEU A CA 1
ATOM 2918 C C . LEU A 1 359 ? 35.304 -26.966 -22.750 1.00 72.56 359 LEU A C 1
ATOM 2920 O O . LEU A 1 359 ? 36.302 -27.107 -23.456 1.00 72.56 359 LEU A O 1
ATOM 2924 N N . ILE A 1 360 ? 34.126 -27.514 -23.025 1.00 79.06 360 ILE A N 1
ATOM 2925 C CA . ILE A 1 360 ? 33.869 -28.322 -24.217 1.00 79.06 360 ILE A CA 1
ATOM 2926 C C . ILE A 1 360 ? 33.169 -27.441 -25.242 1.00 79.06 360 ILE A C 1
ATOM 2928 O O . ILE A 1 360 ? 32.153 -26.818 -24.938 1.00 79.06 360 ILE A O 1
ATOM 2932 N N . GLU A 1 361 ? 33.725 -27.361 -26.446 1.00 76.62 361 GLU A N 1
ATOM 2933 C CA . GLU A 1 361 ? 33.152 -26.567 -27.528 1.00 76.62 361 GLU A CA 1
ATOM 2934 C C . GLU A 1 361 ? 31.862 -27.213 -28.050 1.00 76.62 361 GLU A C 1
ATOM 2936 O O . GLU A 1 361 ? 31.854 -28.377 -28.439 1.00 76.62 361 GLU A O 1
ATOM 2941 N N . LEU A 1 362 ? 30.770 -26.449 -28.050 1.00 72.00 362 LEU A N 1
ATOM 2942 C CA . LEU A 1 362 ? 29.460 -26.875 -28.543 1.00 72.00 362 LEU A CA 1
ATOM 2943 C C . LEU A 1 362 ? 29.225 -26.474 -30.002 1.00 72.00 362 LEU A C 1
ATOM 2945 O O . LEU A 1 362 ? 28.447 -27.118 -30.701 1.00 72.00 362 LEU A O 1
ATOM 2949 N N . GLY A 1 363 ? 29.850 -25.388 -30.457 1.00 73.31 363 GLY A N 1
ATOM 2950 C CA . GLY A 1 363 ? 29.724 -24.924 -31.833 1.00 73.31 363 GLY A CA 1
ATOM 2951 C C . GLY A 1 363 ? 30.249 -23.510 -32.053 1.00 73.31 363 GLY A C 1
ATOM 2952 O O . GLY A 1 363 ? 30.519 -22.770 -31.102 1.00 73.31 363 GLY A O 1
ATOM 2953 N N . ARG A 1 364 ? 30.380 -23.145 -33.332 1.00 74.31 364 ARG A N 1
ATOM 2954 C CA . ARG A 1 364 ? 30.840 -21.833 -33.802 1.00 74.31 364 ARG A CA 1
ATOM 2955 C C . ARG A 1 364 ? 29.846 -21.227 -34.786 1.00 74.31 364 ARG A C 1
ATOM 2957 O O . ARG A 1 364 ? 29.260 -21.957 -35.585 1.00 74.31 364 ARG A O 1
ATOM 2964 N N . THR A 1 365 ? 29.713 -19.905 -34.759 1.00 74.31 365 THR A N 1
ATOM 2965 C CA . THR A 1 365 ? 28.976 -19.149 -35.781 1.00 74.31 365 THR A CA 1
ATOM 2966 C C . THR A 1 365 ? 29.823 -18.948 -37.038 1.00 74.31 365 THR A C 1
ATOM 2968 O O . THR A 1 365 ? 31.008 -19.271 -37.066 1.00 74.31 365 THR A O 1
ATOM 2971 N N . GLU A 1 366 ? 29.237 -18.357 -38.076 1.00 78.19 366 GLU A N 1
ATOM 2972 C CA . GLU A 1 366 ? 29.995 -17.829 -39.206 1.00 78.19 366 GLU A CA 1
ATOM 2973 C C . GLU A 1 366 ? 30.842 -16.605 -38.807 1.00 78.19 366 GLU A C 1
ATOM 2975 O O . GLU A 1 366 ? 30.589 -15.957 -37.785 1.00 78.19 366 GLU A O 1
ATOM 2980 N N . VAL A 1 367 ? 31.841 -16.278 -39.628 1.00 72.19 367 VAL A N 1
ATOM 2981 C CA . VAL A 1 367 ? 32.617 -15.035 -39.509 1.00 72.19 367 VAL A CA 1
ATOM 2982 C C . VAL A 1 367 ? 31.889 -13.927 -40.269 1.00 72.19 367 VAL A C 1
ATOM 2984 O O . VAL A 1 367 ? 31.557 -14.097 -41.443 1.00 72.19 367 VAL A O 1
ATOM 2987 N N . ILE A 1 368 ? 31.646 -12.784 -39.625 1.00 71.50 368 ILE A N 1
ATOM 2988 C CA . ILE A 1 368 ? 31.047 -11.615 -40.286 1.00 71.50 368 ILE A CA 1
ATOM 2989 C C . ILE A 1 368 ? 32.157 -10.648 -40.675 1.00 71.50 368 ILE A C 1
ATOM 2991 O O . ILE A 1 368 ? 32.770 -10.050 -39.807 1.00 71.50 368 ILE A O 1
ATOM 2995 N N . LEU A 1 369 ? 32.390 -10.450 -41.969 1.00 73.50 369 LEU A N 1
ATOM 2996 C CA . LEU A 1 369 ? 33.508 -9.629 -42.435 1.00 73.50 369 LEU A CA 1
ATOM 2997 C C . LEU A 1 369 ? 33.261 -8.122 -42.232 1.00 73.50 369 LEU A C 1
ATOM 2999 O O . LEU A 1 369 ? 32.194 -7.602 -42.569 1.00 73.50 369 LEU A O 1
ATOM 3003 N N . ASN A 1 370 ? 34.287 -7.407 -41.776 1.00 69.69 370 ASN A N 1
ATOM 3004 C CA . ASN A 1 370 ? 34.413 -5.956 -41.690 1.00 69.69 370 ASN A CA 1
ATOM 3005 C C . ASN A 1 370 ? 33.245 -5.263 -40.974 1.00 69.69 370 ASN A C 1
ATOM 3007 O O . ASN A 1 370 ? 32.756 -4.216 -41.423 1.00 69.69 370 ASN A O 1
ATOM 3011 N N . SER A 1 371 ? 32.802 -5.833 -39.853 1.00 58.56 371 SER A N 1
ATOM 3012 C CA . SER A 1 371 ? 31.621 -5.369 -39.126 1.00 58.56 371 SER A CA 1
ATOM 3013 C C . SER A 1 371 ? 31.945 -4.786 -37.754 1.00 58.56 371 SER A C 1
ATOM 3015 O O . SER A 1 371 ? 32.822 -5.253 -37.032 1.00 58.56 371 SER A O 1
ATOM 3017 N N . VAL A 1 372 ? 31.181 -3.748 -37.412 1.00 58.56 372 VAL A N 1
ATOM 3018 C CA . VAL A 1 372 ? 31.169 -3.058 -36.112 1.00 58.56 372 VAL A CA 1
ATOM 3019 C C . VAL A 1 372 ? 29.883 -3.412 -35.340 1.00 58.56 372 VAL A C 1
ATOM 3021 O O . VAL A 1 372 ? 29.721 -3.006 -34.207 1.00 58.56 372 VAL A O 1
ATOM 3024 N N . ASP A 1 373 ? 28.937 -4.152 -35.926 1.00 59.62 373 ASP A N 1
ATOM 3025 C CA . ASP A 1 373 ? 27.726 -4.644 -35.235 1.00 59.62 373 ASP A CA 1
ATOM 3026 C C . ASP A 1 373 ? 27.303 -5.988 -35.863 1.00 59.62 373 ASP A C 1
ATOM 3028 O O . ASP A 1 373 ? 26.327 -6.062 -36.620 1.00 59.62 373 ASP A O 1
ATOM 3032 N N . PRO A 1 374 ? 28.109 -7.056 -35.687 1.00 64.31 374 PRO A N 1
ATOM 3033 C CA . PRO A 1 374 ? 27.880 -8.340 -36.343 1.00 64.31 374 PRO A CA 1
ATOM 3034 C C . PRO A 1 374 ? 26.573 -8.986 -35.887 1.00 64.31 374 PRO A C 1
ATOM 3036 O O . PRO A 1 374 ? 26.350 -9.202 -34.696 1.00 64.31 374 PRO A O 1
ATOM 3039 N N . THR A 1 375 ? 25.730 -9.343 -36.856 1.00 66.06 375 THR A N 1
ATOM 3040 C CA . THR A 1 375 ? 24.547 -10.183 -36.642 1.00 66.06 375 THR A CA 1
ATOM 3041 C C . THR A 1 375 ? 24.803 -11.543 -37.272 1.00 66.06 375 THR A C 1
ATOM 3043 O O . THR A 1 375 ? 24.938 -11.626 -38.490 1.00 66.06 375 THR A O 1
ATOM 3046 N N . TRP A 1 376 ? 24.843 -12.592 -36.453 1.00 70.25 376 TRP A N 1
ATOM 3047 C CA . TRP A 1 376 ? 25.035 -13.960 -36.934 1.00 70.25 376 TRP A CA 1
ATOM 3048 C C . TRP A 1 376 ? 23.693 -14.624 -37.261 1.00 70.25 376 TRP A C 1
ATOM 3050 O O . TRP A 1 376 ? 22.716 -14.511 -36.514 1.00 70.25 376 TRP A O 1
ATOM 3060 N N . ILE A 1 377 ? 23.657 -15.316 -38.393 1.00 69.50 377 ILE A N 1
ATOM 3061 C CA . ILE A 1 377 ? 22.545 -16.096 -38.930 1.00 69.50 377 ILE A CA 1
ATOM 3062 C C . ILE A 1 377 ? 22.600 -17.529 -38.393 1.00 69.50 377 ILE A C 1
ATOM 3064 O O . ILE A 1 377 ? 21.539 -18.126 -38.183 1.00 69.50 377 ILE A O 1
ATOM 3068 N N . THR A 1 378 ? 23.800 -18.080 -38.155 1.00 67.06 378 THR A N 1
ATOM 3069 C CA . THR A 1 378 ? 23.959 -19.447 -37.638 1.00 67.06 378 THR A CA 1
ATOM 3070 C C . THR A 1 378 ? 23.295 -19.577 -36.275 1.00 67.06 378 THR A C 1
ATOM 3072 O O . THR A 1 378 ? 23.556 -18.814 -35.344 1.00 67.06 378 THR A O 1
ATOM 3075 N N . LYS A 1 379 ? 22.424 -20.578 -36.160 1.00 62.31 379 LYS A N 1
ATOM 3076 C CA . LYS A 1 379 ? 21.717 -20.917 -34.927 1.00 62.31 379 LYS A CA 1
ATOM 3077 C C . LYS A 1 379 ? 22.311 -22.193 -34.365 1.00 62.31 379 LYS A C 1
ATOM 3079 O O . LYS A 1 379 ? 22.469 -23.167 -35.095 1.00 62.31 379 LYS A O 1
ATOM 3084 N N . HIS A 1 380 ? 22.563 -22.199 -33.063 1.00 59.81 380 HIS A N 1
ATOM 3085 C CA . HIS A 1 380 ? 22.960 -23.405 -32.349 1.00 59.81 380 HIS A CA 1
ATOM 3086 C C . HIS A 1 380 ? 21.782 -23.981 -31.579 1.00 59.81 380 HIS A C 1
ATOM 3088 O O . HIS A 1 380 ? 21.075 -23.255 -30.875 1.00 59.81 380 HIS A O 1
ATOM 3094 N N . THR A 1 381 ? 21.608 -25.288 -31.727 1.00 56.75 381 THR A N 1
ATOM 3095 C CA . THR A 1 381 ? 20.611 -26.083 -31.020 1.00 56.75 381 THR A CA 1
ATOM 3096 C C . THR A 1 381 ? 21.253 -26.680 -29.777 1.00 56.75 381 THR A C 1
ATOM 3098 O O . THR A 1 381 ? 22.274 -27.356 -29.877 1.00 56.75 381 THR A O 1
ATOM 3101 N N . LEU A 1 382 ? 20.659 -26.446 -28.608 1.00 60.41 382 LEU A N 1
ATOM 3102 C CA . LEU A 1 382 ? 21.080 -27.081 -27.359 1.00 60.41 382 LEU A CA 1
ATOM 3103 C C . LEU A 1 382 ? 19.930 -27.884 -26.758 1.00 60.41 382 LEU A C 1
ATOM 3105 O O . LEU A 1 382 ? 18.824 -27.355 -26.614 1.00 60.41 382 LEU A O 1
ATOM 3109 N N . THR A 1 383 ? 20.230 -29.115 -26.343 1.00 58.16 383 THR A N 1
ATOM 3110 C CA . THR A 1 383 ? 19.302 -29.943 -25.573 1.00 58.16 383 THR A CA 1
ATOM 3111 C C . THR A 1 383 ? 19.159 -29.405 -24.154 1.00 58.16 383 THR A C 1
ATOM 3113 O O . THR A 1 383 ? 20.140 -29.289 -23.413 1.00 58.16 383 THR A O 1
ATOM 3116 N N . TYR A 1 384 ? 17.934 -29.066 -23.766 1.00 52.28 384 TYR A N 1
ATOM 3117 C CA . TYR A 1 384 ? 17.632 -28.551 -22.435 1.00 52.28 384 TYR A CA 1
ATOM 3118 C C . TYR A 1 384 ? 17.374 -29.687 -21.439 1.00 52.28 384 TYR A C 1
ATOM 3120 O O . TYR A 1 384 ? 16.502 -30.529 -21.656 1.00 52.28 384 TYR A O 1
ATOM 3128 N N . HIS A 1 385 ? 18.088 -29.669 -20.313 1.00 50.84 385 HIS A N 1
ATOM 3129 C CA . HIS A 1 385 ? 17.896 -30.605 -19.206 1.00 50.84 385 HIS A CA 1
ATOM 3130 C C . HIS A 1 385 ? 17.408 -29.852 -17.965 1.00 50.84 385 HIS A C 1
ATOM 3132 O O . HIS A 1 385 ? 18.192 -29.207 -17.274 1.00 50.84 385 HIS A O 1
ATOM 3138 N N . PHE A 1 386 ? 16.110 -29.944 -17.657 1.00 45.38 386 PHE A N 1
ATOM 3139 C CA . PHE A 1 386 ? 15.491 -29.170 -16.569 1.00 45.38 386 PHE A CA 1
ATOM 3140 C C . PHE A 1 386 ? 16.043 -29.490 -15.167 1.00 45.38 386 PHE A C 1
ATOM 3142 O O . PHE A 1 386 ? 15.969 -28.653 -14.270 1.00 45.38 386 PHE A O 1
ATOM 3149 N N . GLU A 1 387 ? 16.603 -30.685 -14.979 1.00 41.72 387 GLU A N 1
ATOM 3150 C CA . GLU A 1 387 ? 17.137 -31.163 -13.698 1.00 41.72 387 GLU A CA 1
ATOM 3151 C C . GLU A 1 387 ? 18.558 -30.654 -13.400 1.00 41.72 387 GLU A C 1
ATOM 3153 O O . GLU A 1 387 ? 19.052 -30.821 -12.284 1.00 41.72 387 GLU A O 1
ATOM 3158 N N . VAL A 1 388 ? 19.239 -30.041 -14.380 1.00 50.50 388 VAL A N 1
ATOM 3159 C CA . VAL A 1 388 ? 20.670 -29.714 -14.289 1.00 50.50 388 VAL A CA 1
ATOM 3160 C C . VAL A 1 388 ? 20.938 -28.262 -14.682 1.00 50.50 388 VAL A C 1
ATOM 3162 O O . VAL A 1 388 ? 20.448 -27.759 -15.689 1.00 50.50 388 VAL A O 1
ATOM 3165 N N . VAL A 1 389 ? 21.783 -27.573 -13.907 1.00 51.81 389 VAL A N 1
ATOM 3166 C CA . VAL A 1 389 ? 22.296 -26.247 -14.282 1.00 51.81 389 VAL A CA 1
ATOM 3167 C C . VAL A 1 389 ? 23.333 -26.409 -15.399 1.00 51.81 389 VAL A C 1
ATOM 3169 O O . VAL A 1 389 ? 24.439 -26.885 -15.155 1.00 51.81 389 VAL A O 1
ATOM 3172 N N . GLN A 1 390 ? 22.975 -26.015 -16.623 1.00 56.81 390 GLN A N 1
ATOM 3173 C CA . GLN A 1 390 ? 23.851 -26.059 -17.801 1.00 56.81 390 GLN A CA 1
ATOM 3174 C C . GLN A 1 390 ? 24.591 -24.718 -17.961 1.00 56.81 390 GLN A C 1
ATOM 3176 O O . GLN A 1 390 ? 23.991 -23.709 -18.340 1.00 56.81 390 GLN A O 1
ATOM 3181 N N . TYR A 1 391 ? 25.890 -24.685 -17.649 1.00 63.41 391 TYR A N 1
ATOM 3182 C CA . TYR A 1 391 ? 26.715 -23.479 -17.769 1.00 63.41 391 TYR A CA 1
ATOM 3183 C C . TYR A 1 391 ? 27.242 -23.316 -19.195 1.00 63.41 391 TYR A C 1
ATOM 3185 O O . TYR A 1 391 ? 28.020 -24.141 -19.665 1.00 63.41 391 TYR A O 1
ATOM 3193 N N . LEU A 1 392 ? 26.872 -22.218 -19.854 1.00 64.75 392 LEU A N 1
ATOM 3194 C CA . LEU A 1 392 ? 27.358 -21.868 -21.189 1.00 64.75 392 LEU A CA 1
ATOM 3195 C C . LEU A 1 392 ? 28.343 -20.701 -21.120 1.00 64.75 392 LEU A C 1
ATOM 3197 O O . LEU A 1 392 ? 28.102 -19.712 -20.423 1.00 64.75 392 LEU A O 1
ATOM 3201 N N . VAL A 1 393 ? 29.431 -20.803 -21.877 1.00 64.25 393 VAL A N 1
ATOM 3202 C CA . VAL A 1 393 ? 30.448 -19.759 -22.020 1.00 64.25 393 VAL A CA 1
ATOM 3203 C C . VAL A 1 393 ? 30.526 -19.360 -23.486 1.00 64.25 393 VAL A C 1
ATOM 3205 O O . VAL A 1 393 ? 30.762 -20.194 -24.351 1.00 64.25 393 VAL A O 1
ATOM 3208 N N . PHE A 1 394 ? 30.348 -18.073 -23.763 1.00 68.56 394 PHE A N 1
ATOM 3209 C CA . PHE A 1 394 ? 30.432 -17.514 -25.110 1.00 68.56 394 PHE A CA 1
ATOM 3210 C C . PHE A 1 394 ? 31.724 -16.714 -25.230 1.00 68.56 394 PHE A C 1
ATOM 3212 O O . PHE A 1 394 ? 31.997 -15.859 -24.385 1.00 68.56 394 PHE A O 1
ATOM 3219 N N . ARG A 1 395 ? 32.516 -16.985 -26.267 1.00 61.72 395 ARG A N 1
ATOM 3220 C CA . ARG A 1 395 ? 33.732 -16.227 -26.578 1.00 61.72 395 ARG A CA 1
ATOM 3221 C C . ARG A 1 395 ? 33.619 -15.641 -27.973 1.00 61.72 395 ARG A C 1
ATOM 3223 O O . ARG A 1 395 ? 33.276 -16.360 -28.904 1.00 61.72 395 ARG A O 1
ATOM 3230 N N . VAL A 1 396 ? 33.895 -14.347 -28.094 1.00 62.22 396 VAL A N 1
ATOM 3231 C CA . VAL A 1 396 ? 33.962 -13.656 -29.383 1.00 62.22 396 VAL A CA 1
ATOM 3232 C C . VAL A 1 396 ? 35.428 -13.537 -29.770 1.00 62.22 396 VAL A C 1
ATOM 3234 O O . VAL A 1 396 ? 36.237 -13.113 -28.945 1.00 62.22 396 VAL A O 1
ATOM 3237 N N . TYR A 1 397 ? 35.757 -13.921 -30.995 1.00 61.81 397 TYR A N 1
ATOM 3238 C CA . TYR A 1 397 ? 37.096 -13.784 -31.555 1.00 61.81 397 TYR A CA 1
ATOM 3239 C C . TYR A 1 397 ? 37.046 -12.880 -32.778 1.00 61.81 397 TYR A C 1
ATOM 3241 O O . TYR A 1 397 ? 36.067 -12.911 -33.517 1.00 61.81 397 TYR A O 1
ATOM 3249 N N . ASP A 1 398 ? 38.102 -12.101 -32.974 1.00 66.06 398 ASP A N 1
ATOM 3250 C CA . ASP A 1 398 ? 38.381 -11.412 -34.231 1.00 66.06 398 ASP A CA 1
ATOM 3251 C C . ASP A 1 398 ? 39.276 -12.327 -35.070 1.00 66.06 398 ASP A C 1
ATOM 3253 O O . ASP A 1 398 ? 40.348 -12.736 -34.607 1.00 66.06 398 ASP A O 1
ATOM 3257 N N . ILE A 1 399 ? 38.794 -12.746 -36.237 1.00 63.84 399 ILE A N 1
ATOM 3258 C CA . ILE A 1 399 ? 39.502 -13.698 -37.090 1.00 63.84 399 ILE A CA 1
ATOM 3259 C C . ILE A 1 399 ? 40.410 -12.937 -38.043 1.00 63.84 399 ILE A C 1
ATOM 3261 O O . ILE A 1 399 ? 39.969 -12.118 -38.835 1.00 63.84 399 ILE A O 1
ATOM 3265 N N . ASP A 1 400 ? 41.703 -13.244 -37.994 1.00 57.34 400 ASP A N 1
ATOM 3266 C CA . ASP A 1 400 ? 42.641 -12.690 -38.960 1.00 57.34 400 ASP A CA 1
ATOM 3267 C C . ASP A 1 400 ? 42.339 -13.230 -40.367 1.00 57.34 400 ASP A C 1
ATOM 3269 O O . ASP A 1 400 ? 42.028 -14.410 -40.557 1.00 57.34 400 ASP A O 1
ATOM 3273 N N . THR A 1 401 ? 42.487 -12.359 -41.362 1.00 62.31 401 THR A N 1
ATOM 3274 C CA . THR A 1 401 ? 42.127 -12.579 -42.767 1.00 62.31 401 THR A CA 1
ATOM 3275 C C . THR A 1 401 ? 42.687 -13.863 -43.381 1.00 62.31 401 THR A C 1
ATOM 3277 O O . THR A 1 401 ? 42.075 -14.445 -44.279 1.00 62.31 401 THR A O 1
ATOM 3280 N N . GLN A 1 402 ? 43.819 -14.341 -42.863 1.00 57.47 402 GLN A N 1
ATOM 3281 C CA . GLN A 1 402 ? 44.484 -15.583 -43.256 1.00 57.47 402 GLN A CA 1
ATOM 3282 C C . GLN A 1 402 ? 43.741 -16.873 -42.848 1.00 57.47 402 GLN A C 1
ATOM 3284 O O . GLN A 1 402 ? 44.042 -17.938 -43.385 1.00 57.47 402 GLN A O 1
ATOM 3289 N N . PHE A 1 403 ? 42.762 -16.804 -41.938 1.00 57.94 403 PHE A N 1
ATOM 3290 C CA . PHE A 1 403 ? 42.041 -17.971 -41.406 1.00 57.94 403 PHE A CA 1
ATOM 3291 C C . PHE A 1 403 ? 40.591 -18.097 -41.897 1.00 57.94 403 PHE A C 1
ATOM 3293 O O . PHE A 1 403 ? 39.888 -19.014 -41.479 1.00 57.94 403 PHE A O 1
ATOM 3300 N N . HIS A 1 404 ? 40.140 -17.239 -42.818 1.00 57.50 404 HIS A N 1
ATOM 3301 C CA . HIS A 1 404 ? 38.756 -17.245 -43.311 1.00 57.50 404 HIS A CA 1
ATOM 3302 C C . HIS A 1 404 ? 38.331 -18.508 -44.076 1.00 57.50 404 HIS A C 1
ATOM 3304 O O . HIS A 1 404 ? 37.140 -18.792 -44.140 1.00 57.50 404 HIS A O 1
ATOM 3310 N N . ASN A 1 405 ? 39.280 -19.266 -44.636 1.00 53.31 405 ASN A N 1
ATOM 3311 C CA . ASN A 1 405 ? 39.013 -20.433 -45.491 1.00 53.31 405 ASN A CA 1
ATOM 3312 C C . ASN A 1 405 ? 39.581 -21.746 -44.923 1.00 53.31 405 ASN A C 1
ATOM 3314 O O . ASN A 1 405 ? 39.802 -22.697 -45.671 1.00 53.31 405 ASN A O 1
ATOM 3318 N N . VAL A 1 406 ? 39.890 -21.795 -43.625 1.00 56.28 406 VAL A N 1
ATOM 3319 C CA . VAL A 1 406 ? 40.386 -23.023 -42.993 1.00 56.28 406 VAL A CA 1
ATOM 3320 C C . VAL A 1 406 ? 39.194 -23.812 -42.460 1.00 56.28 406 VAL A C 1
ATOM 3322 O O . VAL A 1 406 ? 38.581 -23.409 -41.472 1.00 56.28 406 VAL A O 1
ATOM 3325 N N . ASP A 1 407 ? 38.877 -24.935 -43.107 1.00 47.97 407 ASP A N 1
ATOM 3326 C CA . ASP A 1 407 ? 37.865 -25.867 -42.609 1.00 47.97 407 ASP A CA 1
ATOM 3327 C C . ASP A 1 407 ? 38.246 -26.392 -41.216 1.00 47.97 407 ASP A C 1
ATOM 3329 O O . ASP A 1 407 ? 39.401 -26.718 -40.919 1.00 47.97 407 ASP A O 1
ATOM 3333 N N . VAL A 1 408 ? 37.245 -26.438 -40.339 1.00 44.75 408 VAL A N 1
ATOM 3334 C CA . VAL A 1 408 ? 37.385 -26.842 -38.938 1.00 44.75 408 VAL A CA 1
ATOM 3335 C C . VAL A 1 408 ? 37.801 -28.316 -38.879 1.00 44.75 408 VAL A C 1
ATOM 3337 O O . VAL A 1 408 ? 37.240 -29.146 -39.589 1.00 44.75 408 VAL A O 1
ATOM 3340 N N . LYS A 1 409 ? 38.799 -28.632 -38.039 1.00 37.12 409 LYS A N 1
ATOM 3341 C CA . LYS A 1 409 ? 39.276 -30.002 -37.774 1.00 37.12 409 LYS A CA 1
ATOM 3342 C C . LYS A 1 409 ? 38.105 -30.991 -37.644 1.00 37.12 409 LYS A C 1
ATOM 3344 O O . LYS A 1 409 ? 37.222 -30.761 -36.819 1.00 37.12 409 LYS A O 1
ATOM 3349 N N . VAL A 1 410 ? 38.172 -32.062 -38.443 1.00 30.75 410 VAL A N 1
ATOM 3350 C CA . VAL A 1 410 ? 37.366 -33.294 -38.337 1.00 30.75 410 VAL A CA 1
ATOM 3351 C C . VAL A 1 410 ? 37.535 -33.934 -36.966 1.00 30.75 410 VAL A C 1
ATOM 3353 O O . VAL A 1 410 ? 38.692 -33.945 -36.475 1.00 30.75 410 VAL A O 1
#

Foldseek 3Di:
DVVLVVLVVVLVCCCPVVVPVLLVLLVVLLVVLVVQLVVCCVVVVPPNDLVLSLLVSLLVLLVVLLVLLVVLVVVLVVVCVPPPPVPDDCLDCCQQWDLPDDGVCLSSSLSSSLSVLSNSLVSCVVVVVDDPCVVNVLSVLSNVLSVVCNVVVTRSNLVSLLSLLSQLSNLVSVVVNCCVVPVPDALPDPVVVVSLVSNVVSLCVSQPVSLVVSLVSLVVCVVVDDPDPNSVSVNVNSVSSNVVSVVVVVVSVVVCCVRNPDDPPPCPVVVVLVVVVVVVVCVVPPPPDDPDDDDDDDDCPVCVVVVVPPDDDFWDKDWDDWDDDPFKIKTWIKIAGPDDPFFFFKKKWKWWQDPVRDTHTQDIFATDGRDRIDTTPDIGIDTDDRVDDTDMDMDMDGDDPVCNPDDDDD

Sequence (410 aa):
MATLVLWLVSILFEIVFNKRSELICVVVGCFFFQLANWVIRFFASPSRDPLFVNTSVSLLHSTIISSSVIFILVNQWLITRGSLSGRVFMFDHSQLFAGTSTWPCAYSALCFSCGYFAYDQLDMLKYRLYNDGWILVHHLILLICFTLALYRNVTINYLILTLICELHSIFLHVRKVRRRMAPGLTKRSMFVRIEWLLNWVTYITARCAAHILITTKLIWDAPKFEKGLELPLALFGMAGMNLLNVFLGVDLFNAYRKEMIQPQNSNHHQESLYCRWECLKEILLGDWTDGILCSFGMPVIKQIKQLAKGLISEYQLKFNSAKGLISEIYWNMLAVPPTTSYKSDPIVVIYTKERDETLIELGRTEVILNSVDPTWITKHTLTYHFEVVQYLVFRVYDIDTQFHNVDVKV

InterPro domains:
  IPR000008 C2 domain [PF00168] (340-402)
  IPR000008 C2 domain [PS50004] (295-410)
  IPR006634 TRAM/LAG1/CLN8 homology domain [PF03798] (52-252)
  IPR006634 TRAM/LAG1/CLN8 homology domain [PS50922] (47-261)
  IPR006634 TRAM/LAG1/CLN8 homology domain [SM00724] (47-258)
  IPR035892 C2 domain superfamily [G3DSA:2.60.40.150] (332-408)
  IPR035892 C2 domain superfamily [SSF49562] (341-405)
  IPR050846 TLC domain-containing [PTHR13439] (11-262)

Radius of gyration: 28.64 Å; chains: 1; bounding box: 70×60×77 Å

pLDDT: mean 70.55, std 22.07, range [20.62, 97.0]

Organism: Cannabis sativa (NCBI:txid3483)